Protein AF-A0A6J1SCV1-F1 (afdb_monomer_lite)

pLDDT: mean 75.64, std 22.12, range [28.12, 98.19]

Structure (mmCIF, N/CA/C/O backbone):
data_AF-A0A6J1SCV1-F1
#
_entry.id   AF-A0A6J1SCV1-F1
#
loop_
_atom_site.group_PDB
_atom_site.id
_atom_site.type_symbol
_atom_site.label_atom_id
_atom_site.label_alt_id
_atom_site.label_comp_id
_atom_site.label_asym_id
_atom_site.label_entity_id
_atom_site.label_seq_id
_atom_site.pdbx_PDB_ins_code
_atom_site.Cartn_x
_atom_site.Cartn_y
_atom_site.Cartn_z
_atom_site.occupancy
_atom_site.B_iso_or_equiv
_atom_site.auth_seq_id
_atom_site.auth_comp_id
_atom_site.auth_asym_id
_atom_site.auth_atom_id
_atom_site.pdbx_PDB_model_num
ATOM 1 N N . MET A 1 1 ? -28.448 6.332 -3.188 1.00 43.22 1 MET A N 1
ATOM 2 C CA . MET A 1 1 ? -28.100 5.416 -4.292 1.00 43.22 1 MET A CA 1
ATOM 3 C C . MET A 1 1 ? -27.567 6.208 -5.488 1.00 43.22 1 MET A C 1
ATOM 5 O O . MET A 1 1 ? -28.365 6.538 -6.351 1.00 43.22 1 MET A O 1
ATOM 9 N N . PRO A 1 2 ? -26.265 6.554 -5.531 1.00 47.28 2 PRO A N 1
ATOM 10 C CA . PRO A 1 2 ? -25.606 6.987 -6.767 1.00 47.28 2 PRO A CA 1
ATOM 11 C C . PRO A 1 2 ? -24.426 6.079 -7.182 1.00 47.28 2 PRO A C 1
ATOM 13 O O . PRO A 1 2 ? -23.704 6.406 -8.107 1.00 47.28 2 PRO A O 1
ATOM 16 N N . TYR A 1 3 ? -24.216 4.936 -6.516 1.00 42.84 3 TYR A N 1
ATOM 17 C CA . TYR A 1 3 ? -23.046 4.063 -6.726 1.00 42.84 3 TYR A CA 1
ATOM 18 C C . TYR A 1 3 ? -23.203 3.014 -7.840 1.00 42.84 3 TYR A C 1
ATOM 20 O O . TYR A 1 3 ? -22.315 2.192 -8.018 1.00 42.84 3 TYR A O 1
ATOM 28 N N . LEU A 1 4 ? -24.327 3.004 -8.562 1.00 46.72 4 LEU A N 1
ATOM 29 C CA . LEU A 1 4 ? -24.623 1.975 -9.570 1.00 46.72 4 LEU A CA 1
ATOM 30 C C . LEU A 1 4 ? -24.423 2.446 -11.019 1.00 46.72 4 LEU A C 1
ATOM 32 O O . LEU A 1 4 ? -24.472 1.620 -11.917 1.00 46.72 4 LEU A O 1
ATOM 36 N N . GLU A 1 5 ? -24.175 3.738 -11.256 1.00 45.72 5 GLU A N 1
ATOM 37 C CA . GLU A 1 5 ? -24.014 4.290 -12.615 1.00 45.72 5 GLU A CA 1
ATOM 38 C C . GLU A 1 5 ? -22.555 4.345 -13.101 1.00 45.72 5 GLU A C 1
ATOM 40 O O . GLU A 1 5 ? -22.317 4.557 -14.284 1.00 45.72 5 GLU A O 1
ATOM 45 N N . GLU A 1 6 ? -21.565 4.108 -12.233 1.00 48.28 6 GLU A N 1
ATOM 46 C CA . GLU A 1 6 ? -20.144 4.113 -12.631 1.00 48.28 6 GLU A CA 1
ATOM 47 C C . GLU A 1 6 ? -19.640 2.740 -13.116 1.00 48.28 6 GLU A C 1
ATOM 49 O O . GLU A 1 6 ? -18.523 2.643 -13.612 1.00 48.28 6 GLU A O 1
ATOM 54 N N . GLN A 1 7 ? -20.456 1.683 -13.025 1.00 43.88 7 GLN A N 1
ATOM 55 C CA . GLN A 1 7 ? -20.022 0.307 -13.305 1.00 43.88 7 GLN A CA 1
ATOM 56 C C . GLN A 1 7 ? -20.305 -0.174 -14.743 1.00 43.88 7 GLN A C 1
ATOM 58 O O . GLN A 1 7 ? -19.865 -1.257 -15.117 1.00 43.88 7 GLN A O 1
ATOM 63 N N . GLU A 1 8 ? -21.008 0.613 -15.568 1.00 45.19 8 GLU A N 1
ATOM 64 C CA . GLU A 1 8 ? -21.388 0.222 -16.942 1.00 45.19 8 GLU A CA 1
ATOM 65 C C . GLU A 1 8 ? -20.492 0.816 -18.049 1.00 45.19 8 GLU A C 1
ATOM 67 O O . GLU A 1 8 ? -20.719 0.559 -19.229 1.00 45.19 8 GLU A O 1
ATOM 72 N N . LEU A 1 9 ? -19.452 1.586 -17.706 1.00 46.75 9 LEU A N 1
ATOM 73 C CA . LEU A 1 9 ? -18.609 2.296 -18.685 1.00 46.75 9 LEU A CA 1
ATOM 74 C C . LEU A 1 9 ? -17.241 1.649 -18.957 1.00 46.75 9 LEU A C 1
ATOM 76 O O . LEU A 1 9 ? -16.434 2.222 -19.688 1.00 46.75 9 LEU A O 1
ATOM 80 N N . GLU A 1 10 ? -16.972 0.467 -18.401 1.00 47.97 10 GLU A N 1
ATOM 81 C CA . GLU A 1 10 ? -15.629 -0.134 -18.431 1.00 47.97 10 GLU A CA 1
ATOM 82 C C . GLU A 1 10 ? -15.412 -1.182 -19.542 1.00 47.97 10 GLU A C 1
ATOM 84 O O . GLU A 1 10 ? -14.281 -1.609 -19.754 1.00 47.97 10 GLU A O 1
ATOM 89 N N . ASP A 1 11 ? -16.445 -1.554 -20.310 1.00 45.19 11 ASP A N 1
ATOM 90 C CA . ASP A 1 11 ? -16.381 -2.722 -21.213 1.00 45.19 11 ASP A CA 1
ATOM 91 C C . ASP A 1 11 ? -16.384 -2.394 -22.720 1.00 45.19 11 ASP A C 1
ATOM 93 O O . ASP A 1 11 ? -16.750 -3.212 -23.562 1.00 45.19 11 ASP A O 1
ATOM 97 N N . THR A 1 12 ? -15.987 -1.179 -23.111 1.00 47.12 12 THR A N 1
ATOM 98 C CA . THR A 1 12 ? -15.951 -0.794 -24.533 1.00 47.12 12 THR A CA 1
ATOM 99 C C . THR A 1 12 ? -14.645 -0.132 -24.943 1.00 47.12 12 THR A C 1
ATOM 101 O O . THR A 1 12 ? -14.686 1.003 -25.395 1.00 47.12 12 THR A O 1
ATOM 104 N N . MET A 1 13 ? -13.498 -0.801 -24.806 1.00 48.25 13 MET A N 1
ATOM 105 C CA . MET A 1 13 ? -12.312 -0.587 -25.662 1.00 48.25 13 MET A CA 1
ATOM 106 C C . MET A 1 13 ? -11.312 -1.736 -25.469 1.00 48.25 13 MET A C 1
ATOM 108 O O . MET A 1 13 ? -10.254 -1.556 -24.875 1.00 48.25 13 MET A O 1
ATOM 112 N N . ASP A 1 14 ? -11.638 -2.914 -25.995 1.00 48.97 14 ASP A N 1
ATOM 113 C CA . ASP A 1 14 ? -10.627 -3.925 -26.323 1.00 48.97 14 ASP A CA 1
ATOM 114 C C . ASP A 1 14 ? -10.766 -4.324 -27.798 1.00 48.97 14 ASP A C 1
ATOM 116 O O . ASP A 1 14 ? -11.009 -5.471 -28.154 1.00 48.97 14 ASP A O 1
ATOM 120 N N . ASP A 1 15 ? -10.667 -3.325 -28.681 1.00 49.50 15 ASP A N 1
ATOM 121 C CA . ASP A 1 15 ? -10.328 -3.552 -30.093 1.00 49.50 15 ASP A CA 1
ATOM 122 C C . ASP A 1 15 ? -8.802 -3.450 -30.233 1.00 49.50 15 ASP A C 1
ATOM 124 O O . ASP A 1 15 ? -8.249 -2.588 -30.924 1.00 49.50 15 ASP A O 1
ATOM 128 N N . SER A 1 16 ? -8.098 -4.279 -29.460 1.00 54.91 16 SER A N 1
ATOM 129 C CA . SER A 1 16 ? -6.643 -4.348 -29.486 1.00 54.91 16 SER A CA 1
ATOM 130 C C . SER A 1 16 ? -6.228 -5.124 -30.729 1.00 54.91 16 SER A C 1
ATOM 132 O O . SER A 1 16 ? -6.222 -6.355 -30.767 1.00 54.91 16 SER A O 1
ATOM 134 N N . LYS A 1 17 ? -5.869 -4.383 -31.782 1.00 55.56 17 LYS A N 1
ATOM 135 C CA . LYS A 1 17 ? -5.030 -4.919 -32.860 1.00 55.56 17 LYS A CA 1
ATOM 136 C C . LYS A 1 17 ? -3.846 -5.659 -32.221 1.00 55.56 17 LYS A C 1
ATOM 138 O O . LYS A 1 17 ? -3.297 -5.133 -31.254 1.00 55.56 17 LYS A O 1
ATOM 143 N N . PRO A 1 18 ? -3.430 -6.825 -32.745 1.00 59.28 18 PRO A N 1
ATOM 144 C CA . PRO A 1 18 ? -2.265 -7.523 -32.218 1.00 59.28 18 PRO A CA 1
ATOM 145 C C . PRO A 1 18 ? -1.067 -6.574 -32.266 1.00 59.28 18 PRO A C 1
ATOM 147 O O . PRO A 1 18 ? -0.679 -6.099 -33.337 1.00 59.28 18 PRO A O 1
ATOM 150 N N . GLU A 1 19 ? -0.549 -6.227 -31.094 1.00 73.44 19 GLU A N 1
ATOM 151 C CA . GLU A 1 19 ? 0.595 -5.338 -30.983 1.00 73.44 19 GLU A CA 1
ATOM 152 C C . GLU A 1 19 ? 1.844 -6.087 -31.414 1.00 73.44 19 GLU A C 1
ATOM 154 O O . GLU A 1 19 ? 2.127 -7.178 -30.926 1.00 73.44 19 GLU A O 1
ATOM 159 N N . VAL A 1 20 ? 2.581 -5.495 -32.349 1.00 81.25 20 VAL A N 1
ATOM 160 C CA . VAL A 1 20 ? 3.856 -6.038 -32.813 1.00 81.25 20 VAL A CA 1
ATOM 161 C C . VAL A 1 20 ? 4.863 -5.899 -31.674 1.00 81.25 20 VAL A C 1
ATOM 163 O O . VAL A 1 20 ? 5.251 -4.781 -31.324 1.00 81.25 20 VAL A O 1
ATOM 166 N N . SER A 1 21 ? 5.262 -7.029 -31.096 1.00 88.12 21 SER A N 1
ATOM 167 C CA . SER A 1 21 ? 6.296 -7.101 -30.066 1.00 88.12 21 SER A CA 1
ATOM 168 C C . SER A 1 21 ? 7.687 -7.013 -30.682 1.00 88.12 21 SER A C 1
ATOM 170 O O . SER A 1 21 ? 7.877 -7.215 -31.885 1.00 88.12 21 SER A O 1
ATOM 172 N N . VAL A 1 22 ? 8.698 -6.760 -29.850 1.00 89.31 22 VAL A N 1
ATOM 173 C CA . VAL A 1 22 ? 10.093 -6.782 -30.314 1.00 89.31 22 VAL A CA 1
ATOM 174 C C . VAL A 1 22 ? 10.445 -8.148 -30.915 1.00 89.31 22 VAL A C 1
ATOM 176 O O . VAL A 1 22 ? 11.141 -8.208 -31.925 1.00 89.31 22 VAL A O 1
ATOM 179 N N . ILE A 1 23 ? 9.911 -9.238 -30.357 1.00 89.81 23 ILE A N 1
ATOM 180 C CA . ILE A 1 23 ? 10.124 -10.608 -30.849 1.00 89.81 23 ILE A CA 1
ATOM 181 C C . ILE A 1 23 ? 9.584 -10.761 -32.277 1.00 89.81 23 ILE A C 1
ATOM 183 O O . ILE A 1 23 ? 10.303 -11.255 -33.145 1.00 89.81 23 ILE A O 1
ATOM 187 N N . ASP A 1 24 ? 8.384 -10.243 -32.547 1.00 91.75 24 ASP A N 1
ATOM 188 C CA . ASP A 1 24 ? 7.778 -10.295 -33.883 1.00 91.75 24 ASP A CA 1
ATOM 189 C C . ASP A 1 24 ? 8.636 -9.550 -34.922 1.00 91.75 24 ASP A C 1
ATOM 191 O O . ASP A 1 24 ? 8.755 -9.983 -36.069 1.00 91.75 24 ASP A O 1
ATOM 195 N N . VAL A 1 25 ? 9.302 -8.456 -34.528 1.00 93.56 25 VAL A N 1
ATOM 196 C CA . VAL A 1 25 ? 10.236 -7.728 -35.407 1.00 93.56 25 VAL A CA 1
ATOM 197 C C . VAL A 1 25 ? 11.458 -8.581 -35.763 1.00 93.56 25 VAL A C 1
ATOM 199 O O . VAL A 1 25 ? 11.906 -8.544 -36.912 1.00 93.56 25 VAL A O 1
ATOM 202 N N . TYR A 1 26 ? 11.988 -9.370 -34.823 1.00 93.69 26 TYR A N 1
ATOM 203 C CA . TYR A 1 26 ? 13.102 -10.290 -35.086 1.00 93.69 26 TYR A CA 1
ATOM 204 C C . TYR A 1 26 ? 12.689 -11.477 -35.966 1.00 93.69 26 TYR A C 1
ATOM 206 O O . TYR A 1 26 ? 13.463 -11.879 -36.840 1.00 93.69 26 TYR A O 1
ATOM 214 N N . ASP A 1 27 ? 11.475 -12.000 -35.797 1.00 94.31 27 ASP A N 1
ATOM 215 C CA . ASP A 1 27 ? 10.947 -13.070 -36.647 1.00 94.31 27 ASP A CA 1
ATOM 216 C C . ASP A 1 27 ? 10.754 -12.581 -38.091 1.00 94.31 27 ASP A C 1
ATOM 218 O O . ASP A 1 27 ? 11.268 -13.197 -39.030 1.00 94.31 27 ASP A O 1
ATOM 222 N N . ILE A 1 28 ? 10.148 -11.400 -38.270 1.00 93.69 28 ILE A N 1
ATOM 223 C CA . ILE A 1 28 ? 10.018 -10.739 -39.579 1.00 93.69 28 ILE A CA 1
ATOM 224 C C . ILE A 1 28 ? 11.401 -10.463 -40.190 1.00 93.69 28 ILE A C 1
ATOM 226 O O . ILE A 1 28 ? 11.624 -10.713 -41.377 1.00 93.69 28 ILE A O 1
ATOM 230 N N . ALA A 1 29 ? 12.363 -9.980 -39.397 1.00 94.88 29 ALA A N 1
ATOM 231 C CA . ALA A 1 29 ? 13.735 -9.753 -39.852 1.00 94.88 29 ALA A CA 1
ATOM 232 C C . ALA A 1 29 ? 14.412 -11.046 -40.343 1.00 94.88 29 ALA A C 1
ATOM 234 O O . ALA A 1 29 ? 15.153 -11.012 -41.328 1.00 94.88 29 ALA A O 1
ATOM 235 N N . SER A 1 30 ? 14.145 -12.181 -39.692 1.00 93.25 30 SER A N 1
ATOM 236 C CA . SER A 1 30 ? 14.660 -13.499 -40.078 1.00 93.25 30 SER A CA 1
ATOM 237 C C . SER A 1 30 ? 14.069 -13.992 -41.396 1.00 93.25 30 SER A C 1
ATOM 239 O O . SER A 1 30 ? 14.803 -14.463 -42.268 1.00 93.25 30 SER A O 1
ATOM 241 N N . GLU A 1 31 ? 12.757 -13.844 -41.585 1.00 94.94 31 GLU A N 1
ATOM 242 C CA . GLU A 1 31 ? 12.089 -14.182 -42.846 1.00 94.94 31 GLU A CA 1
ATOM 243 C C . GLU A 1 31 ? 12.613 -13.333 -44.008 1.00 94.94 31 GLU A C 1
ATOM 245 O O . GLU A 1 31 ? 12.987 -13.868 -45.053 1.00 94.94 31 GLU A O 1
ATOM 250 N N . ILE A 1 32 ? 12.744 -12.022 -43.792 1.00 94.62 32 ILE A N 1
ATOM 251 C CA . ILE A 1 32 ? 13.327 -11.092 -44.764 1.00 94.62 32 ILE A CA 1
ATOM 252 C C . ILE A 1 32 ? 14.787 -11.457 -45.076 1.00 94.62 32 ILE A C 1
ATOM 254 O O . ILE A 1 32 ? 15.197 -11.421 -46.236 1.00 94.62 32 ILE A O 1
ATOM 258 N N . GLY A 1 33 ? 15.576 -11.828 -44.063 1.00 93.56 33 GLY A N 1
ATOM 259 C CA . GLY A 1 33 ? 16.962 -12.269 -44.228 1.00 93.56 33 GLY A CA 1
ATOM 260 C C . GLY A 1 33 ? 17.089 -13.486 -45.148 1.00 93.56 33 GLY A C 1
ATOM 261 O O . GLY A 1 33 ? 17.910 -13.470 -46.063 1.00 93.56 33 GLY A O 1
ATOM 262 N N . LYS A 1 34 ? 16.221 -14.492 -44.976 1.00 93.94 34 LYS A N 1
ATOM 263 C CA . LYS A 1 34 ? 16.177 -15.691 -45.837 1.00 93.94 34 LYS A CA 1
ATOM 264 C C . LYS A 1 34 ? 15.812 -15.364 -47.286 1.00 93.94 34 LYS A C 1
ATOM 266 O O . LYS A 1 34 ? 16.336 -15.982 -48.206 1.00 93.94 34 LYS A O 1
ATOM 271 N N . GLU A 1 35 ? 14.915 -14.406 -47.517 1.00 94.75 35 GLU A N 1
ATOM 272 C CA . GLU A 1 35 ? 14.584 -13.966 -48.880 1.00 94.75 35 GLU A CA 1
ATOM 273 C C . GLU A 1 35 ? 15.739 -13.190 -49.529 1.00 94.75 35 GLU A C 1
ATOM 275 O O . GLU A 1 35 ? 16.019 -13.367 -50.716 1.00 94.75 35 GLU A O 1
ATOM 280 N N . PHE A 1 36 ? 16.465 -12.378 -48.754 1.00 94.31 36 PHE A N 1
ATOM 281 C CA . PHE A 1 36 ? 17.684 -11.731 -49.236 1.00 94.31 36 PHE A CA 1
ATOM 282 C C . PHE A 1 36 ? 18.786 -12.737 -49.580 1.00 94.31 36 PHE A C 1
ATOM 284 O O . PHE A 1 36 ? 19.428 -12.564 -50.611 1.00 94.31 36 PHE A O 1
ATOM 291 N N . GLU A 1 37 ? 18.970 -13.794 -48.786 1.00 92.25 37 GLU A N 1
ATOM 292 C CA . GLU A 1 37 ? 19.902 -14.891 -49.085 1.00 92.25 37 GLU A CA 1
ATOM 293 C C . GLU A 1 37 ? 19.565 -15.556 -50.429 1.00 92.25 37 GLU A C 1
ATOM 295 O O . GLU A 1 37 ? 20.404 -15.581 -51.328 1.00 92.25 37 GLU A O 1
ATOM 300 N N . LYS A 1 38 ? 18.298 -15.944 -50.643 1.00 93.00 38 LYS A N 1
ATOM 301 C CA . LYS A 1 38 ? 17.838 -16.500 -51.930 1.00 93.00 38 LYS A CA 1
ATOM 302 C C . LYS A 1 38 ? 18.086 -15.557 -53.111 1.00 93.00 38 LYS A C 1
ATOM 304 O O . LYS A 1 38 ? 18.435 -16.007 -54.201 1.00 93.00 38 LYS A O 1
ATOM 309 N N . MET A 1 39 ? 17.870 -14.251 -52.934 1.00 90.44 39 MET A N 1
ATOM 310 C CA . MET A 1 39 ? 18.131 -13.274 -53.998 1.00 90.44 39 MET A CA 1
ATOM 311 C C . MET A 1 39 ? 19.624 -13.131 -54.297 1.00 90.44 39 MET A C 1
ATOM 313 O O . MET A 1 39 ? 19.987 -13.003 -55.466 1.00 90.44 39 MET A O 1
ATOM 317 N N . ILE A 1 40 ? 20.476 -13.177 -53.272 1.00 92.19 40 ILE A N 1
ATOM 318 C CA . ILE A 1 40 ? 21.933 -13.140 -53.427 1.00 92.19 40 ILE A CA 1
ATOM 319 C C . ILE A 1 40 ? 22.421 -14.395 -54.162 1.00 92.19 40 ILE A C 1
ATOM 321 O O . ILE A 1 40 ? 23.225 -14.268 -55.083 1.00 92.19 40 ILE A O 1
ATOM 325 N N . ASP A 1 41 ? 21.887 -15.573 -53.832 1.00 93.56 41 ASP A N 1
ATOM 326 C CA . ASP A 1 41 ? 22.253 -16.838 -54.480 1.00 93.56 41 ASP A CA 1
ATOM 327 C C . ASP A 1 41 ? 21.935 -16.852 -55.985 1.00 93.56 41 ASP A C 1
ATOM 329 O O . ASP A 1 41 ? 22.699 -17.395 -56.783 1.00 93.56 41 ASP A O 1
ATOM 333 N N . VAL A 1 42 ? 20.804 -16.259 -56.392 1.00 94.50 42 VAL A N 1
ATOM 334 C CA . VAL A 1 42 ? 20.335 -16.294 -57.791 1.00 94.50 42 VAL A CA 1
ATOM 335 C C . VAL A 1 42 ? 20.882 -15.135 -58.628 1.00 94.50 42 VAL A C 1
ATOM 337 O O . VAL A 1 42 ? 21.214 -15.329 -59.798 1.00 94.50 42 VAL A O 1
ATOM 340 N N . TYR A 1 43 ? 20.955 -13.929 -58.063 1.00 90.69 43 TYR A N 1
ATOM 341 C CA . TYR A 1 43 ? 21.244 -12.696 -58.810 1.00 90.69 43 TYR A CA 1
ATOM 342 C C . TYR A 1 43 ? 22.559 -12.021 -58.403 1.00 90.69 43 TYR A C 1
ATOM 344 O O . TYR A 1 43 ? 22.922 -10.994 -58.978 1.00 90.69 43 TYR A O 1
ATOM 352 N N . GLY A 1 44 ? 23.286 -12.595 -57.444 1.00 88.38 44 GLY A N 1
ATOM 353 C CA . GLY A 1 44 ? 24.489 -12.005 -56.874 1.00 88.38 44 GLY A CA 1
ATOM 354 C C . GLY A 1 44 ? 24.185 -10.896 -55.867 1.00 88.38 44 GLY A C 1
ATOM 355 O O . GLY A 1 44 ? 23.066 -10.390 -55.746 1.00 88.38 44 GLY A O 1
ATOM 356 N N . THR A 1 45 ? 25.214 -10.486 -55.127 1.00 88.25 45 THR A N 1
ATOM 357 C CA . THR A 1 45 ? 25.100 -9.488 -54.053 1.00 88.25 45 THR A CA 1
ATOM 358 C C . THR A 1 45 ? 24.608 -8.129 -54.552 1.00 88.25 45 THR A C 1
ATOM 360 O O . THR A 1 45 ? 23.840 -7.456 -53.862 1.00 88.25 45 THR A O 1
ATOM 363 N N . ASP A 1 46 ? 24.976 -7.744 -55.775 1.00 88.69 46 ASP A N 1
ATOM 364 C CA . ASP A 1 46 ? 24.672 -6.433 -56.364 1.00 88.69 46 ASP A CA 1
ATOM 365 C C . ASP A 1 46 ? 23.173 -6.132 -56.472 1.00 88.69 46 ASP A C 1
ATOM 367 O O . ASP A 1 46 ? 22.768 -4.971 -56.379 1.00 88.69 46 ASP A O 1
ATOM 371 N N . ALA A 1 47 ? 22.333 -7.167 -56.580 1.00 87.75 47 ALA A N 1
ATOM 372 C CA . ALA A 1 47 ? 20.880 -7.018 -56.621 1.00 87.75 47 ALA A CA 1
ATOM 373 C C . ALA A 1 47 ? 20.295 -6.449 -55.313 1.00 87.75 47 ALA A C 1
ATOM 375 O O . ALA A 1 47 ? 19.233 -5.824 -55.321 1.00 87.75 47 ALA A O 1
ATOM 376 N N . VAL A 1 48 ? 20.985 -6.645 -54.184 1.00 89.50 48 VAL A N 1
ATOM 377 C CA . VAL A 1 48 ? 20.453 -6.389 -52.838 1.00 89.50 48 VAL A CA 1
ATOM 378 C C . VAL A 1 48 ? 21.224 -5.298 -52.083 1.00 89.50 48 VAL A C 1
ATOM 380 O O . VAL A 1 48 ? 20.650 -4.655 -51.198 1.00 89.50 48 VAL A O 1
ATOM 383 N N . ILE A 1 49 ? 22.479 -5.017 -52.457 1.00 87.94 49 ILE A N 1
ATOM 384 C CA . ILE A 1 49 ? 23.396 -4.089 -51.758 1.00 87.94 49 ILE A CA 1
ATOM 385 C C . ILE A 1 49 ? 22.759 -2.733 -51.407 1.00 87.94 49 ILE A C 1
ATOM 387 O O . ILE A 1 49 ? 22.954 -2.230 -50.302 1.00 87.94 49 ILE A O 1
ATOM 391 N N . ASN A 1 50 ? 21.964 -2.144 -52.305 1.00 91.44 50 ASN A N 1
ATOM 392 C CA . ASN A 1 50 ? 21.346 -0.829 -52.073 1.00 91.44 50 ASN A CA 1
ATOM 393 C C . ASN A 1 50 ? 20.007 -0.891 -51.314 1.00 91.44 50 ASN A C 1
ATOM 395 O O . ASN A 1 50 ? 19.566 0.113 -50.746 1.00 91.44 50 ASN A O 1
ATOM 399 N N . LEU A 1 51 ? 19.343 -2.050 -51.313 1.00 92.00 51 LEU A N 1
ATOM 400 C CA . LEU A 1 51 ? 18.044 -2.255 -50.671 1.00 92.00 51 LEU A CA 1
ATOM 401 C C . LEU A 1 51 ? 18.201 -2.680 -49.206 1.00 92.00 51 LEU A C 1
ATOM 403 O O . LEU A 1 51 ? 17.489 -2.170 -48.341 1.00 92.00 51 LEU A O 1
ATOM 407 N N . MET A 1 52 ? 19.166 -3.553 -48.914 1.00 91.06 52 MET A N 1
ATOM 408 C CA . MET A 1 52 ? 19.391 -4.106 -47.576 1.00 91.06 52 MET A CA 1
ATOM 409 C C . MET A 1 52 ? 19.586 -3.027 -46.491 1.00 91.06 52 MET A C 1
ATOM 411 O O . MET A 1 52 ? 18.905 -3.107 -45.470 1.00 91.06 52 MET A O 1
ATOM 415 N N . PRO A 1 53 ? 20.380 -1.953 -46.688 1.00 91.31 53 PRO A N 1
ATOM 416 C CA . PRO A 1 53 ? 20.505 -0.889 -45.690 1.00 91.31 53 PRO A CA 1
ATOM 417 C C . PRO A 1 53 ? 19.191 -0.145 -45.410 1.00 91.31 53 PRO A C 1
ATOM 419 O O . PRO A 1 53 ? 18.968 0.297 -44.284 1.00 91.31 53 PRO A O 1
ATOM 422 N N . LYS A 1 54 ? 18.313 -0.009 -46.415 1.00 94.81 54 LYS A N 1
ATOM 423 C CA . LYS A 1 54 ? 17.001 0.645 -46.265 1.00 94.81 54 LYS A CA 1
ATOM 424 C C . LYS A 1 54 ? 16.037 -0.233 -45.472 1.00 94.81 54 LYS A C 1
ATOM 426 O O . LYS A 1 54 ? 15.324 0.284 -44.619 1.00 94.81 54 LYS A O 1
ATOM 431 N N . VAL A 1 55 ? 16.049 -1.542 -45.728 1.00 95.25 55 VAL A N 1
ATOM 432 C CA . VAL A 1 55 ? 15.224 -2.513 -44.997 1.00 95.25 55 VAL A CA 1
ATOM 433 C C . VAL A 1 55 ? 15.691 -2.655 -43.552 1.00 95.25 55 VAL A C 1
ATOM 435 O O . VAL A 1 55 ? 14.863 -2.598 -42.651 1.00 95.25 55 VAL A O 1
ATOM 438 N N . ILE A 1 56 ? 17.005 -2.709 -43.312 1.00 92.38 56 ILE A N 1
ATOM 439 C CA . ILE A 1 56 ? 17.575 -2.670 -41.957 1.00 92.38 56 ILE A CA 1
ATOM 440 C C . ILE A 1 56 ? 17.117 -1.407 -41.219 1.00 92.38 56 ILE A C 1
ATOM 442 O O . ILE A 1 56 ? 16.618 -1.508 -40.107 1.00 92.38 56 ILE A O 1
ATOM 446 N N . ASN A 1 57 ? 17.209 -0.229 -41.844 1.00 94.25 57 ASN A N 1
ATOM 447 C CA . ASN A 1 57 ? 16.779 1.024 -41.216 1.00 94.25 57 ASN A CA 1
ATOM 448 C C . ASN A 1 57 ? 15.269 1.056 -40.903 1.00 94.25 57 ASN A C 1
ATOM 450 O O . ASN A 1 57 ? 14.863 1.627 -39.896 1.00 94.25 57 ASN A O 1
ATOM 454 N N . ALA A 1 58 ? 14.429 0.449 -41.746 1.00 95.44 58 ALA A N 1
ATOM 455 C CA . ALA A 1 58 ? 12.995 0.334 -41.481 1.00 95.44 58 ALA A CA 1
ATOM 456 C C . ALA A 1 58 ? 12.701 -0.628 -40.317 1.00 95.44 58 ALA A C 1
ATOM 458 O O . ALA A 1 58 ? 11.886 -0.308 -39.454 1.00 95.44 58 ALA A O 1
ATOM 459 N N . LEU A 1 59 ? 13.398 -1.769 -40.258 1.00 94.69 59 LEU A N 1
ATOM 460 C CA . LEU A 1 59 ? 13.287 -2.723 -39.154 1.00 94.69 59 LEU A CA 1
ATOM 461 C C . LEU A 1 59 ? 13.794 -2.122 -37.834 1.00 94.69 59 LEU A C 1
ATOM 463 O O . LEU A 1 59 ? 13.173 -2.336 -36.804 1.00 94.69 59 LEU A O 1
ATOM 467 N N . GLU A 1 60 ? 14.861 -1.316 -37.853 1.00 92.62 60 GLU A N 1
ATOM 468 C CA . GLU A 1 60 ? 15.350 -0.583 -36.671 1.00 92.62 60 GLU A CA 1
ATOM 469 C C . GLU A 1 60 ? 14.318 0.409 -36.133 1.00 92.62 60 GLU A C 1
ATOM 471 O O . GLU A 1 60 ? 14.117 0.517 -34.924 1.00 92.62 60 GLU A O 1
ATOM 476 N N . GLN A 1 61 ? 13.638 1.133 -37.026 1.00 93.31 61 GLN A N 1
ATOM 477 C CA . GLN A 1 61 ? 12.547 2.019 -36.625 1.00 93.31 61 GLN A CA 1
ATOM 478 C C . GLN A 1 61 ? 11.377 1.224 -36.044 1.00 93.31 61 GLN A C 1
ATOM 480 O O . GLN A 1 61 ? 10.788 1.656 -35.055 1.00 93.31 61 GLN A O 1
ATOM 485 N N . LEU A 1 62 ? 11.070 0.057 -36.615 1.00 93.38 62 LEU A N 1
ATOM 486 C CA . LEU A 1 62 ? 10.016 -0.818 -36.115 1.00 93.38 62 LEU A CA 1
ATOM 487 C C . LEU A 1 62 ? 10.361 -1.413 -34.740 1.00 93.38 62 LEU A C 1
ATOM 489 O O . LEU A 1 62 ? 9.509 -1.394 -33.861 1.00 93.38 62 LEU A O 1
ATOM 493 N N . GLU A 1 63 ? 11.603 -1.851 -34.514 1.00 91.75 63 GLU A N 1
ATOM 494 C CA . GLU A 1 63 ? 12.098 -2.292 -33.199 1.00 91.75 63 GLU A CA 1
ATOM 495 C C . GLU A 1 63 ? 12.006 -1.160 -32.170 1.00 91.75 63 GLU A C 1
ATOM 497 O O . GLU A 1 63 ? 11.537 -1.370 -31.050 1.00 91.75 63 GLU A O 1
ATOM 502 N N . GLY A 1 64 ? 12.385 0.062 -32.557 1.00 90.50 64 GLY A N 1
ATOM 503 C CA . GLY A 1 64 ? 12.247 1.240 -31.704 1.00 90.50 64 GLY A CA 1
ATOM 504 C C . GLY A 1 64 ? 10.792 1.536 -31.327 1.00 90.50 64 GLY A C 1
ATOM 505 O O . GLY A 1 64 ? 10.508 1.843 -30.168 1.00 90.50 64 GLY A O 1
ATOM 506 N N . LEU A 1 65 ? 9.862 1.413 -32.280 1.00 91.56 65 LEU A N 1
ATOM 507 C CA . LEU A 1 65 ? 8.427 1.585 -32.037 1.00 91.56 65 LEU A CA 1
ATOM 508 C C . LEU A 1 65 ? 7.851 0.462 -31.164 1.00 91.56 65 LEU A C 1
ATOM 510 O O . LEU A 1 65 ? 7.119 0.767 -30.228 1.00 91.56 65 LEU A O 1
ATOM 514 N N . ALA A 1 66 ? 8.216 -0.797 -31.413 1.00 91.06 66 ALA A N 1
ATOM 515 C CA . ALA A 1 66 ? 7.780 -1.947 -30.618 1.00 91.06 66 ALA A CA 1
ATOM 516 C C . ALA A 1 66 ? 8.266 -1.839 -29.162 1.00 91.06 66 ALA A C 1
ATOM 518 O O . ALA A 1 66 ? 7.471 -1.934 -28.232 1.00 91.06 66 ALA A O 1
ATOM 519 N N . THR A 1 67 ? 9.546 -1.508 -28.958 1.00 89.50 67 THR A N 1
ATOM 520 C CA . THR A 1 67 ? 10.130 -1.305 -27.618 1.00 89.50 67 THR A CA 1
ATOM 521 C C . THR A 1 67 ? 9.451 -0.152 -26.879 1.00 89.50 67 THR A C 1
ATOM 523 O O . THR A 1 67 ? 9.196 -0.214 -25.674 1.00 89.50 67 THR A O 1
ATOM 526 N N . ARG A 1 68 ? 9.161 0.939 -27.598 1.00 91.81 68 ARG A N 1
ATOM 527 C CA . ARG A 1 68 ? 8.450 2.082 -27.029 1.00 91.81 68 ARG A CA 1
ATOM 528 C C . ARG A 1 68 ? 7.018 1.711 -26.649 1.00 91.81 68 ARG A C 1
ATOM 530 O O . ARG A 1 68 ? 6.594 2.101 -25.566 1.00 91.81 68 ARG A O 1
ATOM 537 N N . ASN A 1 69 ? 6.318 0.951 -27.488 1.00 88.31 69 ASN A N 1
ATOM 538 C CA . ASN A 1 69 ? 4.955 0.513 -27.210 1.00 88.31 69 ASN A CA 1
ATOM 539 C C . ASN A 1 69 ? 4.901 -0.426 -25.995 1.00 88.31 69 ASN A C 1
ATOM 541 O O . ASN A 1 69 ? 4.125 -0.190 -25.078 1.00 88.31 69 ASN A O 1
ATOM 545 N N . GLU A 1 70 ? 5.804 -1.412 -25.903 1.00 87.69 70 GLU A N 1
ATOM 546 C CA . GLU A 1 70 ? 5.919 -2.277 -24.717 1.00 87.69 70 GLU A CA 1
ATOM 547 C C . GLU A 1 70 ? 6.147 -1.455 -23.438 1.00 87.69 70 GLU A C 1
ATOM 549 O O . GLU A 1 70 ? 5.537 -1.709 -22.397 1.00 87.69 70 GLU A O 1
ATOM 554 N N . ARG A 1 71 ? 6.991 -0.418 -23.505 1.00 88.50 71 ARG A N 1
ATOM 555 C CA . ARG A 1 71 ? 7.222 0.487 -22.374 1.00 88.50 71 ARG A CA 1
ATOM 556 C C . ARG A 1 71 ? 5.977 1.295 -22.007 1.00 88.50 71 ARG A C 1
ATOM 558 O O . ARG A 1 71 ? 5.670 1.403 -20.821 1.00 88.50 71 ARG A O 1
ATOM 565 N N . GLU A 1 72 ? 5.300 1.884 -22.986 1.00 88.75 72 GLU A N 1
ATOM 566 C CA . GLU A 1 72 ? 4.078 2.667 -22.771 1.00 88.75 72 GLU A CA 1
ATOM 567 C C . GLU A 1 72 ? 2.954 1.779 -22.210 1.00 88.75 72 GLU A C 1
ATOM 569 O O . GLU A 1 72 ? 2.293 2.166 -21.248 1.00 88.75 72 GLU A O 1
ATOM 574 N N . ASN A 1 73 ? 2.816 0.541 -22.685 1.00 85.94 73 ASN A N 1
ATOM 575 C CA . ASN A 1 73 ? 1.848 -0.412 -22.149 1.00 85.94 73 ASN A CA 1
ATOM 576 C C . ASN A 1 73 ? 2.162 -0.872 -20.735 1.00 85.94 73 ASN A C 1
ATOM 578 O O . ASN A 1 73 ? 1.251 -0.937 -19.910 1.00 85.94 73 ASN A O 1
ATOM 582 N N . ASN A 1 74 ? 3.431 -1.116 -20.413 1.00 86.31 74 ASN A N 1
ATOM 583 C CA . ASN A 1 74 ? 3.830 -1.392 -19.034 1.00 86.31 74 ASN A CA 1
ATOM 584 C C . ASN A 1 74 ? 3.468 -0.218 -18.109 1.00 86.31 74 ASN A C 1
ATOM 586 O O . ASN A 1 74 ? 2.945 -0.434 -17.017 1.00 86.31 74 ASN A O 1
ATOM 590 N N . GLN A 1 75 ? 3.660 1.026 -18.563 1.00 90.06 75 GLN A N 1
ATOM 591 C CA . GLN A 1 75 ? 3.241 2.216 -17.813 1.00 90.06 75 GLN A CA 1
ATOM 592 C C . GLN A 1 75 ? 1.717 2.303 -17.669 1.00 90.06 75 GLN A C 1
ATOM 594 O O . GLN A 1 75 ? 1.222 2.614 -16.588 1.00 90.06 75 GLN A O 1
ATOM 599 N N . ILE A 1 76 ? 0.955 2.006 -18.724 1.00 86.12 76 ILE A N 1
ATOM 600 C CA . ILE A 1 76 ? -0.512 1.976 -18.666 1.00 86.12 76 ILE A CA 1
ATOM 601 C C . ILE A 1 76 ? -0.987 0.911 -17.672 1.00 86.12 76 ILE A C 1
ATOM 603 O O . ILE A 1 76 ? -1.866 1.192 -16.859 1.00 86.12 76 ILE A O 1
ATOM 607 N N . GLN A 1 77 ? -0.408 -0.290 -17.697 1.00 82.12 77 GLN A N 1
ATOM 608 C CA . GLN A 1 77 ? -0.742 -1.361 -16.757 1.00 82.12 77 GLN A CA 1
ATOM 609 C C . GLN A 1 77 ? -0.408 -0.974 -15.311 1.00 82.12 77 GLN A C 1
ATOM 611 O O . GLN A 1 77 ? -1.232 -1.183 -14.420 1.00 82.12 77 GLN A O 1
ATOM 616 N N . GLU A 1 78 ? 0.748 -0.352 -15.073 1.00 86.38 78 GLU A N 1
ATOM 617 C CA . GLU A 1 78 ? 1.137 0.155 -13.754 1.00 86.38 78 GLU A CA 1
ATOM 618 C C . GLU A 1 78 ? 0.159 1.227 -13.248 1.00 86.38 78 GLU A C 1
ATOM 620 O O . GLU A 1 78 ? -0.306 1.164 -12.107 1.00 86.38 78 GLU A O 1
ATOM 625 N N . LEU A 1 79 ? -0.216 2.180 -14.106 1.00 87.25 79 LEU A N 1
ATOM 626 C CA . LEU A 1 79 ? -1.188 3.220 -13.771 1.00 87.25 79 LEU A CA 1
ATOM 627 C C . LEU A 1 79 ? -2.573 2.632 -13.484 1.00 87.25 79 LEU A C 1
ATOM 629 O O . LEU A 1 79 ? -3.186 3.008 -12.485 1.00 87.25 79 LEU A O 1
ATOM 633 N N . LYS A 1 80 ? -3.048 1.678 -14.295 1.00 86.00 80 LYS A N 1
ATOM 634 C CA . LYS A 1 80 ? -4.313 0.963 -14.054 1.00 86.00 80 LYS A CA 1
ATOM 635 C C . LYS A 1 80 ? -4.289 0.227 -12.711 1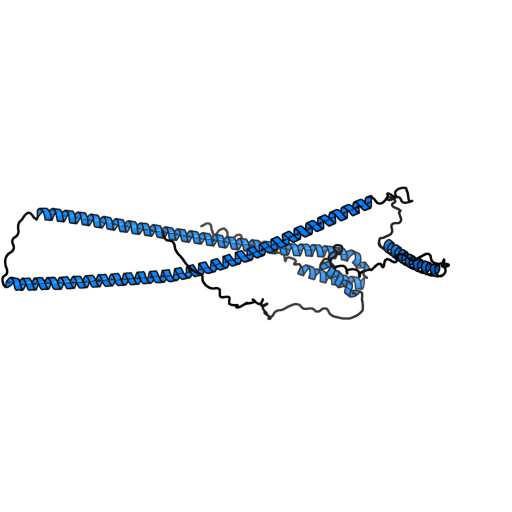.00 86.00 80 LYS A C 1
ATOM 637 O O . LYS A 1 80 ? -5.213 0.379 -11.915 1.00 86.00 80 LYS A O 1
ATOM 642 N N . ALA A 1 81 ? -3.209 -0.495 -12.408 1.00 83.19 81 ALA A N 1
ATOM 643 C CA . ALA A 1 81 ? -3.043 -1.165 -11.118 1.00 83.19 81 ALA A CA 1
ATOM 644 C C . ALA A 1 81 ? -3.022 -0.165 -9.950 1.00 83.19 81 ALA A C 1
ATOM 646 O O . ALA A 1 81 ? -3.609 -0.415 -8.893 1.00 83.19 81 ALA A O 1
ATOM 647 N N . ARG A 1 82 ? -2.389 1.000 -10.138 1.00 85.69 82 ARG A N 1
ATOM 648 C CA . ARG A 1 82 ? -2.358 2.061 -9.130 1.00 85.69 82 ARG A CA 1
ATOM 649 C C . ARG A 1 82 ? -3.736 2.672 -8.890 1.00 85.69 82 ARG A C 1
ATOM 651 O O . ARG A 1 82 ? -4.068 2.926 -7.733 1.00 85.69 82 ARG A O 1
ATOM 658 N N . ILE A 1 83 ? -4.522 2.891 -9.943 1.00 81.94 83 ILE A N 1
ATOM 659 C CA . ILE A 1 83 ? -5.906 3.374 -9.846 1.00 81.94 83 ILE A CA 1
ATOM 660 C C . ILE A 1 83 ? -6.751 2.370 -9.059 1.00 81.94 83 ILE A C 1
ATOM 662 O O . ILE A 1 83 ? -7.315 2.749 -8.034 1.00 81.94 83 ILE A O 1
ATOM 666 N N . ALA A 1 84 ? -6.728 1.088 -9.435 1.00 82.62 84 ALA A N 1
ATOM 667 C CA . ALA A 1 84 ? -7.478 0.040 -8.739 1.00 82.62 84 ALA A CA 1
ATOM 668 C C . ALA A 1 84 ? -7.109 -0.053 -7.243 1.00 82.62 84 ALA A C 1
ATOM 670 O O . ALA A 1 84 ? -7.971 -0.211 -6.376 1.00 82.62 84 ALA A O 1
ATOM 671 N N . GLN A 1 85 ? -5.822 0.104 -6.909 1.00 83.94 85 GLN A N 1
ATOM 672 C CA . GLN A 1 85 ? -5.376 0.152 -5.516 1.00 83.94 85 GLN A CA 1
ATOM 673 C C . GLN A 1 85 ? -5.922 1.382 -4.772 1.00 83.94 85 GLN A C 1
ATOM 675 O O . GLN A 1 85 ? -6.370 1.261 -3.632 1.00 83.94 85 GLN A O 1
ATOM 680 N N . LEU A 1 86 ? -5.900 2.564 -5.395 1.00 82.31 86 LEU A N 1
ATOM 681 C CA . LEU A 1 86 ? -6.420 3.794 -4.791 1.00 82.31 86 LEU A CA 1
ATOM 682 C C . LEU A 1 86 ? -7.940 3.750 -4.598 1.00 82.31 86 LEU A C 1
ATOM 684 O O . LEU A 1 86 ? -8.440 4.254 -3.593 1.00 82.31 86 LEU A O 1
ATOM 688 N N . GLU A 1 87 ? -8.672 3.137 -5.522 1.00 82.38 87 GLU A N 1
ATOM 689 C CA . GLU A 1 87 ? -10.115 2.921 -5.404 1.00 82.38 87 GLU A CA 1
ATOM 690 C C . GLU A 1 87 ? -10.443 1.983 -4.246 1.00 82.38 87 GLU A C 1
ATOM 692 O O . GLU A 1 87 ? -11.284 2.313 -3.407 1.00 82.38 87 GLU A O 1
ATOM 697 N N . LYS A 1 88 ? -9.708 0.873 -4.118 1.00 80.94 88 LYS A N 1
ATOM 698 C CA . LYS A 1 88 ? -9.832 -0.033 -2.972 1.00 80.94 88 LYS A CA 1
ATOM 699 C C . LYS A 1 88 ? -9.553 0.678 -1.646 1.00 80.94 88 LYS A C 1
ATOM 701 O O . LYS A 1 88 ? -10.320 0.523 -0.697 1.00 80.94 88 LYS A O 1
ATOM 706 N N . ASP A 1 89 ? -8.502 1.493 -1.580 1.00 78.88 89 ASP A N 1
ATOM 707 C CA . ASP A 1 89 ? -8.178 2.277 -0.383 1.00 78.88 89 ASP A CA 1
ATOM 708 C C . ASP A 1 89 ? -9.261 3.328 -0.077 1.00 78.88 89 ASP A C 1
ATOM 710 O O . ASP A 1 89 ? -9.571 3.589 1.089 1.00 78.88 89 ASP A O 1
ATOM 714 N N . LYS A 1 90 ? -9.854 3.948 -1.108 1.00 85.69 90 LYS A N 1
ATOM 715 C CA . LYS A 1 90 ? -10.956 4.913 -0.968 1.00 85.69 90 LYS A CA 1
ATOM 716 C C . LYS A 1 90 ? -12.204 4.242 -0.399 1.00 85.69 90 LYS A C 1
ATOM 718 O O . LYS A 1 90 ? -12.812 4.814 0.509 1.00 85.69 90 LYS A O 1
ATOM 723 N N . ILE A 1 91 ? -12.552 3.058 -0.904 1.00 80.94 91 ILE A N 1
ATOM 724 C CA . ILE A 1 91 ? -13.675 2.246 -0.418 1.00 80.94 91 ILE A CA 1
ATOM 725 C C . ILE A 1 91 ? -13.418 1.822 1.029 1.00 80.94 91 ILE A C 1
ATOM 727 O O . ILE A 1 91 ? -14.233 2.133 1.891 1.00 80.94 91 ILE A O 1
ATOM 731 N N . GLY A 1 92 ? -12.252 1.244 1.333 1.00 80.50 92 GLY A N 1
ATOM 732 C CA . GLY A 1 92 ? -11.911 0.824 2.698 1.00 80.50 92 GLY A CA 1
ATOM 733 C C . GLY A 1 92 ? -11.975 1.976 3.707 1.00 80.50 92 GLY A C 1
ATOM 734 O O . GLY A 1 92 ? -12.608 1.862 4.750 1.00 80.50 92 GLY A O 1
ATOM 735 N N . LYS A 1 93 ? -11.437 3.153 3.357 1.00 88.19 93 LYS A N 1
ATOM 736 C CA . LYS A 1 93 ? -11.554 4.352 4.208 1.00 88.19 93 LYS A CA 1
ATOM 737 C C . LYS A 1 93 ? -12.997 4.831 4.383 1.00 88.19 93 LYS A C 1
ATOM 739 O O . LYS A 1 93 ? -13.290 5.486 5.381 1.00 88.19 93 LYS A O 1
ATOM 744 N N . ALA A 1 94 ? -13.868 4.621 3.397 1.00 84.00 94 ALA A N 1
ATOM 745 C CA . ALA A 1 94 ? -15.282 4.967 3.512 1.00 84.00 94 ALA A CA 1
ATOM 746 C C . ALA A 1 94 ? -16.016 3.996 4.443 1.00 84.00 94 ALA A C 1
ATOM 748 O O . ALA A 1 94 ? -16.767 4.453 5.299 1.00 84.00 94 ALA A O 1
ATOM 749 N N . GLU A 1 95 ? -15.732 2.698 4.335 1.00 88.69 95 GLU A N 1
ATOM 750 C CA . GLU A 1 95 ? -16.261 1.673 5.239 1.00 88.69 95 GLU A CA 1
ATOM 751 C C . GLU A 1 95 ? -15.819 1.912 6.685 1.00 88.69 95 GLU A C 1
ATOM 753 O O . GLU A 1 95 ? -16.642 1.851 7.594 1.00 88.69 95 GLU A O 1
ATOM 758 N N . ASP A 1 96 ? -14.547 2.250 6.911 1.00 82.50 96 ASP A N 1
ATOM 759 C CA . ASP A 1 96 ? -14.044 2.571 8.249 1.00 82.50 96 ASP A CA 1
ATOM 760 C C . ASP A 1 96 ? -14.749 3.802 8.833 1.00 82.50 96 ASP A C 1
ATOM 762 O O . ASP A 1 96 ? -15.176 3.780 9.985 1.00 82.50 96 ASP A O 1
ATOM 766 N N . ARG A 1 97 ? -14.935 4.867 8.037 1.00 81.88 97 ARG A N 1
ATOM 767 C CA . ARG A 1 97 ? -15.704 6.048 8.470 1.00 81.88 97 ARG A CA 1
ATOM 768 C C . ARG A 1 97 ? -17.133 5.681 8.854 1.00 81.88 97 ARG A C 1
ATOM 770 O O . ARG A 1 97 ? -17.594 6.124 9.899 1.00 81.88 97 ARG A O 1
ATOM 777 N N . GLN A 1 98 ? -17.796 4.860 8.044 1.00 91.75 98 GLN A N 1
ATOM 778 C CA . GLN A 1 98 ? -19.152 4.402 8.328 1.00 91.75 98 GLN A CA 1
ATOM 779 C C . GLN A 1 98 ? -19.207 3.571 9.617 1.00 91.75 98 GLN A C 1
ATOM 781 O O . GLN A 1 98 ? -20.120 3.742 10.419 1.00 91.75 98 GLN A O 1
ATOM 786 N N . ARG A 1 99 ? -18.218 2.702 9.858 1.00 89.44 99 ARG A N 1
ATOM 787 C CA . ARG A 1 99 ? -18.116 1.936 11.110 1.00 89.44 99 ARG A CA 1
ATOM 788 C C . ARG A 1 99 ? -17.957 2.854 12.319 1.00 89.44 99 ARG A C 1
ATOM 790 O O . ARG A 1 99 ? -18.675 2.670 13.294 1.00 89.44 99 ARG A O 1
ATOM 797 N N . PHE A 1 100 ? -17.075 3.851 12.243 1.00 86.81 100 PHE A N 1
ATOM 798 C CA . PHE A 1 100 ? -16.894 4.814 13.333 1.00 86.81 100 PHE A CA 1
ATOM 799 C C . PHE A 1 100 ? -18.148 5.654 13.591 1.00 86.81 100 PHE A C 1
ATOM 801 O O . PHE A 1 100 ? -18.458 5.929 14.745 1.00 86.81 100 PHE A O 1
ATOM 808 N N . GLU A 1 101 ? -18.876 6.043 12.545 1.00 90.56 101 GLU A N 1
ATOM 809 C CA . GLU A 1 101 ? -20.151 6.756 12.677 1.00 90.56 101 GLU A CA 1
ATOM 810 C C . GLU A 1 101 ? -21.200 5.889 13.388 1.00 90.56 101 GLU A C 1
ATOM 812 O O . GLU A 1 101 ? -21.806 6.339 14.355 1.00 90.56 101 GLU A O 1
ATOM 817 N N . MET A 1 102 ? -21.325 4.611 13.013 1.00 93.00 102 MET A N 1
ATOM 818 C CA . MET A 1 102 ? -22.217 3.666 13.696 1.00 93.00 102 MET A CA 1
ATOM 819 C C . MET A 1 102 ? -21.826 3.420 15.160 1.00 93.00 102 MET A C 1
ATOM 821 O O . MET A 1 102 ? -22.697 3.325 16.022 1.00 93.00 102 MET A O 1
ATOM 825 N N . GLU A 1 103 ? -20.530 3.288 15.460 1.00 91.81 103 GLU A N 1
ATOM 826 C CA . GLU A 1 103 ? -20.042 3.146 16.839 1.00 91.81 103 GLU A CA 1
ATOM 827 C C . GLU A 1 103 ? -20.343 4.402 17.667 1.00 91.81 103 GLU A C 1
ATOM 829 O O . GLU A 1 103 ? -20.748 4.296 18.824 1.00 91.81 103 GLU A O 1
ATOM 834 N N . LEU A 1 104 ? -20.196 5.589 17.072 1.00 92.94 104 LEU A N 1
ATOM 835 C CA . LEU A 1 104 ? -20.517 6.853 17.727 1.00 92.94 104 LEU A CA 1
ATOM 836 C C . LEU A 1 104 ? -22.017 6.963 18.026 1.00 92.94 104 LEU A C 1
ATOM 838 O O . LEU A 1 104 ? -22.382 7.275 19.158 1.00 92.94 104 LEU A O 1
ATOM 842 N N . GLU A 1 105 ? -22.878 6.641 17.057 1.00 93.50 105 GLU A N 1
ATOM 843 C CA . GLU A 1 105 ? -24.334 6.614 17.246 1.00 93.50 105 GLU A CA 1
ATOM 844 C C . GLU A 1 105 ? -24.748 5.650 18.368 1.00 93.50 105 GLU A C 1
ATOM 846 O O . GLU A 1 105 ? -25.592 5.995 19.196 1.00 93.50 105 GLU A O 1
ATOM 851 N N . GLN A 1 106 ? -24.122 4.469 18.446 1.00 95.25 106 GLN A N 1
ATOM 852 C CA . GLN A 1 106 ? -24.370 3.503 19.522 1.00 95.25 106 GLN A CA 1
ATOM 853 C C . GLN A 1 106 ? -23.960 4.047 20.893 1.00 95.25 106 GLN A C 1
ATOM 855 O O . GLN A 1 106 ? -24.692 3.870 21.866 1.00 95.25 106 GLN A O 1
ATOM 860 N N . ILE A 1 107 ? -22.813 4.727 20.986 1.00 95.19 107 ILE A N 1
ATOM 861 C CA . ILE A 1 107 ? -22.367 5.362 22.235 1.00 95.19 107 ILE A CA 1
ATOM 862 C C . ILE A 1 107 ? -23.340 6.473 22.644 1.00 95.19 107 ILE A C 1
ATOM 864 O O . ILE A 1 107 ? -23.696 6.573 23.817 1.00 95.19 107 ILE A O 1
ATOM 868 N N . GLU A 1 108 ? -23.800 7.294 21.699 1.00 94.94 108 GLU A N 1
ATOM 869 C CA . GLU A 1 108 ? -24.781 8.348 21.968 1.00 94.94 108 GLU A CA 1
ATOM 870 C C . GLU A 1 108 ? -26.141 7.790 22.404 1.00 94.94 108 GLU A C 1
ATOM 872 O O . GLU A 1 108 ? -26.787 8.352 23.294 1.00 94.94 108 GLU A O 1
ATOM 877 N N . GLU A 1 109 ? -26.595 6.694 21.793 1.00 96.31 109 GLU A N 1
ATOM 878 C CA . GLU A 1 109 ? -27.823 6.006 22.188 1.00 96.31 109 GLU A CA 1
ATOM 879 C C . GLU A 1 109 ? -27.699 5.407 23.588 1.00 96.31 109 GLU A C 1
ATOM 881 O O . GLU A 1 109 ? -28.575 5.644 24.423 1.00 96.31 109 GLU A O 1
ATOM 886 N N . HIS A 1 110 ? -26.583 4.736 23.875 1.00 96.62 110 HIS A N 1
ATOM 887 C CA . HIS A 1 110 ? -26.297 4.195 25.197 1.00 96.62 110 HIS A CA 1
ATOM 888 C C . HIS A 1 110 ? -26.259 5.300 26.258 1.00 96.62 110 HIS A C 1
ATOM 890 O O . HIS A 1 110 ? -26.923 5.196 27.285 1.00 96.62 110 HIS A O 1
ATOM 896 N N . TRP A 1 111 ? -25.588 6.421 25.980 1.00 98.19 111 TRP A N 1
ATOM 897 C CA . TRP A 1 111 ? -25.553 7.564 26.893 1.00 98.19 111 TRP A CA 1
ATOM 898 C C . TRP A 1 111 ? -26.943 8.190 27.110 1.00 98.19 111 TRP A C 1
ATOM 900 O O . TRP A 1 111 ? -27.280 8.608 28.223 1.00 98.19 111 TRP A O 1
ATOM 910 N N . ARG A 1 112 ? -27.792 8.225 26.070 1.00 97.62 112 ARG A N 1
ATOM 911 C CA . ARG A 1 112 ? -29.204 8.638 26.182 1.00 97.62 112 ARG A CA 1
ATOM 912 C C . ARG A 1 112 ? -30.038 7.666 27.012 1.00 97.62 112 ARG A C 1
ATOM 914 O O . ARG A 1 112 ? -30.983 8.100 27.669 1.00 97.62 112 ARG A O 1
ATOM 921 N N . GLU A 1 113 ? -29.776 6.367 26.934 1.00 97.56 113 GLU A N 1
ATOM 922 C CA . GLU A 1 113 ? -30.424 5.360 27.780 1.00 97.56 113 GLU A CA 1
ATOM 923 C C . GLU A 1 113 ? -29.996 5.506 29.237 1.00 97.56 113 GLU A C 1
ATOM 925 O O . GLU A 1 113 ? -30.856 5.706 30.089 1.00 97.56 113 GLU A O 1
ATOM 930 N N . GLU A 1 114 ? -28.692 5.554 29.511 1.00 96.50 114 GLU A N 1
ATOM 931 C CA . GLU A 1 114 ? -28.169 5.754 30.866 1.00 96.50 114 GLU A CA 1
ATOM 932 C C . GLU A 1 114 ? -28.691 7.052 31.497 1.00 96.50 114 GLU A C 1
ATOM 934 O O . GLU A 1 114 ? -29.098 7.067 32.659 1.00 96.50 114 GLU A O 1
ATOM 939 N N . SER A 1 115 ? -28.743 8.145 30.728 1.00 96.62 115 SER A N 1
ATOM 940 C CA . SER A 1 115 ? -29.308 9.416 31.200 1.00 96.62 115 SER A CA 1
ATOM 941 C C . SER A 1 115 ? -30.789 9.280 31.568 1.00 96.62 115 SER A C 1
ATOM 943 O O . SER A 1 115 ? -31.200 9.762 32.623 1.00 96.62 115 SER A O 1
ATOM 945 N N . ARG A 1 116 ? -31.587 8.581 30.746 1.00 98.00 116 ARG A N 1
ATOM 946 C CA . ARG A 1 116 ? -33.008 8.313 31.033 1.00 98.00 116 ARG A CA 1
ATOM 947 C C . ARG A 1 116 ? -33.186 7.447 32.279 1.00 98.00 116 ARG A C 1
ATOM 949 O O . ARG A 1 116 ? -34.065 7.734 33.090 1.00 98.00 116 ARG A O 1
ATOM 956 N N . ASP A 1 117 ? -32.353 6.428 32.456 1.00 97.75 117 ASP A N 1
ATOM 957 C CA . ASP A 1 117 ? -32.410 5.538 33.617 1.00 97.75 117 ASP A CA 1
ATOM 958 C C . ASP A 1 117 ? -32.032 6.270 34.912 1.00 97.75 117 ASP A C 1
ATOM 960 O O . ASP A 1 117 ? -32.706 6.124 35.937 1.00 97.75 117 ASP A O 1
ATOM 964 N N . LEU A 1 118 ? -31.002 7.121 34.865 1.00 96.75 118 LEU A N 1
ATOM 965 C CA . LEU A 1 118 ? -30.620 7.981 35.985 1.00 96.75 118 LEU A CA 1
ATOM 966 C C . LEU A 1 118 ? -31.726 8.986 36.325 1.00 96.75 118 LEU A C 1
ATOM 968 O O . LEU A 1 118 ? -32.058 9.152 37.500 1.00 96.75 118 LEU A O 1
ATOM 972 N N . GLU A 1 119 ? -32.336 9.624 35.324 1.00 96.75 119 GLU A N 1
ATOM 973 C CA . GLU A 1 119 ? -33.485 10.516 35.521 1.00 96.75 119 GLU A CA 1
ATOM 974 C C . GLU A 1 119 ? -34.675 9.783 36.158 1.00 96.75 119 GLU A C 1
ATOM 976 O O . GLU A 1 119 ? -35.275 10.287 37.115 1.00 96.75 119 GLU A O 1
ATOM 981 N N . ALA A 1 120 ? -34.989 8.573 35.688 1.00 97.56 120 ALA A N 1
ATOM 982 C CA . ALA A 1 120 ? -36.044 7.737 36.252 1.00 97.56 120 ALA A CA 1
ATOM 983 C C . ALA A 1 120 ? -35.749 7.359 37.712 1.00 97.56 120 ALA A C 1
ATOM 985 O O . ALA A 1 120 ? -36.630 7.462 38.571 1.00 97.56 120 ALA A O 1
ATOM 986 N N . MET A 1 121 ? -34.503 6.992 38.025 1.00 97.12 121 MET A N 1
ATOM 987 C CA . MET A 1 121 ? -34.077 6.677 39.388 1.00 97.12 121 MET A CA 1
ATOM 988 C C . MET A 1 121 ? -34.157 7.896 40.314 1.00 97.12 121 MET A C 1
ATOM 990 O O . MET A 1 121 ? -34.656 7.785 41.437 1.00 97.12 121 MET A O 1
ATOM 994 N N . VAL A 1 122 ? -33.728 9.073 39.850 1.00 97.12 122 VAL A N 1
ATOM 995 C CA . VAL A 1 122 ? -33.861 10.328 40.604 1.00 97.12 122 VAL A CA 1
ATOM 996 C C . VAL A 1 122 ? -35.331 10.644 40.865 1.00 97.12 122 VAL A C 1
ATOM 998 O O . VAL A 1 122 ? -35.681 10.983 41.996 1.00 97.12 122 VAL A O 1
ATOM 1001 N N . SER A 1 123 ? -36.199 10.499 39.862 1.00 97.06 123 SER A N 1
ATOM 1002 C CA . SER A 1 123 ? -37.641 10.715 40.019 1.00 97.06 123 SER A CA 1
ATOM 1003 C C . SER A 1 123 ? -38.242 9.774 41.069 1.00 97.06 123 SER A C 1
ATOM 1005 O O . SER A 1 123 ? -38.927 10.222 41.991 1.00 97.06 123 SER A O 1
ATOM 1007 N N . HIS A 1 124 ? -37.885 8.486 41.019 1.00 97.38 124 HIS A N 1
ATOM 1008 C CA . HIS A 1 124 ? -38.332 7.495 41.995 1.00 97.38 124 HIS A CA 1
ATOM 1009 C C . HIS A 1 124 ? -37.885 7.832 43.427 1.00 97.38 124 HIS A C 1
ATOM 1011 O O . HIS A 1 124 ? -38.708 7.876 44.344 1.00 97.38 124 HIS A O 1
ATOM 1017 N N . LEU A 1 125 ? -36.604 8.164 43.624 1.00 96.19 125 LEU A N 1
ATOM 1018 C CA . LEU A 1 125 ? -36.072 8.568 44.930 1.00 96.19 125 LEU A CA 1
ATOM 1019 C C . LEU A 1 125 ? -36.703 9.871 45.444 1.00 96.19 125 LEU A C 1
ATOM 1021 O O . LEU A 1 125 ? -36.921 10.028 46.648 1.00 96.19 125 LEU A O 1
ATOM 1025 N N . GLN A 1 126 ? -37.015 10.820 44.556 1.00 95.25 126 GLN A N 1
ATOM 1026 C CA . GLN A 1 126 ? -37.735 12.043 44.919 1.00 95.25 126 GLN A CA 1
ATOM 1027 C C . GLN A 1 126 ? -39.163 11.740 45.390 1.00 95.25 126 GLN A C 1
ATOM 1029 O O . GLN A 1 126 ? -39.619 12.329 46.374 1.00 95.25 126 GLN A O 1
ATOM 1034 N N . GLU A 1 127 ? -39.869 10.818 44.733 1.00 96.25 127 GLU A N 1
ATOM 1035 C CA . GLU A 1 127 ? -41.191 10.364 45.169 1.00 96.25 127 GLU A CA 1
ATOM 1036 C C . GLU A 1 127 ? -41.146 9.647 46.522 1.00 96.25 127 GLU A C 1
ATOM 1038 O O . GLU A 1 127 ? -41.979 9.929 47.389 1.00 96.25 127 GLU A O 1
ATOM 1043 N N . GLU A 1 128 ? -40.178 8.755 46.742 1.00 95.50 128 GLU A N 1
ATOM 1044 C CA . GLU A 1 128 ? -40.001 8.071 48.027 1.00 95.50 128 GLU A CA 1
ATOM 1045 C C . GLU A 1 128 ? -39.672 9.048 49.158 1.00 95.50 128 GLU A C 1
ATOM 1047 O O . GLU A 1 128 ? -40.303 8.995 50.214 1.00 95.50 128 GLU A O 1
ATOM 1052 N N . ASN A 1 129 ? -38.767 10.006 48.935 1.00 92.50 129 ASN A N 1
ATOM 1053 C CA . ASN A 1 129 ? -38.466 11.045 49.922 1.00 92.50 129 ASN A CA 1
ATOM 1054 C C . ASN A 1 129 ? -39.691 11.900 50.259 1.00 92.50 129 ASN A C 1
ATOM 1056 O O . ASN A 1 129 ? -39.905 12.234 51.428 1.00 92.50 129 ASN A O 1
ATOM 1060 N N . ARG A 1 130 ? -40.529 12.235 49.267 1.00 95.06 130 ARG A N 1
ATOM 1061 C CA . ARG A 1 130 ? -41.806 12.928 49.511 1.00 95.06 130 ARG A CA 1
ATOM 1062 C C . ARG A 1 130 ? -42.746 12.076 50.365 1.00 95.06 130 ARG A C 1
ATOM 1064 O O . ARG A 1 130 ? -43.297 12.588 51.340 1.00 95.06 130 ARG A O 1
ATOM 1071 N N . LYS A 1 131 ? -42.892 10.783 50.052 1.00 94.94 131 LYS A N 1
ATOM 1072 C CA . LYS A 1 131 ? -43.723 9.839 50.824 1.00 94.94 131 LYS A CA 1
ATOM 1073 C C . LYS A 1 131 ? -43.231 9.702 52.266 1.00 94.94 131 LYS A C 1
ATOM 1075 O O . LYS A 1 131 ? -44.016 9.876 53.193 1.00 94.94 131 LYS A O 1
ATOM 1080 N N . LEU A 1 132 ? -41.935 9.463 52.474 1.00 91.62 132 LEU A N 1
ATOM 1081 C CA . LEU A 1 132 ? -41.332 9.358 53.807 1.00 91.62 132 LEU A CA 1
ATOM 1082 C C . LEU A 1 132 ? -41.471 10.658 54.604 1.00 91.62 132 LEU A C 1
ATOM 1084 O O . LEU A 1 132 ? -41.780 10.615 55.793 1.00 91.62 132 LEU A O 1
ATOM 1088 N N . SER A 1 133 ? -41.309 11.812 53.955 1.00 88.19 133 SER A N 1
ATOM 1089 C CA . SER A 1 133 ? -41.526 13.117 54.590 1.00 88.19 133 SER A CA 1
ATOM 1090 C C . SER A 1 133 ? -42.977 13.295 55.054 1.00 88.19 133 SER A C 1
ATOM 1092 O O . SER A 1 133 ? -43.200 13.791 56.158 1.00 88.19 133 SER A O 1
ATOM 1094 N N . SER A 1 134 ? -43.956 12.838 54.261 1.00 87.38 134 SER A N 1
ATOM 1095 C CA . SER A 1 134 ? -45.377 12.818 54.644 1.00 87.38 134 SER A CA 1
ATOM 1096 C C . SER A 1 134 ? -45.626 11.916 55.856 1.00 87.38 134 SER A C 1
ATOM 1098 O O . SER A 1 134 ? -46.220 12.350 56.840 1.00 87.38 134 SER A O 1
ATOM 1100 N N . VAL A 1 135 ? -45.103 10.685 55.834 1.00 89.69 135 VAL A N 1
ATOM 1101 C CA . VAL A 1 135 ? -45.258 9.716 56.934 1.00 89.69 135 VAL A CA 1
ATOM 1102 C C . VAL A 1 135 ? -44.589 10.208 58.221 1.00 89.69 135 VAL A C 1
ATOM 1104 O O . VAL A 1 135 ? -45.131 10.043 59.310 1.00 89.69 135 VAL A O 1
ATOM 1107 N N . LEU A 1 136 ? -43.419 10.845 58.132 1.00 83.06 136 LEU A N 1
ATOM 1108 C CA . LEU A 1 136 ? -42.758 11.445 59.293 1.00 83.06 136 LEU A CA 1
ATOM 1109 C C . LEU A 1 136 ? -43.549 12.630 59.863 1.00 83.06 136 LEU A C 1
ATOM 1111 O O . LEU A 1 136 ? -43.556 12.816 61.081 1.00 83.06 136 LEU A O 1
ATOM 1115 N N . ALA A 1 137 ? -44.223 13.417 59.021 1.00 79.44 137 ALA A N 1
ATOM 1116 C CA . ALA A 1 137 ? -45.111 14.487 59.473 1.00 79.44 137 ALA A CA 1
ATOM 1117 C C . ALA A 1 137 ? -46.352 13.929 60.198 1.00 79.44 137 ALA A C 1
ATOM 1119 O O . ALA A 1 137 ? -46.695 14.419 61.275 1.00 79.44 137 ALA A O 1
ATOM 1120 N N . GLU A 1 138 ? -46.960 12.863 59.669 1.00 78.75 138 GLU A N 1
ATOM 1121 C CA . GLU A 1 138 ? -48.060 12.131 60.317 1.00 78.75 138 GLU A CA 1
ATOM 1122 C C . GLU A 1 138 ? -47.617 11.491 61.643 1.00 78.75 138 GLU A C 1
ATOM 1124 O O . GLU A 1 138 ? -48.300 11.606 62.661 1.00 78.75 138 GLU A O 1
ATOM 1129 N N . LYS A 1 139 ? -46.425 10.886 61.686 1.00 76.38 139 LYS A N 1
ATOM 1130 C CA . LYS A 1 139 ? -45.872 10.283 62.906 1.00 76.38 139 LYS A CA 1
ATOM 1131 C C . LYS A 1 139 ? -45.549 11.325 63.982 1.00 76.38 139 LYS A C 1
ATOM 1133 O O . LYS A 1 139 ? -45.838 11.091 65.152 1.00 76.38 13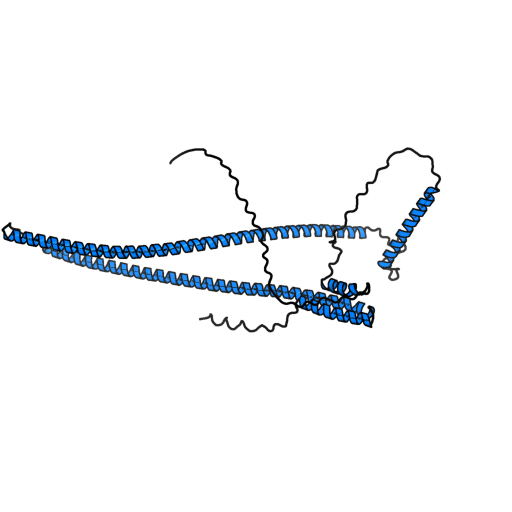9 LYS A O 1
ATOM 1138 N N . LYS A 1 140 ? -45.034 12.502 63.604 1.00 69.44 140 LYS A N 1
ATOM 1139 C CA . LYS A 1 140 ? -44.858 13.640 64.528 1.00 69.44 140 LYS A CA 1
ATOM 1140 C C . LYS A 1 140 ? -46.186 14.162 65.086 1.00 69.44 140 LYS A C 1
ATOM 1142 O O . LYS A 1 140 ? -46.204 14.688 66.196 1.00 69.44 140 LYS A O 1
ATOM 1147 N N . GLN A 1 141 ? -47.293 14.024 64.351 1.00 60.19 141 GLN A N 1
ATOM 1148 C CA . GLN A 1 141 ? -48.633 14.298 64.884 1.00 60.19 141 GLN A CA 1
ATOM 1149 C C . GLN A 1 141 ? -49.120 13.188 65.830 1.00 60.19 141 GLN A C 1
ATOM 1151 O O . GLN A 1 141 ? -49.803 13.492 66.808 1.00 60.19 141 GLN A O 1
ATOM 1156 N N . ALA A 1 142 ? -48.737 11.932 65.585 1.00 58.47 142 ALA A N 1
ATOM 1157 C CA . ALA A 1 142 ? -49.114 10.775 66.400 1.00 58.47 142 ALA A CA 1
ATOM 1158 C C . ALA A 1 142 ? -48.317 10.622 67.718 1.00 58.47 142 ALA A C 1
ATOM 1160 O O . ALA A 1 142 ? -48.833 10.044 68.670 1.00 58.47 142 ALA A O 1
ATOM 1161 N N . GLU A 1 143 ? -47.105 11.180 67.835 1.00 47.75 143 GLU A N 1
ATOM 1162 C CA . GLU A 1 143 ? -46.255 11.139 69.051 1.00 47.75 143 GLU A CA 1
ATOM 1163 C C . GLU A 1 143 ? -46.767 11.989 70.243 1.00 47.75 143 GLU A C 1
ATOM 1165 O O . GLU A 1 143 ? -46.085 12.129 71.257 1.00 47.75 143 GLU A O 1
ATOM 1170 N N . LYS A 1 144 ? -47.988 12.541 70.177 1.00 45.88 144 LYS A N 1
ATOM 1171 C CA . LYS A 1 144 ? -48.607 13.341 71.253 1.00 45.88 144 LYS A CA 1
ATOM 1172 C C . LYS A 1 144 ? -49.408 12.542 72.299 1.00 45.88 144 LYS A C 1
ATOM 1174 O O . LYS A 1 144 ? -50.093 13.158 73.113 1.00 45.88 144 LYS A O 1
ATOM 1179 N N . ALA A 1 145 ? -49.331 11.211 72.319 1.00 43.62 145 ALA A N 1
ATOM 1180 C CA . ALA A 1 145 ? -50.004 10.367 73.316 1.00 43.62 145 ALA A CA 1
ATOM 1181 C C . ALA A 1 145 ? -48.995 9.456 74.049 1.00 43.62 145 ALA A C 1
ATOM 1183 O O . ALA A 1 145 ? -48.182 8.821 73.375 1.00 43.62 145 ALA A O 1
ATOM 1184 N N . PRO A 1 146 ? -49.008 9.393 75.399 1.00 43.28 146 PRO A N 1
ATOM 1185 C CA . PRO A 1 146 ? -47.990 8.676 76.156 1.00 43.28 146 PRO A CA 1
ATOM 1186 C C . PRO A 1 146 ? -48.330 7.195 76.393 1.00 43.28 146 PRO A C 1
ATOM 1188 O O . PRO A 1 146 ? -49.484 6.812 76.585 1.00 43.28 146 PRO A O 1
ATOM 1191 N N . ASP A 1 147 ? -47.247 6.418 76.401 1.00 48.38 147 ASP A N 1
ATOM 1192 C CA . ASP A 1 147 ? -47.057 5.008 76.769 1.00 48.38 147 ASP A CA 1
ATOM 1193 C C . ASP A 1 147 ? -47.610 4.662 78.173 1.00 48.38 147 ASP A C 1
ATOM 1195 O O . ASP A 1 147 ? -47.758 5.562 79.008 1.00 48.38 147 ASP A O 1
ATOM 1199 N N . PRO A 1 148 ? -47.882 3.379 78.492 1.00 51.91 148 PRO A N 1
ATOM 1200 C CA . PRO A 1 148 ? -46.918 2.707 79.374 1.00 51.91 148 PRO A CA 1
ATOM 1201 C C . PRO A 1 148 ? -46.794 1.176 79.222 1.00 51.91 148 PRO A C 1
ATOM 1203 O O . PRO A 1 148 ? -47.763 0.441 79.020 1.00 51.91 148 PRO A O 1
ATOM 1206 N N . GLY A 1 149 ? -45.577 0.687 79.474 1.00 53.72 149 GLY A N 1
ATOM 1207 C CA . GLY A 1 149 ? -45.270 -0.725 79.710 1.00 53.72 149 GLY A CA 1
ATOM 1208 C C . GLY A 1 149 ? -45.734 -1.294 81.064 1.00 53.72 149 GLY A C 1
ATOM 1209 O O . GLY A 1 149 ? -45.996 -0.564 82.017 1.00 53.72 149 GLY A O 1
ATOM 1210 N N . ALA A 1 150 ? -45.772 -2.631 81.159 1.00 36.62 150 ALA A N 1
ATOM 1211 C CA . ALA A 1 150 ? -45.876 -3.400 82.408 1.00 36.62 150 ALA A CA 1
ATOM 1212 C C . ALA A 1 150 ? -45.365 -4.845 82.186 1.00 36.62 150 ALA A C 1
ATOM 1214 O O . ALA A 1 150 ? -45.754 -5.499 81.225 1.00 36.62 150 ALA A O 1
ATOM 1215 N N . LEU A 1 151 ? -44.308 -5.244 82.906 1.00 45.34 151 LEU A N 1
ATOM 1216 C CA . LEU A 1 151 ? -44.271 -6.206 84.029 1.00 45.34 151 LEU A CA 1
ATOM 1217 C C . LEU A 1 151 ? -44.408 -7.702 83.663 1.00 45.34 151 LEU A C 1
ATOM 1219 O O . LEU A 1 151 ? -45.360 -8.141 83.028 1.00 45.34 151 LEU A O 1
ATOM 1223 N N . LEU A 1 152 ? -43.404 -8.474 84.100 1.00 44.16 152 LEU A N 1
ATOM 1224 C CA . LEU A 1 152 ? -43.143 -9.870 83.740 1.00 44.16 152 LEU A CA 1
ATOM 1225 C C . LEU A 1 152 ? -43.967 -10.857 84.605 1.00 44.16 152 LEU A C 1
ATOM 1227 O O . LEU A 1 152 ? -43.933 -10.790 85.830 1.00 44.16 152 LEU A O 1
ATOM 1231 N N . SER A 1 153 ? -44.684 -11.767 83.935 1.00 48.88 153 SER A N 1
ATOM 1232 C CA . SER A 1 153 ? -45.579 -12.857 84.397 1.00 48.88 153 SER A CA 1
ATOM 1233 C C . SER A 1 153 ? -45.221 -14.131 83.590 1.00 48.88 153 SER A C 1
ATOM 1235 O O . SER A 1 153 ? -44.572 -13.976 82.572 1.00 48.88 153 SER A O 1
ATOM 1237 N N . PRO A 1 154 ? -45.589 -15.382 83.914 1.00 53.31 154 PRO A N 1
ATOM 1238 C CA . PRO A 1 154 ? -45.332 -16.564 83.053 1.00 53.31 154 PRO A CA 1
ATOM 1239 C C . PRO A 1 154 ? -45.857 -16.463 81.596 1.00 53.31 154 PRO A C 1
ATOM 1241 O O . PRO A 1 154 ? -45.354 -17.141 80.701 1.00 53.31 154 PRO A O 1
ATOM 1244 N N . GLU A 1 155 ? -46.793 -15.548 81.324 1.00 59.16 155 GLU A N 1
ATOM 1245 C CA . GLU A 1 155 ? -47.17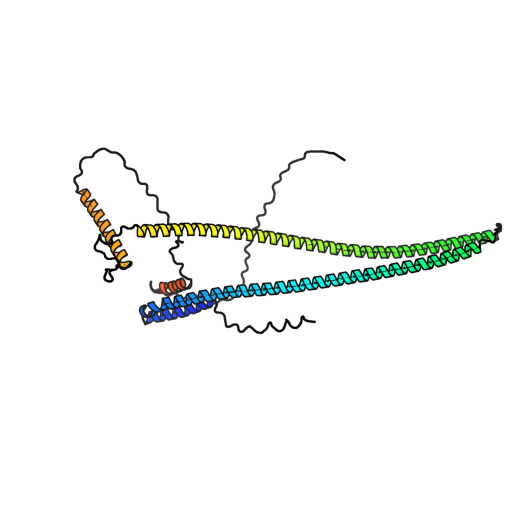1 -15.078 79.976 1.00 59.16 155 GLU A CA 1
ATOM 1246 C C . GLU A 1 155 ? -45.982 -14.459 79.211 1.00 59.16 155 GLU A C 1
ATOM 1248 O O . GLU A 1 155 ? -45.875 -14.536 77.992 1.00 59.16 155 GLU A O 1
ATOM 1253 N N . VAL A 1 156 ? -45.059 -13.845 79.947 1.00 64.12 156 VAL A N 1
ATOM 1254 C CA . VAL A 1 156 ? -43.841 -13.208 79.458 1.00 64.12 156 VAL A CA 1
ATOM 1255 C C . VAL A 1 156 ? -42.773 -14.219 79.095 1.00 64.12 156 VAL A C 1
ATOM 1257 O O . VAL A 1 156 ? -42.050 -13.948 78.150 1.00 64.12 156 VAL A O 1
ATOM 1260 N N . ASP A 1 157 ? -42.699 -15.390 79.726 1.00 65.19 157 ASP A N 1
ATOM 1261 C CA . ASP A 1 157 ? -41.820 -16.459 79.234 1.00 65.19 157 ASP A CA 1
ATOM 1262 C C . ASP A 1 157 ? -42.334 -17.005 77.894 1.00 65.19 157 ASP A C 1
ATOM 1264 O O . ASP A 1 157 ? -41.554 -17.194 76.960 1.00 65.19 157 ASP A O 1
ATOM 1268 N N . MET A 1 158 ? -43.656 -17.149 77.732 1.00 76.88 158 MET A N 1
ATOM 1269 C CA . MET A 1 158 ? -44.264 -17.447 76.428 1.00 76.88 158 MET A CA 1
ATOM 1270 C C . MET A 1 158 ? -44.025 -16.309 75.422 1.00 76.88 158 MET A C 1
ATOM 1272 O O . MET A 1 158 ? -43.647 -16.564 74.278 1.00 76.88 158 MET A O 1
ATOM 1276 N N . ALA A 1 159 ? -44.164 -15.049 75.839 1.00 82.19 159 ALA A N 1
ATOM 1277 C CA . ALA A 1 159 ? -43.888 -13.889 74.995 1.00 82.19 159 ALA A CA 1
ATOM 1278 C C . ALA A 1 159 ? -42.398 -13.779 74.633 1.00 82.19 159 ALA A C 1
ATOM 1280 O O . ALA A 1 159 ? -42.065 -13.407 73.511 1.00 82.19 159 ALA A O 1
ATOM 1281 N N . LEU A 1 160 ? -41.489 -14.138 75.540 1.00 84.31 160 LEU A N 1
ATOM 1282 C CA . LEU A 1 160 ? -40.046 -14.187 75.328 1.00 84.31 160 LEU A CA 1
ATOM 1283 C C . LEU A 1 160 ? -39.713 -15.281 74.319 1.00 84.31 160 LEU A C 1
ATOM 1285 O O . LEU A 1 160 ? -38.975 -15.020 73.375 1.00 84.31 160 LEU A O 1
ATOM 1289 N N . VAL A 1 161 ? -40.297 -16.473 74.459 1.00 84.44 161 VAL A N 1
ATOM 1290 C CA . VAL A 1 161 ? -40.140 -17.572 73.497 1.00 84.44 161 VAL A CA 1
ATOM 1291 C C . VAL A 1 161 ? -40.695 -17.182 72.127 1.00 84.44 161 VAL A C 1
ATOM 1293 O O . VAL A 1 161 ? -40.029 -17.412 71.120 1.00 84.44 161 VAL A O 1
ATOM 1296 N N . GLN A 1 162 ? -41.853 -16.523 72.054 1.00 86.50 162 GLN A N 1
ATOM 1297 C CA . GLN A 1 162 ? -42.388 -15.986 70.797 1.00 86.50 162 GLN A CA 1
ATOM 1298 C C . GLN A 1 162 ? -41.481 -14.896 70.205 1.00 86.50 162 GLN A C 1
ATOM 1300 O O . GLN A 1 162 ? -41.259 -14.867 68.995 1.00 86.50 162 GLN A O 1
ATOM 1305 N N . ARG A 1 163 ? -40.886 -14.040 71.043 1.00 90.56 163 ARG A N 1
ATOM 1306 C CA . ARG A 1 163 ? -39.947 -12.989 70.624 1.00 90.56 163 ARG A CA 1
ATOM 1307 C C . ARG A 1 163 ? -38.627 -13.570 70.125 1.00 90.56 163 ARG A C 1
ATOM 1309 O O . ARG A 1 163 ? -38.110 -13.096 69.116 1.00 90.56 163 ARG A O 1
ATOM 1316 N N . LEU A 1 164 ? -38.116 -14.612 70.782 1.00 90.81 164 LEU A N 1
ATOM 1317 C CA . LEU A 1 164 ? -36.950 -15.385 70.356 1.00 90.81 164 LEU A CA 1
ATOM 1318 C C . LEU A 1 164 ? -37.239 -16.128 69.053 1.00 90.81 164 LEU A C 1
ATOM 1320 O O . LEU A 1 164 ? -36.426 -16.065 68.140 1.00 90.81 164 LEU A O 1
ATOM 1324 N N . ARG A 1 165 ? -38.414 -16.749 68.910 1.00 91.94 165 ARG A N 1
ATOM 1325 C CA . ARG A 1 165 ? -38.839 -17.390 67.658 1.00 91.94 165 ARG A CA 1
ATOM 1326 C C . ARG A 1 165 ? -38.922 -16.377 66.518 1.00 91.94 165 ARG A C 1
ATOM 1328 O O . ARG A 1 165 ? -38.337 -16.604 65.470 1.00 91.94 165 ARG A O 1
ATOM 1335 N N . GLY A 1 166 ? -39.513 -15.208 66.767 1.00 94.50 166 GLY A N 1
ATOM 1336 C CA . GLY A 1 166 ? -39.538 -14.106 65.806 1.00 94.50 166 GLY A CA 1
ATOM 1337 C C . GLY A 1 166 ? -38.156 -13.508 65.508 1.00 94.50 166 GLY A C 1
ATOM 1338 O O . GLY A 1 166 ? -37.940 -12.985 64.420 1.00 94.50 166 GLY A O 1
ATOM 1339 N N . LEU A 1 167 ? -37.195 -13.553 66.437 1.00 96.38 167 LEU A N 1
ATOM 1340 C CA . LEU A 1 167 ? -35.795 -13.206 66.150 1.00 96.38 167 LEU A CA 1
ATOM 1341 C C . LEU A 1 167 ? -35.121 -14.280 65.292 1.00 96.38 167 LEU A C 1
ATOM 1343 O O . LEU A 1 167 ? -34.447 -13.932 64.332 1.00 96.38 167 LEU A O 1
ATOM 1347 N N . VAL A 1 168 ? -35.338 -15.561 65.589 1.00 95.56 168 VAL A N 1
ATOM 1348 C CA . VAL A 1 168 ? -34.809 -16.682 64.801 1.00 95.56 168 VAL A CA 1
ATOM 1349 C C . VAL A 1 168 ? -35.358 -16.661 63.377 1.00 95.56 168 VAL A C 1
ATOM 1351 O O . VAL A 1 168 ? -34.589 -16.831 62.436 1.00 95.56 168 VAL A O 1
ATOM 1354 N N . ASP A 1 169 ? -36.655 -16.419 63.197 1.00 95.31 169 ASP A N 1
ATOM 1355 C CA . ASP A 1 169 ? -37.267 -16.333 61.869 1.00 95.31 169 ASP A CA 1
ATOM 1356 C C . ASP A 1 169 ? -36.727 -15.120 61.093 1.00 95.31 169 ASP A C 1
ATOM 1358 O O . ASP A 1 169 ? -36.314 -15.266 59.945 1.00 95.31 169 ASP A O 1
ATOM 1362 N N . ARG A 1 170 ? -36.561 -13.963 61.754 1.00 96.19 170 ARG A N 1
ATOM 1363 C CA . ARG A 1 170 ? -35.884 -12.795 61.159 1.00 96.19 170 ARG A CA 1
ATOM 1364 C C . ARG A 1 170 ? -34.436 -13.080 60.768 1.00 96.19 170 ARG A C 1
ATOM 1366 O O . ARG A 1 170 ? -34.020 -12.680 59.687 1.00 96.19 170 ARG A O 1
ATOM 1373 N N . LEU A 1 171 ? -33.673 -13.775 61.610 1.00 95.69 171 LEU A N 1
ATOM 1374 C CA . LEU A 1 171 ? -32.292 -14.159 61.308 1.00 95.69 171 LEU A CA 1
ATOM 1375 C C . LEU A 1 171 ? -32.224 -15.143 60.132 1.00 95.69 171 LEU A C 1
ATOM 1377 O O . LEU A 1 171 ? -31.329 -15.030 59.301 1.00 95.69 171 LEU A O 1
ATOM 1381 N N . LYS A 1 172 ? -33.181 -16.072 60.011 1.00 97.31 172 LYS A N 1
ATOM 1382 C CA . LYS A 1 172 ? -33.287 -16.973 58.851 1.00 97.31 172 LYS A CA 1
ATOM 1383 C C . LYS A 1 172 ? -33.615 -16.219 57.568 1.00 97.31 172 LYS A C 1
ATOM 1385 O O . LYS A 1 172 ? -33.038 -16.524 56.528 1.00 97.31 172 LYS A O 1
ATOM 1390 N N . ASP A 1 173 ? -34.525 -15.254 57.626 1.00 96.94 173 ASP A N 1
ATOM 1391 C CA . ASP A 1 173 ? -34.877 -14.449 56.457 1.00 96.94 173 ASP A CA 1
ATOM 1392 C C . ASP A 1 173 ? -33.727 -13.530 56.043 1.00 96.94 173 ASP A C 1
ATOM 1394 O O . ASP A 1 173 ? -33.431 -13.425 54.853 1.00 96.94 173 ASP A O 1
ATOM 1398 N N . GLN A 1 174 ? -33.002 -12.964 57.012 1.00 97.50 174 GLN A N 1
ATOM 1399 C CA . GLN A 1 174 ? -31.752 -12.250 56.758 1.00 97.50 174 GLN A CA 1
ATOM 1400 C C . GLN A 1 174 ? -30.695 -13.159 56.129 1.00 97.50 174 GLN A C 1
ATOM 1402 O O . GLN A 1 174 ? -30.061 -12.745 55.165 1.00 97.50 174 GLN A O 1
ATOM 1407 N N . LEU A 1 175 ? -30.527 -14.392 56.617 1.00 96.62 175 LEU A N 1
ATOM 1408 C CA . LEU A 1 175 ? -29.584 -15.352 56.039 1.00 96.62 175 LEU A CA 1
ATOM 1409 C C . LEU A 1 175 ? -29.941 -15.653 54.578 1.00 96.62 175 LEU A C 1
ATOM 1411 O O . LEU A 1 175 ? -29.110 -15.480 53.698 1.00 96.62 175 LEU A O 1
ATOM 1415 N N . ARG A 1 176 ? -31.214 -15.961 54.296 1.00 97.94 176 ARG A N 1
ATOM 1416 C CA . ARG A 1 176 ? -31.702 -16.190 52.925 1.00 97.94 176 ARG A CA 1
ATOM 1417 C C . ARG A 1 176 ? -31.540 -14.969 52.025 1.00 97.94 176 ARG A C 1
ATOM 1419 O O . ARG A 1 176 ? -31.333 -15.123 50.825 1.00 97.94 176 ARG A O 1
ATOM 1426 N N . GLN A 1 177 ? -31.701 -13.764 52.570 1.00 97.94 177 GLN A N 1
ATOM 1427 C CA . GLN A 1 177 ? -31.466 -12.533 51.825 1.00 97.94 177 GLN A CA 1
ATOM 1428 C C . GLN A 1 177 ? -29.978 -12.376 51.492 1.00 97.94 177 GLN A C 1
ATOM 1430 O O . GLN A 1 177 ? -29.653 -12.117 50.336 1.00 97.94 177 GLN A O 1
ATOM 1435 N N . ARG A 1 178 ? -29.084 -12.593 52.466 1.00 97.69 178 ARG A N 1
ATOM 1436 C CA . ARG A 1 178 ? -27.631 -12.582 52.244 1.00 97.69 178 ARG A CA 1
ATOM 1437 C C . ARG A 1 178 ? -27.207 -13.645 51.227 1.00 97.69 178 ARG A C 1
ATOM 1439 O O . ARG A 1 178 ? -26.408 -13.333 50.356 1.00 97.69 178 ARG A O 1
ATOM 1446 N N . ASP A 1 179 ? -27.784 -14.845 51.269 1.00 98.00 179 ASP A N 1
ATOM 1447 C CA . ASP A 1 179 ? -27.499 -15.911 50.298 1.00 98.00 179 ASP A CA 1
ATOM 1448 C C . ASP A 1 179 ? -27.896 -15.507 48.868 1.00 98.00 179 ASP A C 1
ATOM 1450 O O . ASP A 1 179 ? -27.144 -15.735 47.922 1.00 98.00 179 ASP A O 1
ATOM 1454 N N . ARG A 1 180 ? -29.055 -14.853 48.694 1.00 97.94 180 ARG A N 1
ATOM 1455 C CA . ARG A 1 180 ? -29.475 -14.314 47.386 1.00 97.94 180 ARG A CA 1
ATOM 1456 C C . ARG A 1 180 ? -28.554 -13.200 46.900 1.00 97.94 180 ARG A C 1
ATOM 1458 O O . ARG A 1 180 ? -28.220 -13.164 45.720 1.00 97.94 180 ARG A O 1
ATOM 1465 N N . GLU A 1 181 ? -28.143 -12.305 47.794 1.00 97.81 181 GLU A N 1
ATOM 1466 C CA . GLU A 1 181 ? -27.191 -11.238 47.472 1.00 97.81 181 GLU A CA 1
ATOM 1467 C C . GLU A 1 181 ? -25.823 -11.814 47.075 1.00 97.81 181 GLU A C 1
ATOM 1469 O O . GLU A 1 181 ? -25.249 -11.373 46.082 1.00 97.81 181 GLU A O 1
ATOM 1474 N N . LEU A 1 182 ? -25.335 -12.842 47.778 1.00 97.50 182 LEU A N 1
ATOM 1475 C CA . LEU A 1 182 ? -24.099 -13.548 47.433 1.00 97.50 182 LEU A CA 1
ATOM 1476 C C . LEU A 1 182 ? -24.191 -14.218 46.061 1.00 97.50 182 LEU A C 1
ATOM 1478 O O . LEU A 1 182 ? -23.270 -14.072 45.265 1.00 97.50 182 LEU A O 1
ATOM 1482 N N . LEU A 1 183 ? -25.300 -14.895 45.755 1.00 98.06 183 LEU A N 1
ATOM 1483 C CA . LEU A 1 183 ? -25.531 -15.488 44.433 1.00 98.06 183 LEU A CA 1
ATOM 1484 C C . LEU A 1 183 ? -25.557 -14.424 43.328 1.00 98.06 183 LEU A C 1
ATOM 1486 O O . LEU A 1 183 ? -24.917 -14.599 42.296 1.00 98.06 183 LEU A O 1
ATOM 1490 N N . SER A 1 184 ? -26.236 -13.296 43.554 1.00 97.75 184 SER A N 1
ATOM 1491 C CA . SER A 1 184 ? -26.241 -12.180 42.601 1.00 97.75 184 SER A CA 1
ATOM 1492 C C . SER A 1 184 ? -24.828 -11.639 42.369 1.00 97.75 184 SER A C 1
ATOM 1494 O O . SER A 1 184 ? -24.423 -11.456 41.221 1.00 97.75 184 SER A O 1
ATOM 1496 N N . LYS A 1 185 ? -24.051 -11.436 43.439 1.00 97.25 185 LYS A N 1
ATOM 1497 C CA . LYS A 1 185 ? -22.662 -10.971 43.340 1.00 97.25 185 LYS A CA 1
ATOM 1498 C C . LYS A 1 185 ? -21.757 -11.993 42.660 1.00 97.25 185 LYS A C 1
ATOM 1500 O O . LYS A 1 185 ? -20.910 -11.601 41.867 1.00 97.25 185 LYS A O 1
ATOM 1505 N N . GLN A 1 186 ? -21.970 -13.285 42.895 1.00 98.12 186 GLN A N 1
ATOM 1506 C CA . GLN A 1 186 ? -21.257 -14.363 42.213 1.00 98.12 186 GLN A CA 1
ATOM 1507 C C . GLN A 1 186 ? -21.472 -14.296 40.693 1.00 98.12 186 GLN A C 1
ATOM 1509 O O . GLN A 1 186 ? -20.498 -14.302 39.944 1.00 98.12 186 GLN A O 1
ATOM 1514 N N . THR A 1 187 ? -22.718 -14.136 40.233 1.00 97.69 187 THR A N 1
ATOM 1515 C CA . THR A 1 187 ? -23.010 -14.009 38.791 1.00 97.69 187 THR A CA 1
ATOM 1516 C C . THR A 1 187 ? -22.421 -12.738 38.170 1.00 97.69 187 THR A C 1
ATOM 1518 O O . THR A 1 187 ? -21.953 -12.759 37.033 1.00 97.69 187 THR A O 1
ATOM 1521 N N . GLU A 1 188 ? -22.385 -11.634 38.923 1.00 97.69 188 GLU A N 1
ATOM 1522 C CA . GLU A 1 188 ? -21.752 -10.383 38.493 1.00 97.69 188 GLU A CA 1
ATOM 1523 C C . GLU A 1 188 ? -20.231 -10.556 38.351 1.00 97.69 188 GLU A C 1
ATOM 1525 O O . GLU A 1 188 ? -19.660 -10.158 37.336 1.00 97.69 188 GLU A O 1
ATOM 1530 N N . MET A 1 189 ? -19.577 -11.222 39.312 1.00 96.88 189 MET A N 1
ATOM 1531 C CA . MET A 1 189 ? -18.149 -11.546 39.220 1.00 96.88 189 MET A CA 1
ATOM 1532 C C . MET A 1 189 ? -17.834 -12.447 38.024 1.00 96.88 189 MET A C 1
ATOM 1534 O O . MET A 1 189 ? -16.831 -12.226 37.353 1.00 96.88 189 MET A O 1
ATOM 1538 N N . GLU A 1 190 ? -18.668 -13.449 37.742 1.00 97.81 190 GLU A N 1
ATOM 1539 C CA . GLU A 1 190 ? -18.488 -14.343 36.591 1.00 97.81 190 GLU A CA 1
ATOM 1540 C C . GLU A 1 190 ? -18.622 -13.586 35.260 1.00 97.81 190 GLU A C 1
ATOM 1542 O O . GLU A 1 190 ? -17.783 -13.748 34.371 1.00 97.81 190 GLU A O 1
ATOM 1547 N N . SER A 1 191 ? -19.610 -12.692 35.148 1.00 97.50 191 SER A N 1
ATOM 1548 C CA . SER A 1 191 ? -19.777 -11.811 33.983 1.00 97.50 191 SER A CA 1
ATOM 1549 C C . SER A 1 191 ? -18.563 -10.896 33.781 1.00 97.50 191 SER A C 1
ATOM 1551 O O . SER A 1 191 ? -17.982 -10.860 32.693 1.00 97.50 191 SER A O 1
ATOM 1553 N N . LEU A 1 192 ? -18.111 -10.218 34.842 1.00 96.75 192 LEU A N 1
ATOM 1554 C CA . LEU A 1 192 ? -16.921 -9.363 34.796 1.00 96.75 192 LEU A CA 1
ATOM 1555 C C . LEU A 1 192 ? -15.658 -10.165 34.458 1.00 96.75 192 LEU A C 1
ATOM 1557 O O . LEU A 1 192 ? -14.834 -9.708 33.668 1.00 96.75 192 LEU A O 1
ATOM 1561 N N . SER A 1 193 ? -15.519 -11.380 34.992 1.00 96.19 193 SER A N 1
ATOM 1562 C CA . SER A 1 193 ? -14.409 -12.279 34.662 1.00 96.19 193 SER A CA 1
ATOM 1563 C C . SER A 1 193 ? -14.388 -12.620 33.168 1.00 96.19 193 SER A C 1
ATOM 1565 O O . SER A 1 193 ? -13.327 -12.560 32.545 1.00 96.19 193 SER A O 1
ATOM 1567 N N . SER A 1 194 ? -15.548 -12.911 32.570 1.00 96.62 194 SER A N 1
ATOM 1568 C CA . SER A 1 194 ? -15.665 -13.152 31.125 1.00 96.62 194 SER A CA 1
ATOM 1569 C C . SER A 1 194 ? -15.284 -11.914 30.304 1.00 96.62 194 SER A C 1
ATOM 1571 O O . SER A 1 194 ? -14.587 -12.033 29.296 1.00 96.62 194 SER A O 1
ATOM 1573 N N . GLN A 1 195 ? -15.699 -10.716 30.726 1.00 97.31 195 GLN A N 1
ATOM 1574 C CA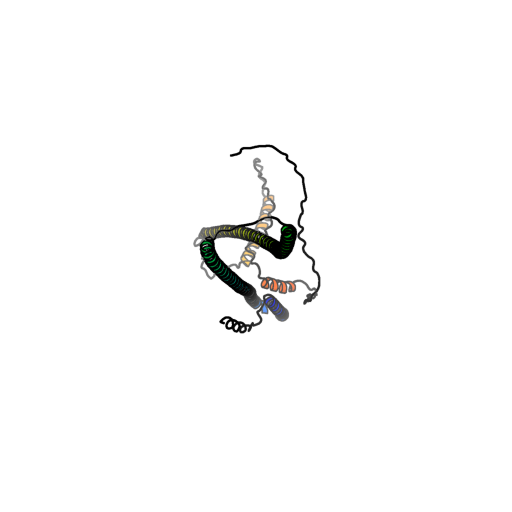 . GLN A 1 195 ? -15.329 -9.469 30.044 1.00 97.31 195 GLN A CA 1
ATOM 1575 C C . GLN A 1 195 ? -13.816 -9.215 30.104 1.00 97.31 195 GLN A C 1
ATOM 1577 O O . GLN A 1 195 ? -13.201 -8.867 29.094 1.00 97.31 195 GLN A O 1
ATOM 1582 N N . VAL A 1 196 ? -13.187 -9.447 31.261 1.00 96.19 196 VAL A N 1
ATOM 1583 C CA . VAL A 1 196 ? -11.729 -9.326 31.423 1.00 96.19 196 VAL A CA 1
ATOM 1584 C C . VAL A 1 196 ? -10.989 -10.309 30.515 1.00 96.19 196 VAL A C 1
ATOM 1586 O O . VAL A 1 196 ? -9.986 -9.940 29.897 1.00 96.19 196 VAL A O 1
ATOM 1589 N N . GLU A 1 197 ? -11.475 -11.543 30.379 1.00 96.31 197 GLU A N 1
ATOM 1590 C CA . GLU A 1 197 ? -10.875 -12.534 29.484 1.00 96.31 197 GLU A CA 1
ATOM 1591 C C . GLU A 1 197 ? -10.979 -12.113 28.009 1.00 96.31 197 GLU A C 1
ATOM 1593 O O . GLU A 1 197 ? -9.975 -12.138 27.287 1.00 96.31 197 GLU A O 1
ATOM 1598 N N . GLN A 1 198 ? -12.148 -11.630 27.577 1.00 97.50 198 GLN A N 1
ATOM 1599 C CA . GLN A 1 198 ? -12.354 -11.100 26.225 1.00 97.50 198 GLN A CA 1
ATOM 1600 C C . GLN A 1 198 ? -11.432 -9.908 25.930 1.00 97.50 198 GLN A C 1
ATOM 1602 O O . GLN A 1 198 ? -10.710 -9.914 24.929 1.00 97.50 198 GLN A O 1
ATOM 1607 N N . LEU A 1 199 ? -11.365 -8.926 26.834 1.00 94.50 199 LEU A N 1
ATOM 1608 C CA . LEU A 1 199 ? -10.451 -7.785 26.711 1.00 94.50 199 LEU A CA 1
ATOM 1609 C C . LEU A 1 199 ? -8.982 -8.228 26.681 1.00 94.50 199 LEU A C 1
ATOM 1611 O O . LEU A 1 199 ? -8.170 -7.661 25.949 1.00 94.50 199 LEU A O 1
ATOM 1615 N N . THR A 1 200 ? -8.627 -9.281 27.418 1.00 94.62 200 THR A N 1
ATOM 1616 C CA . THR A 1 200 ? -7.275 -9.854 27.405 1.00 94.62 200 THR A CA 1
ATOM 1617 C C . THR A 1 200 ? -6.933 -10.490 26.055 1.00 94.62 200 THR A C 1
ATOM 1619 O O . THR A 1 200 ? -5.778 -10.427 25.617 1.00 94.62 200 THR A O 1
ATOM 1622 N N . ILE A 1 201 ? -7.901 -11.109 25.373 1.00 96.50 201 ILE A N 1
ATOM 1623 C CA . ILE A 1 201 ? -7.728 -11.636 24.010 1.00 96.50 201 ILE A CA 1
ATOM 1624 C C . ILE A 1 201 ? -7.540 -10.479 23.023 1.00 96.50 201 ILE A C 1
ATOM 1626 O O . ILE A 1 201 ? -6.537 -10.457 22.305 1.00 96.50 201 ILE A O 1
ATOM 1630 N N . ILE A 1 202 ? -8.428 -9.481 23.052 1.00 94.50 202 ILE A N 1
ATOM 1631 C CA . ILE A 1 202 ? -8.371 -8.316 22.155 1.00 94.50 202 ILE A CA 1
ATOM 1632 C C . ILE A 1 202 ? -7.062 -7.539 22.354 1.00 94.50 202 ILE A C 1
ATOM 1634 O O . ILE A 1 202 ? -6.381 -7.208 21.386 1.00 94.50 202 ILE A O 1
ATOM 1638 N N . SER A 1 203 ? -6.629 -7.316 23.601 1.00 91.31 203 SER A N 1
ATOM 1639 C CA . SER A 1 203 ? -5.354 -6.648 23.898 1.00 91.31 203 SER A CA 1
ATOM 1640 C C . SER A 1 203 ? -4.156 -7.400 23.307 1.00 91.31 203 SER A C 1
ATOM 1642 O O . SER A 1 203 ? -3.239 -6.783 22.760 1.00 91.31 203 SER A O 1
ATOM 1644 N N . ARG A 1 204 ? -4.151 -8.740 23.372 1.00 92.94 204 ARG A N 1
ATOM 1645 C CA . ARG A 1 204 ? -3.100 -9.562 22.749 1.00 92.94 204 ARG A CA 1
ATOM 1646 C C . ARG A 1 204 ? -3.122 -9.451 21.227 1.00 92.94 204 ARG A C 1
ATOM 1648 O O . ARG A 1 204 ? -2.056 -9.329 20.620 1.00 92.94 20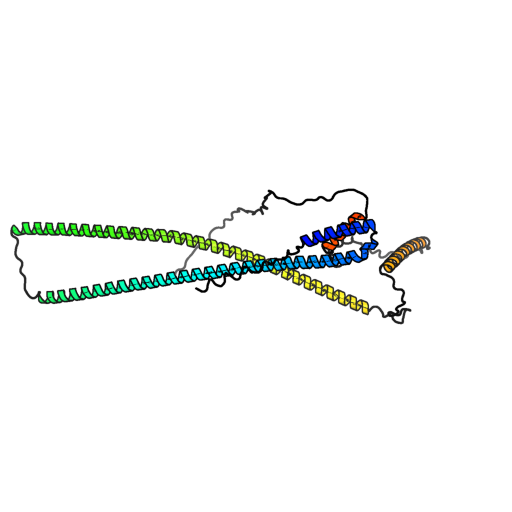4 ARG A O 1
ATOM 1655 N N . GLU A 1 205 ? -4.303 -9.462 20.617 1.00 93.31 205 GLU A N 1
ATOM 1656 C CA . GLU A 1 205 ? -4.456 -9.304 19.171 1.00 93.31 205 GLU A CA 1
ATOM 1657 C C . GLU A 1 205 ? -3.981 -7.925 18.695 1.00 93.31 205 GLU A C 1
ATOM 1659 O O . GLU A 1 205 ? -3.189 -7.843 17.755 1.00 93.31 205 GLU A O 1
ATOM 1664 N N . LEU A 1 206 ? -4.375 -6.850 19.384 1.00 90.75 206 LEU A N 1
ATOM 1665 C CA . LEU A 1 206 ? -3.936 -5.487 19.078 1.00 90.75 206 LEU A CA 1
ATOM 1666 C C . LEU A 1 206 ? -2.416 -5.343 19.193 1.00 90.75 206 LEU A C 1
ATOM 1668 O O . LEU A 1 206 ? -1.787 -4.798 18.289 1.00 90.75 206 LEU A O 1
ATOM 1672 N N . ARG A 1 207 ? -1.788 -5.914 20.231 1.00 91.25 207 ARG A N 1
ATOM 1673 C CA . ARG A 1 207 ? -0.316 -5.941 20.343 1.00 91.25 207 ARG A CA 1
ATOM 1674 C C . ARG A 1 207 ? 0.337 -6.700 19.188 1.00 91.25 207 ARG A C 1
ATOM 1676 O O . ARG A 1 207 ? 1.398 -6.296 18.715 1.00 91.25 207 ARG A O 1
ATOM 1683 N N . ARG A 1 208 ? -0.265 -7.798 18.717 1.00 93.19 208 ARG A N 1
ATOM 1684 C CA . ARG A 1 208 ? 0.230 -8.539 17.546 1.00 93.19 208 ARG A CA 1
ATOM 1685 C C . ARG A 1 208 ? 0.104 -7.701 16.270 1.00 93.19 208 ARG A C 1
ATOM 1687 O O . ARG A 1 208 ? 1.080 -7.622 15.529 1.00 93.19 208 ARG A O 1
ATOM 1694 N N . LYS A 1 209 ? -1.041 -7.048 16.039 1.00 90.81 209 LYS A N 1
ATOM 1695 C CA . LYS A 1 209 ? -1.253 -6.131 14.902 1.00 90.81 209 LYS A CA 1
ATOM 1696 C C . LYS A 1 209 ? -0.259 -4.969 14.929 1.00 90.81 209 LYS A C 1
ATOM 1698 O O . LYS A 1 209 ? 0.373 -4.695 13.916 1.00 90.81 209 LYS A O 1
ATOM 1703 N N . GLN A 1 210 ? -0.035 -4.369 16.099 1.00 86.94 210 GLN A N 1
ATOM 1704 C CA . GLN A 1 210 ? 0.962 -3.314 16.287 1.00 86.94 210 GLN A CA 1
ATOM 1705 C C . GLN A 1 210 ? 2.372 -3.792 15.920 1.00 86.94 210 GLN A C 1
ATOM 1707 O O . GLN A 1 210 ? 3.081 -3.087 15.210 1.00 86.94 210 GLN A O 1
ATOM 1712 N N . ARG A 1 211 ? 2.787 -4.987 16.365 1.00 91.50 211 ARG A N 1
ATOM 1713 C CA . ARG A 1 211 ? 4.102 -5.550 16.011 1.00 91.50 211 ARG A CA 1
ATOM 1714 C C . ARG A 1 211 ? 4.248 -5.769 14.507 1.00 91.50 211 ARG A C 1
ATOM 1716 O O . ARG A 1 211 ? 5.281 -5.412 13.960 1.00 91.50 211 ARG A O 1
ATOM 1723 N N . LEU A 1 212 ? 3.221 -6.306 13.848 1.00 90.56 212 LEU A N 1
ATOM 1724 C CA . LEU A 1 212 ? 3.227 -6.509 12.396 1.00 90.56 212 LEU A CA 1
ATOM 1725 C C . LEU A 1 212 ? 3.344 -5.178 11.642 1.00 90.56 212 LEU A C 1
ATOM 1727 O O . LEU A 1 212 ? 4.195 -5.055 10.766 1.00 90.56 212 LEU A O 1
ATOM 1731 N N . GLY A 1 213 ? 2.553 -4.173 12.030 1.00 87.19 213 GLY A N 1
ATOM 1732 C CA . GLY A 1 213 ? 2.639 -2.831 11.449 1.00 87.19 213 GLY A CA 1
ATOM 1733 C C . GLY A 1 213 ? 4.003 -2.178 11.684 1.00 87.19 213 GLY A C 1
ATOM 1734 O O . GLY A 1 213 ? 4.569 -1.589 10.771 1.00 87.19 213 GLY A O 1
ATOM 1735 N N . GLN A 1 214 ? 4.589 -2.347 12.874 1.00 88.12 214 GLN A N 1
ATOM 1736 C CA . GLN A 1 214 ? 5.949 -1.883 13.157 1.00 88.12 214 GLN A CA 1
ATOM 1737 C C . GLN A 1 214 ? 6.975 -2.552 12.238 1.00 88.12 214 GLN A C 1
ATOM 1739 O O . GLN A 1 214 ? 7.789 -1.852 11.647 1.00 88.12 214 GLN A O 1
ATOM 1744 N N . THR A 1 215 ? 6.926 -3.873 12.053 1.00 86.44 215 THR A N 1
ATOM 1745 C CA . THR A 1 215 ? 7.834 -4.570 11.126 1.00 86.44 215 THR A CA 1
ATOM 1746 C C . THR A 1 215 ? 7.679 -4.074 9.686 1.00 86.44 215 THR A C 1
ATOM 1748 O O . THR A 1 215 ? 8.684 -3.862 9.015 1.00 86.44 215 THR A O 1
ATOM 1751 N N . GLN A 1 216 ? 6.449 -3.825 9.226 1.00 93.25 216 GLN A N 1
ATOM 1752 C CA . GLN A 1 216 ? 6.201 -3.251 7.898 1.00 93.25 216 GLN A CA 1
ATOM 1753 C C . GLN A 1 216 ? 6.806 -1.850 7.755 1.00 93.25 216 GLN A C 1
ATOM 1755 O O . GLN A 1 216 ? 7.458 -1.572 6.755 1.00 93.25 216 GLN A O 1
ATOM 1760 N N . ILE A 1 217 ? 6.647 -0.986 8.763 1.00 88.56 217 ILE A N 1
ATOM 1761 C CA . ILE A 1 217 ? 7.248 0.356 8.762 1.00 88.56 217 ILE A CA 1
ATOM 1762 C C . ILE A 1 217 ? 8.775 0.269 8.673 1.00 88.56 217 ILE A C 1
ATOM 1764 O O . ILE A 1 217 ? 9.367 1.011 7.898 1.00 88.56 217 ILE A O 1
ATOM 1768 N N . HIS A 1 218 ? 9.412 -0.638 9.421 1.00 87.00 218 HIS A N 1
ATOM 1769 C CA . HIS A 1 218 ? 10.866 -0.813 9.350 1.00 87.00 218 HIS A CA 1
ATOM 1770 C C . HIS A 1 218 ? 11.309 -1.295 7.958 1.00 87.00 218 HIS A C 1
ATOM 1772 O O . HIS A 1 218 ? 12.212 -0.692 7.393 1.00 87.00 218 HIS A O 1
ATOM 1778 N N . SER A 1 219 ? 10.611 -2.270 7.357 1.00 87.31 219 SER A N 1
ATOM 1779 C CA . SER A 1 219 ? 10.885 -2.719 5.976 1.00 87.31 219 SER A CA 1
ATOM 1780 C C . SER A 1 219 ? 10.804 -1.570 4.970 1.00 87.31 219 SER A C 1
ATOM 1782 O O . SER A 1 219 ? 11.702 -1.390 4.158 1.00 87.31 219 SER A O 1
ATOM 1784 N N . LEU A 1 220 ? 9.761 -0.737 5.060 1.00 89.44 220 LEU A N 1
ATOM 1785 C CA . LEU A 1 220 ? 9.594 0.418 4.173 1.00 89.44 220 LEU A CA 1
ATOM 1786 C C . LEU A 1 220 ? 10.676 1.488 4.384 1.00 89.44 220 LEU A C 1
ATOM 1788 O O . LEU A 1 220 ? 11.048 2.185 3.441 1.00 89.44 220 LEU A O 1
ATOM 1792 N N . ILE A 1 221 ? 11.171 1.653 5.615 1.00 91.81 221 ILE A N 1
ATOM 1793 C CA . ILE A 1 221 ? 12.291 2.556 5.910 1.00 91.81 221 ILE A CA 1
ATOM 1794 C C . ILE A 1 221 ? 13.578 2.033 5.267 1.00 91.81 221 ILE A C 1
ATOM 1796 O O . ILE A 1 221 ? 14.299 2.835 4.669 1.00 91.81 221 ILE A O 1
ATOM 1800 N N . ASP A 1 222 ? 13.835 0.728 5.356 1.00 89.19 222 ASP A N 1
ATOM 1801 C CA . ASP A 1 222 ? 15.005 0.083 4.754 1.00 89.19 222 ASP A CA 1
ATOM 1802 C C . ASP A 1 222 ? 14.954 0.184 3.219 1.00 89.19 222 ASP A C 1
ATOM 1804 O O . ASP A 1 222 ? 15.885 0.700 2.604 1.00 89.19 222 ASP A O 1
ATOM 1808 N N . GLU A 1 223 ? 13.816 -0.149 2.600 1.00 92.19 223 GLU A N 1
ATOM 1809 C CA . GLU A 1 223 ? 13.597 0.010 1.152 1.00 92.19 223 GLU A CA 1
ATOM 1810 C C . GLU A 1 223 ? 13.794 1.465 0.701 1.00 92.19 223 GLU A C 1
ATOM 1812 O O . GLU A 1 223 ? 14.449 1.750 -0.305 1.00 92.19 223 GLU A O 1
ATOM 1817 N N . ARG A 1 224 ? 13.273 2.429 1.471 1.00 91.62 224 ARG A N 1
ATOM 1818 C CA . ARG A 1 224 ? 13.487 3.855 1.199 1.00 91.62 224 ARG A CA 1
ATOM 1819 C C . ARG A 1 224 ? 14.967 4.236 1.293 1.00 91.62 224 ARG A C 1
ATOM 1821 O O . ARG A 1 224 ? 15.410 5.082 0.515 1.00 91.62 224 ARG A O 1
ATOM 1828 N N . ALA A 1 225 ? 15.714 3.685 2.247 1.00 86.19 225 ALA A N 1
ATOM 1829 C CA . ALA A 1 225 ? 17.145 3.944 2.377 1.00 86.19 225 ALA A CA 1
ATOM 1830 C C . ALA A 1 225 ? 17.920 3.400 1.166 1.00 86.19 225 ALA A C 1
ATOM 1832 O O . ALA A 1 225 ? 18.765 4.117 0.625 1.00 86.19 225 ALA A O 1
ATOM 1833 N N . ASP A 1 226 ? 17.564 2.209 0.684 1.00 92.81 226 ASP A N 1
ATOM 1834 C CA . ASP A 1 226 ? 18.158 1.602 -0.510 1.00 92.81 226 ASP A CA 1
ATOM 1835 C C . ASP A 1 226 ? 17.894 2.438 -1.768 1.00 92.81 226 ASP A C 1
ATOM 1837 O O . ASP A 1 226 ? 18.819 2.724 -2.533 1.00 92.81 226 ASP A O 1
ATOM 1841 N N . PHE A 1 227 ? 16.659 2.912 -1.965 1.00 93.62 227 PHE A N 1
ATOM 1842 C CA . PHE A 1 227 ? 16.340 3.792 -3.093 1.00 93.62 227 PHE A CA 1
ATOM 1843 C C . PHE A 1 227 ? 17.085 5.127 -3.028 1.00 93.62 227 PHE A C 1
ATOM 1845 O O . PHE A 1 227 ? 17.548 5.626 -4.054 1.00 93.62 227 PHE A O 1
ATOM 1852 N N . LEU A 1 228 ? 17.236 5.710 -1.836 1.00 94.50 228 LEU A N 1
ATOM 1853 C CA . LEU A 1 228 ? 18.016 6.937 -1.670 1.00 94.50 228 LEU A CA 1
ATOM 1854 C C . LEU A 1 228 ? 19.497 6.715 -1.991 1.00 94.50 228 LEU A C 1
ATOM 1856 O O . LEU A 1 228 ? 20.102 7.575 -2.632 1.00 94.50 228 LEU A O 1
ATOM 1860 N N . ALA A 1 229 ? 20.073 5.580 -1.589 1.00 93.50 229 ALA A N 1
ATOM 1861 C CA . ALA A 1 229 ? 21.448 5.227 -1.931 1.00 93.50 229 ALA A CA 1
ATOM 1862 C C . ALA A 1 229 ? 21.627 5.099 -3.454 1.00 93.50 229 ALA A C 1
ATOM 1864 O O . ALA A 1 229 ? 22.498 5.759 -4.022 1.00 93.50 229 ALA A O 1
ATOM 1865 N N . GLN A 1 230 ? 20.737 4.358 -4.124 1.00 95.06 230 GLN A N 1
ATOM 1866 C CA . GLN A 1 230 ? 20.751 4.208 -5.584 1.00 95.06 230 GLN A CA 1
ATOM 1867 C C . GLN A 1 230 ? 20.617 5.554 -6.307 1.00 95.06 230 GLN A C 1
ATOM 1869 O O . GLN A 1 230 ? 21.359 5.834 -7.248 1.00 95.06 230 GLN A O 1
ATOM 1874 N N . LEU A 1 231 ? 19.712 6.422 -5.847 1.00 95.38 231 LEU A N 1
ATOM 1875 C CA . LEU A 1 231 ? 19.518 7.751 -6.427 1.00 95.38 231 LEU A CA 1
ATOM 1876 C C . LEU A 1 231 ? 20.763 8.630 -6.254 1.00 95.38 231 LEU A C 1
ATOM 1878 O O . LEU A 1 231 ? 21.147 9.351 -7.175 1.00 95.38 231 LEU A O 1
ATOM 1882 N N . HIS A 1 232 ? 21.422 8.567 -5.095 1.00 96.06 232 HIS A N 1
ATOM 1883 C CA . HIS A 1 232 ? 22.679 9.279 -4.869 1.00 96.06 232 HIS A CA 1
ATOM 1884 C C . HIS A 1 232 ? 23.807 8.782 -5.776 1.00 96.06 232 HIS A C 1
ATOM 1886 O O . HIS A 1 232 ? 24.573 9.606 -6.285 1.00 96.06 232 HIS A O 1
ATOM 1892 N N . ASP A 1 233 ? 23.904 7.475 -6.003 1.00 95.25 233 ASP A N 1
ATOM 1893 C CA . ASP A 1 233 ? 24.909 6.902 -6.896 1.00 95.25 233 ASP A CA 1
ATOM 1894 C C . ASP A 1 233 ? 24.652 7.290 -8.357 1.00 95.25 233 ASP A C 1
ATOM 1896 O O . ASP A 1 233 ? 25.568 7.778 -9.024 1.00 95.25 233 ASP A O 1
ATOM 1900 N N . GLN A 1 234 ? 23.399 7.238 -8.820 1.00 95.44 234 GLN A N 1
ATOM 1901 C CA . GLN A 1 234 ? 23.021 7.752 -10.142 1.00 95.44 234 GLN A CA 1
ATOM 1902 C C . GLN A 1 234 ? 23.320 9.248 -10.286 1.00 95.44 234 GLN A C 1
ATOM 1904 O O . GLN A 1 234 ? 23.827 9.694 -11.314 1.00 95.44 234 GLN A O 1
ATOM 1909 N N . GLN A 1 235 ? 23.066 10.049 -9.249 1.00 95.31 235 GLN A N 1
ATOM 1910 C CA . GLN A 1 235 ? 23.372 11.478 -9.283 1.00 95.31 235 GLN A CA 1
ATOM 1911 C C . GLN A 1 235 ? 24.881 11.738 -9.408 1.00 95.31 235 GLN A C 1
ATOM 1913 O O . GLN A 1 235 ? 25.289 12.659 -10.122 1.00 95.31 235 GLN A O 1
ATOM 1918 N N . ARG A 1 236 ? 25.722 10.934 -8.745 1.00 97.56 236 ARG A N 1
ATOM 1919 C CA . ARG A 1 236 ? 27.187 11.001 -8.887 1.00 97.56 236 ARG A CA 1
ATOM 1920 C C . ARG A 1 236 ? 27.633 10.599 -10.288 1.00 97.56 236 ARG A C 1
ATOM 1922 O O . ARG A 1 236 ? 28.501 11.259 -10.857 1.00 97.56 236 ARG A O 1
ATOM 1929 N N . GLU A 1 237 ? 27.024 9.568 -10.861 1.00 97.44 237 GLU A N 1
ATOM 1930 C CA . GLU A 1 237 ? 27.297 9.141 -12.232 1.00 97.44 237 GLU A CA 1
ATOM 1931 C C . GLU A 1 237 ? 26.931 10.235 -13.241 1.00 97.44 237 GLU A C 1
ATOM 1933 O O . GLU A 1 237 ? 27.762 10.619 -14.062 1.00 97.44 237 GLU A O 1
ATOM 1938 N N . VAL A 1 238 ? 25.747 10.842 -13.114 1.00 97.00 238 VAL A N 1
ATOM 1939 C CA . VA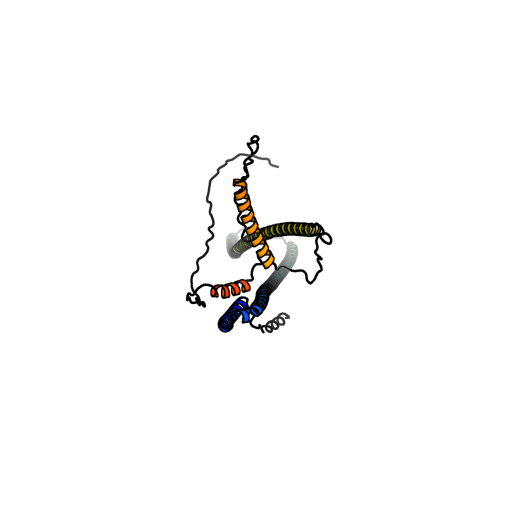L A 1 238 ? 25.326 11.982 -13.945 1.00 97.00 238 VAL A CA 1
ATOM 1940 C C . VAL A 1 238 ? 26.300 13.153 -13.814 1.00 97.00 238 VAL A C 1
ATOM 1942 O O . VAL A 1 238 ? 26.646 13.782 -14.815 1.00 97.00 238 VAL A O 1
ATOM 1945 N N . GLN A 1 239 ? 26.774 13.457 -12.603 1.00 97.50 239 GLN A N 1
ATOM 1946 C CA . GLN A 1 239 ? 27.796 14.488 -12.404 1.00 97.50 239 GLN A CA 1
ATOM 1947 C C . GLN A 1 239 ? 29.112 14.130 -13.103 1.00 97.50 239 GLN A C 1
ATOM 1949 O O . GLN A 1 239 ? 29.696 14.993 -13.758 1.00 97.50 239 GLN A O 1
ATOM 1954 N N . SER A 1 240 ? 29.554 12.873 -13.019 1.00 97.62 240 SER A N 1
ATOM 1955 C CA . SER A 1 240 ? 30.758 12.397 -13.708 1.00 97.62 240 SER A CA 1
ATOM 1956 C C . SER A 1 240 ? 30.620 12.502 -15.228 1.00 97.62 240 SER A C 1
ATOM 1958 O O . SER A 1 240 ? 31.507 13.035 -15.893 1.00 97.62 240 SER A O 1
ATOM 1960 N N . LEU A 1 241 ? 29.481 12.079 -15.783 1.00 97.25 241 LEU A N 1
ATOM 1961 C CA . LEU A 1 241 ? 29.195 12.175 -17.214 1.00 97.25 241 LEU A CA 1
ATOM 1962 C C . LEU A 1 241 ? 29.158 13.629 -17.689 1.00 97.25 241 LEU A C 1
ATOM 1964 O O . LEU A 1 241 ? 29.740 13.943 -18.722 1.00 97.25 241 LEU A O 1
ATOM 1968 N N . ARG A 1 242 ? 28.553 14.538 -16.914 1.00 97.00 242 ARG A N 1
ATOM 1969 C CA . ARG A 1 242 ? 28.561 15.979 -17.221 1.00 97.00 242 ARG A CA 1
ATOM 1970 C C . ARG A 1 242 ? 29.970 16.568 -17.217 1.00 97.00 242 ARG A C 1
ATOM 1972 O O . ARG A 1 242 ? 30.280 17.381 -18.080 1.00 97.00 242 ARG A O 1
ATOM 1979 N N . GLN A 1 243 ? 30.828 16.159 -16.280 1.00 96.75 243 GLN A N 1
ATOM 1980 C CA . GLN A 1 243 ? 32.230 16.590 -16.264 1.00 96.75 243 GLN A CA 1
ATOM 1981 C C . GLN A 1 243 ? 32.986 16.080 -17.494 1.00 96.75 243 GLN A C 1
ATOM 1983 O O . GLN A 1 243 ? 33.683 16.859 -18.138 1.00 96.75 243 GLN A O 1
ATOM 1988 N N . ARG A 1 244 ? 32.818 14.799 -17.854 1.00 96.19 244 ARG A N 1
ATOM 1989 C CA . ARG A 1 244 ? 33.434 14.215 -19.057 1.00 96.19 244 ARG A CA 1
ATOM 1990 C C . ARG A 1 244 ? 32.953 14.897 -20.334 1.00 96.19 244 ARG A C 1
ATOM 1992 O O . ARG A 1 244 ? 33.776 15.198 -21.190 1.00 96.19 244 ARG A O 1
ATOM 1999 N N . LEU A 1 245 ? 31.655 15.185 -20.433 1.00 95.06 245 LEU A N 1
ATOM 2000 C CA . LEU A 1 245 ? 31.087 15.924 -21.558 1.00 95.06 245 LEU A CA 1
ATOM 2001 C C . LEU A 1 245 ? 31.715 17.317 -21.673 1.00 95.06 245 LEU A C 1
ATOM 2003 O O . LEU A 1 245 ? 32.179 17.673 -22.746 1.00 95.06 245 LEU A O 1
ATOM 2007 N N . GLY A 1 246 ? 31.821 18.058 -20.566 1.00 95.19 246 GLY A N 1
ATOM 2008 C CA . GLY A 1 246 ? 32.445 19.383 -20.577 1.00 95.19 246 GLY A CA 1
ATOM 2009 C C . GLY A 1 246 ? 33.937 19.369 -20.938 1.00 95.19 246 GLY A C 1
ATOM 2010 O O . GLY A 1 246 ? 34.431 20.332 -21.517 1.00 95.19 246 GLY A O 1
ATOM 2011 N N . LEU A 1 247 ? 34.671 18.295 -20.620 1.00 94.12 247 LEU A N 1
ATOM 2012 C CA . LEU A 1 247 ? 36.053 18.120 -21.088 1.00 94.12 247 LEU A CA 1
ATOM 2013 C C . LEU A 1 247 ? 36.104 17.849 -22.595 1.00 94.12 247 LEU A C 1
ATOM 2015 O O . LEU A 1 247 ? 36.894 18.479 -23.289 1.00 94.12 247 LEU A O 1
ATOM 2019 N N . ALA A 1 248 ? 35.236 16.967 -23.095 1.00 92.25 248 ALA A N 1
ATOM 2020 C CA . ALA A 1 248 ? 35.153 16.654 -24.519 1.00 92.25 248 ALA A CA 1
ATOM 2021 C C . ALA A 1 248 ? 34.724 17.871 -25.360 1.00 92.25 248 ALA A C 1
ATOM 2023 O O . ALA A 1 248 ? 35.241 18.075 -26.453 1.00 92.25 248 ALA A O 1
ATOM 2024 N N . GLU A 1 249 ? 33.811 18.704 -24.852 1.00 93.38 249 GLU A N 1
ATOM 2025 C CA . GLU A 1 249 ? 33.411 19.960 -25.498 1.00 93.38 249 GLU A CA 1
ATOM 2026 C C . GLU A 1 249 ? 34.594 20.926 -25.635 1.00 93.38 249 GLU A C 1
ATOM 2028 O O . GLU A 1 249 ? 34.803 21.467 -26.719 1.00 93.38 249 GLU A O 1
ATOM 2033 N N . LYS A 1 250 ? 35.403 21.085 -24.578 1.00 92.44 250 LYS A N 1
ATOM 2034 C CA . LYS A 1 250 ? 36.613 21.922 -24.613 1.00 92.44 250 LYS A CA 1
ATOM 2035 C C . LYS A 1 250 ? 37.662 21.395 -25.582 1.00 92.44 250 LYS A C 1
ATOM 2037 O O . LYS A 1 250 ? 38.182 22.164 -26.374 1.00 92.44 250 LYS A O 1
ATOM 2042 N N . GLU A 1 251 ? 37.943 20.093 -25.553 1.00 90.19 251 GLU A N 1
ATOM 2043 C CA . GLU A 1 251 ? 38.893 19.475 -26.485 1.00 90.19 251 GLU A CA 1
ATOM 2044 C C . GLU A 1 251 ? 38.453 19.675 -27.943 1.00 90.19 251 GLU A C 1
ATOM 2046 O O . GLU A 1 251 ? 39.264 19.976 -28.815 1.00 90.19 251 GLU A O 1
ATOM 2051 N N . ASN A 1 252 ? 37.152 19.561 -28.212 1.00 86.50 252 ASN A N 1
ATOM 2052 C CA . ASN A 1 252 ? 36.601 19.778 -29.545 1.00 86.50 252 ASN A CA 1
ATOM 2053 C C . ASN A 1 252 ? 36.693 21.255 -29.979 1.00 86.50 252 ASN A C 1
ATOM 2055 O O . ASN A 1 252 ? 36.992 21.544 -31.138 1.00 86.50 252 ASN A O 1
ATOM 2059 N N . GLU A 1 253 ? 36.481 22.194 -29.053 1.00 88.94 253 GLU A N 1
ATOM 2060 C CA . GLU A 1 253 ? 36.698 23.625 -29.290 1.00 88.94 253 GLU A CA 1
ATOM 2061 C C . GLU A 1 253 ? 38.179 23.924 -29.583 1.00 88.94 253 GLU A C 1
ATOM 2063 O O . GLU A 1 253 ? 38.480 24.566 -30.590 1.00 88.94 253 GLU A O 1
ATOM 2068 N N . ASP A 1 254 ? 39.103 23.366 -28.796 1.00 86.31 254 ASP A N 1
ATOM 2069 C CA . ASP A 1 254 ? 40.552 23.498 -28.992 1.00 86.31 254 ASP A CA 1
ATOM 2070 C C . ASP A 1 254 ? 41.001 22.934 -30.355 1.00 86.31 254 ASP A C 1
ATOM 2072 O O . ASP A 1 254 ? 41.779 23.568 -31.074 1.00 86.31 254 ASP A O 1
ATOM 2076 N N . LEU A 1 255 ? 40.474 21.773 -30.766 1.00 82.81 255 LEU A N 1
ATOM 2077 C CA . LEU A 1 255 ? 40.729 21.187 -32.089 1.00 82.81 255 LEU A CA 1
ATOM 2078 C C . LEU A 1 255 ? 40.174 22.058 -33.224 1.00 82.81 255 LEU A C 1
ATOM 2080 O O . LEU A 1 255 ? 40.831 22.220 -34.255 1.00 82.81 255 LEU A O 1
ATOM 2084 N N . SER A 1 256 ? 38.987 22.643 -33.045 1.00 83.62 256 SER A N 1
ATOM 2085 C CA . SER A 1 256 ? 38.400 23.573 -34.015 1.00 83.62 256 SER A CA 1
ATOM 2086 C C . SER A 1 256 ? 39.234 24.849 -34.155 1.00 83.62 256 SER A C 1
ATOM 2088 O O . SER A 1 256 ? 39.424 25.334 -35.272 1.00 83.62 256 SER A O 1
ATOM 2090 N N . ILE A 1 257 ? 39.752 25.389 -33.049 1.00 81.31 257 ILE A N 1
ATOM 2091 C CA . ILE A 1 257 ? 40.644 26.557 -33.054 1.00 81.31 257 ILE A CA 1
ATOM 2092 C C . ILE A 1 257 ? 41.972 26.199 -33.730 1.00 81.31 257 ILE A C 1
ATOM 2094 O O . ILE A 1 257 ? 42.416 26.913 -34.625 1.00 81.31 257 ILE A O 1
ATOM 2098 N N . SER A 1 258 ? 42.567 25.049 -33.402 1.00 75.81 258 SER A N 1
ATOM 2099 C CA . SER A 1 258 ? 43.798 24.574 -34.048 1.00 75.81 258 SER A CA 1
ATOM 2100 C C . SER A 1 258 ? 43.628 24.351 -35.558 1.00 75.81 258 SER A C 1
ATOM 2102 O O . SER A 1 258 ? 44.546 24.626 -36.333 1.00 75.81 258 SER A O 1
ATOM 2104 N N . ALA A 1 259 ? 42.445 23.917 -36.006 1.00 70.19 259 ALA A N 1
ATOM 2105 C CA . ALA A 1 259 ? 42.123 23.826 -37.428 1.00 70.19 259 ALA A CA 1
ATOM 2106 C C . ALA A 1 259 ? 42.065 25.210 -38.108 1.00 70.19 259 ALA A C 1
ATOM 2108 O O . ALA A 1 259 ? 42.442 25.327 -39.278 1.00 70.19 259 ALA A O 1
ATOM 2109 N N . GLN A 1 260 ? 41.644 26.258 -37.391 1.00 62.38 260 GLN A N 1
ATOM 2110 C CA . GLN A 1 260 ? 41.662 27.646 -37.874 1.00 62.38 260 GLN A CA 1
ATOM 2111 C C . GLN A 1 260 ? 43.064 28.278 -37.848 1.00 62.38 260 GLN A C 1
ATOM 2113 O O . GLN A 1 260 ? 43.375 29.060 -38.742 1.00 62.38 260 GLN A O 1
ATOM 2118 N N . ASP A 1 261 ? 43.918 27.893 -36.895 1.00 57.94 261 ASP A N 1
ATOM 2119 C CA . ASP A 1 261 ? 45.321 28.332 -36.785 1.00 57.94 261 ASP A CA 1
ATOM 2120 C C . ASP A 1 261 ? 46.282 27.576 -37.721 1.00 57.94 261 ASP A C 1
ATOM 2122 O O . ASP A 1 261 ? 47.488 27.850 -37.758 1.00 57.94 261 ASP A O 1
ATOM 2126 N N . SER A 1 262 ? 45.769 26.642 -38.531 1.00 52.81 262 SER A N 1
ATOM 2127 C CA . SER A 1 262 ? 46.530 26.126 -39.666 1.00 52.81 262 SER A CA 1
ATOM 2128 C C . SER A 1 262 ? 46.867 27.300 -40.599 1.00 52.81 262 SER A C 1
ATOM 2130 O O . SER A 1 262 ? 45.966 28.053 -40.978 1.00 52.81 262 SER A O 1
ATOM 2132 N N . PRO A 1 263 ? 48.153 27.524 -40.949 1.00 51.44 263 PRO A N 1
ATOM 2133 C CA . PRO A 1 263 ? 48.539 28.698 -41.716 1.00 51.44 263 PRO A CA 1
ATOM 2134 C C . PRO A 1 263 ? 47.724 28.721 -42.999 1.00 51.44 263 PRO A C 1
ATOM 2136 O O . PRO A 1 263 ? 47.679 27.727 -43.727 1.00 51.44 263 PRO A O 1
ATOM 2139 N N . ASP A 1 264 ? 47.059 29.844 -43.256 1.00 54.62 264 ASP A N 1
ATOM 2140 C CA . ASP A 1 264 ? 46.246 30.006 -44.445 1.00 54.62 264 ASP A CA 1
ATOM 2141 C C . ASP A 1 264 ? 47.151 29.909 -45.682 1.00 54.62 264 ASP A C 1
ATOM 2143 O O . ASP A 1 264 ? 47.831 30.855 -46.079 1.00 54.62 264 ASP A O 1
ATOM 2147 N N . LEU A 1 265 ? 47.226 28.707 -46.257 1.00 54.53 265 LEU A N 1
ATOM 2148 C CA . LEU A 1 265 ? 47.988 28.420 -47.475 1.00 54.53 265 LEU A CA 1
ATOM 2149 C C . LEU A 1 265 ? 47.308 29.005 -48.717 1.00 54.53 265 LEU A C 1
ATOM 2151 O O . LEU A 1 265 ? 47.870 28.928 -49.813 1.00 54.53 265 LEU A O 1
ATOM 2155 N N . THR A 1 266 ? 46.128 29.603 -48.543 1.00 50.97 266 THR A N 1
ATOM 2156 C CA . THR A 1 266 ? 45.423 30.364 -49.566 1.00 50.97 266 THR A CA 1
ATOM 2157 C C . THR A 1 266 ? 46.351 31.499 -50.009 1.00 50.97 266 THR A C 1
ATOM 2159 O O . THR A 1 266 ? 46.636 32.429 -49.262 1.00 50.97 266 THR A O 1
ATOM 2162 N N . ASN A 1 267 ? 46.891 31.370 -51.224 1.00 47.50 267 ASN A N 1
ATOM 2163 C CA . ASN A 1 267 ? 47.877 32.248 -51.878 1.00 47.50 267 ASN A CA 1
ATOM 2164 C C . ASN A 1 267 ? 49.375 32.023 -51.601 1.00 47.50 267 ASN A C 1
ATOM 2166 O O . ASN A 1 267 ? 50.181 32.850 -52.036 1.00 47.50 267 ASN A O 1
ATOM 2170 N N . LYS A 1 268 ? 49.803 30.921 -50.968 1.00 54.66 268 LYS A N 1
ATOM 2171 C CA . LYS A 1 268 ? 51.248 30.584 -50.903 1.00 54.66 268 LYS A CA 1
ATOM 2172 C C . LYS A 1 268 ? 51.641 29.197 -51.392 1.00 54.66 268 LYS A C 1
ATOM 2174 O O . LYS A 1 268 ? 52.824 28.969 -51.628 1.00 54.66 268 LYS A O 1
ATOM 2179 N N . VAL A 1 269 ? 50.686 28.316 -51.665 1.00 57.62 269 VAL A N 1
ATOM 2180 C CA . VAL A 1 269 ? 50.919 27.148 -52.522 1.00 57.62 269 VAL A CA 1
ATOM 2181 C C . VAL A 1 269 ? 49.727 27.032 -53.468 1.00 57.62 269 VAL A C 1
ATOM 2183 O O . VAL A 1 269 ? 48.639 27.475 -53.126 1.00 57.62 269 VAL A O 1
ATOM 2186 N N . ILE A 1 270 ? 49.970 26.539 -54.677 1.00 52.00 270 ILE A N 1
ATOM 2187 C CA . ILE A 1 270 ? 49.126 26.545 -55.885 1.00 52.00 270 ILE A CA 1
ATOM 2188 C C . ILE A 1 270 ? 47.798 25.771 -55.683 1.00 52.00 270 ILE A C 1
ATOM 2190 O O . ILE A 1 270 ? 47.553 24.771 -56.347 1.00 52.00 270 ILE A O 1
ATOM 2194 N N . TYR A 1 271 ? 46.953 26.167 -54.732 1.00 56.75 271 TYR A N 1
ATOM 2195 C CA . TYR A 1 271 ? 45.753 25.430 -54.345 1.00 56.75 271 TYR A CA 1
ATOM 2196 C C . TYR A 1 271 ? 44.633 26.401 -53.978 1.00 56.75 271 TYR A C 1
ATOM 2198 O O . TYR A 1 271 ? 44.689 27.072 -52.948 1.00 56.75 271 TYR A O 1
ATOM 2206 N N . ASP A 1 272 ? 43.607 26.446 -54.819 1.00 57.53 272 ASP A N 1
ATOM 2207 C CA . ASP A 1 272 ? 42.354 27.125 -54.520 1.00 57.53 272 ASP A CA 1
ATOM 2208 C C . ASP A 1 272 ? 41.431 26.145 -53.774 1.00 57.53 272 ASP A C 1
ATOM 2210 O O . ASP A 1 272 ? 41.210 25.014 -54.226 1.00 57.53 272 ASP A O 1
ATOM 2214 N N . LYS A 1 273 ? 40.954 26.530 -52.584 1.00 56.75 273 LYS A N 1
ATOM 2215 C CA . LYS A 1 273 ? 40.115 25.667 -51.728 1.00 56.75 273 LYS A CA 1
ATOM 2216 C C . LYS A 1 273 ? 38.731 25.432 -52.351 1.00 56.75 273 LYS A C 1
ATOM 2218 O O . LYS A 1 273 ? 38.123 24.393 -52.081 1.00 56.75 273 LYS A O 1
ATOM 2223 N N . ASP A 1 274 ? 38.301 26.337 -53.230 1.00 59.66 274 ASP A N 1
ATOM 2224 C CA . ASP A 1 274 ? 36.978 26.340 -53.853 1.00 59.66 274 ASP A CA 1
ATOM 2225 C C . ASP A 1 274 ? 36.961 25.764 -55.284 1.00 59.66 274 ASP A C 1
ATOM 2227 O O . ASP A 1 274 ? 35.915 25.783 -55.931 1.00 59.66 274 ASP A O 1
ATOM 2231 N N . ASP A 1 275 ? 38.073 25.201 -55.787 1.00 68.94 275 ASP A N 1
ATOM 2232 C CA . ASP A 1 275 ? 38.131 24.617 -57.138 1.00 68.94 275 ASP A CA 1
ATOM 2233 C C . ASP A 1 275 ? 37.298 23.312 -57.239 1.00 68.94 275 ASP A C 1
ATOM 2235 O O . ASP A 1 275 ? 37.627 22.297 -56.600 1.00 68.94 275 ASP A O 1
ATOM 2239 N N . PRO A 1 276 ? 36.219 23.289 -58.050 1.00 63.28 276 PRO A N 1
ATOM 2240 C CA . PRO A 1 276 ? 35.389 22.103 -58.249 1.00 63.28 276 PRO A CA 1
ATOM 2241 C C . PRO A 1 276 ? 36.082 20.990 -59.053 1.00 63.28 276 PRO A C 1
ATOM 2243 O O . PRO A 1 276 ? 35.664 19.839 -58.944 1.00 63.28 276 PRO A O 1
ATOM 2246 N N . ASN A 1 277 ? 37.145 21.293 -59.807 1.00 59.19 277 ASN A N 1
ATOM 2247 C CA . ASN A 1 277 ? 37.935 20.317 -60.569 1.00 59.19 277 ASN A CA 1
ATOM 2248 C C . ASN A 1 277 ? 39.193 19.849 -59.822 1.00 59.19 277 ASN A C 1
ATOM 2250 O O . ASN A 1 277 ? 40.023 19.128 -60.383 1.00 59.19 277 ASN A O 1
ATOM 2254 N N . ARG A 1 278 ? 39.340 20.232 -58.548 1.00 66.62 278 ARG A N 1
ATOM 2255 C CA . ARG A 1 278 ? 40.441 19.783 -57.697 1.00 66.62 278 ARG A CA 1
ATOM 2256 C C . ARG A 1 278 ? 40.460 18.249 -57.624 1.00 66.62 278 ARG A C 1
ATOM 2258 O O . ARG A 1 278 ? 39.432 17.664 -57.274 1.00 66.62 278 ARG A O 1
ATOM 2265 N N . PRO A 1 279 ? 41.612 17.588 -57.847 1.00 64.62 279 PRO A N 1
ATOM 2266 C CA . PRO A 1 279 ? 41.757 16.163 -57.579 1.00 64.62 279 PRO A CA 1
ATOM 2267 C C . PRO A 1 279 ? 41.454 15.904 -56.099 1.00 64.62 279 PRO A C 1
ATOM 2269 O O . PRO A 1 279 ? 42.196 16.327 -55.209 1.00 64.62 279 PRO A O 1
ATOM 2272 N N . ARG A 1 280 ? 40.308 15.285 -55.819 1.00 67.44 280 ARG A N 1
ATOM 2273 C CA . ARG A 1 280 ? 39.896 14.912 -54.465 1.00 67.44 280 ARG A CA 1
ATOM 2274 C C . ARG A 1 280 ? 40.222 13.445 -54.290 1.00 67.44 280 ARG A C 1
ATOM 2276 O O . ARG A 1 280 ? 39.518 12.602 -54.830 1.00 67.44 280 ARG A O 1
ATOM 2283 N N . PHE A 1 281 ? 41.278 13.169 -53.535 1.00 70.81 281 PHE A N 1
ATOM 2284 C CA . PHE A 1 281 ? 41.546 11.810 -53.096 1.00 70.81 281 PHE A CA 1
ATOM 2285 C C . PHE A 1 281 ? 40.410 11.351 -52.187 1.00 70.81 281 PHE A C 1
ATOM 2287 O O . PHE A 1 281 ? 40.003 12.060 -51.260 1.00 70.81 281 PHE A O 1
ATOM 2294 N N . THR A 1 282 ? 39.891 10.164 -52.456 1.00 77.56 282 THR A N 1
ATOM 2295 C CA . THR A 1 282 ? 39.016 9.460 -51.529 1.00 77.56 282 THR A CA 1
ATOM 2296 C C . THR A 1 282 ? 39.784 9.147 -50.245 1.00 77.56 282 THR A C 1
ATOM 2298 O O . THR A 1 282 ? 41.015 9.079 -50.216 1.00 77.56 282 THR A O 1
ATOM 2301 N N . THR A 1 283 ? 39.064 8.927 -49.146 1.00 75.81 283 THR A N 1
ATOM 2302 C CA . THR A 1 283 ? 39.687 8.495 -47.884 1.00 75.81 283 THR A CA 1
ATOM 2303 C C . THR A 1 283 ? 40.456 7.182 -48.036 1.00 75.81 283 THR A C 1
ATOM 2305 O O . THR A 1 283 ? 41.378 6.937 -47.263 1.00 75.81 283 THR A O 1
ATOM 2308 N N . GLN A 1 284 ? 40.103 6.364 -49.029 1.00 76.12 284 GLN A N 1
ATOM 2309 C CA . GLN A 1 284 ? 40.818 5.146 -49.381 1.00 76.12 284 GLN A CA 1
ATOM 2310 C C . GLN A 1 284 ? 42.137 5.452 -50.098 1.00 76.12 284 GLN A C 1
ATOM 2312 O O . GLN A 1 284 ? 43.182 5.030 -49.623 1.00 76.12 284 GLN A O 1
ATOM 2317 N N . GLU A 1 285 ? 42.116 6.279 -51.146 1.00 81.44 285 GLU A N 1
ATOM 2318 C CA . GLU A 1 285 ? 43.338 6.685 -51.858 1.00 81.44 285 GLU A CA 1
ATOM 2319 C C . GLU A 1 285 ? 44.331 7.391 -50.929 1.00 81.44 285 GLU A C 1
ATOM 2321 O O . GLU A 1 285 ? 45.535 7.187 -51.033 1.00 81.44 285 GLU A O 1
ATOM 2326 N N . LEU A 1 286 ? 43.844 8.183 -49.967 1.00 85.25 286 LEU A N 1
ATOM 2327 C CA . LEU A 1 286 ? 44.715 8.813 -48.976 1.00 85.25 286 LEU A CA 1
ATOM 2328 C C . LEU A 1 286 ? 45.390 7.785 -48.057 1.00 85.25 286 LEU A C 1
ATOM 2330 O O . LEU A 1 286 ? 46.560 7.953 -47.717 1.00 85.25 286 LEU A O 1
ATOM 2334 N N . LYS A 1 287 ? 44.673 6.730 -47.651 1.00 85.56 287 LYS A N 1
ATOM 2335 C CA . LYS A 1 287 ? 45.257 5.627 -46.874 1.00 85.56 287 LYS A CA 1
ATOM 2336 C C . LYS A 1 287 ? 46.289 4.871 -47.698 1.00 85.56 287 LYS A C 1
ATOM 2338 O O . LYS A 1 287 ? 47.368 4.607 -47.180 1.00 85.56 287 LYS A O 1
ATOM 2343 N N . ASP A 1 288 ? 45.987 4.590 -48.960 1.00 87.12 288 ASP A N 1
ATOM 2344 C CA . ASP A 1 288 ? 46.886 3.868 -49.861 1.00 87.12 288 ASP A CA 1
ATOM 2345 C C . ASP A 1 288 ? 48.175 4.675 -50.102 1.00 87.12 288 ASP A C 1
ATOM 2347 O O . ASP A 1 288 ? 49.271 4.156 -49.910 1.00 87.12 288 ASP A O 1
ATOM 2351 N N . ILE A 1 289 ? 48.062 5.984 -50.366 1.00 89.56 289 ILE A N 1
ATOM 2352 C CA . ILE A 1 289 ? 49.210 6.899 -50.495 1.00 89.56 289 ILE A CA 1
ATOM 2353 C C . ILE A 1 289 ? 50.010 6.981 -49.187 1.00 89.56 289 ILE A C 1
ATOM 2355 O O . ILE A 1 289 ? 51.238 7.056 -49.206 1.00 89.56 289 ILE A O 1
ATOM 2359 N N . LEU A 1 290 ? 49.345 6.992 -48.027 1.00 90.94 290 LEU A N 1
ATOM 2360 C CA . LEU A 1 290 ? 50.028 7.004 -46.731 1.00 90.94 290 LEU A CA 1
ATOM 2361 C C . LEU A 1 290 ? 50.774 5.695 -46.463 1.00 90.94 290 LEU A C 1
ATOM 2363 O O . LEU A 1 290 ? 51.881 5.747 -45.923 1.00 90.94 290 LEU A O 1
ATOM 2367 N N . HIS A 1 291 ? 50.192 4.557 -46.839 1.00 90.31 291 HIS A N 1
ATOM 2368 C CA . HIS A 1 291 ? 50.842 3.255 -46.757 1.00 90.31 291 HIS A CA 1
ATOM 2369 C C . HIS A 1 291 ? 52.059 3.193 -47.678 1.00 90.31 291 HIS A C 1
ATOM 2371 O O . HIS A 1 291 ? 53.155 2.941 -47.185 1.00 90.31 291 HIS A O 1
ATOM 2377 N N . GLU A 1 292 ? 51.911 3.550 -48.954 1.00 93.88 292 GLU A N 1
ATOM 2378 C CA . GLU A 1 292 ? 53.018 3.585 -49.915 1.00 93.88 292 GLU A CA 1
ATOM 2379 C C . GLU A 1 292 ? 54.123 4.553 -49.463 1.00 93.88 292 GLU A C 1
ATOM 2381 O O . GLU A 1 292 ? 55.307 4.220 -49.475 1.00 93.88 292 GLU A O 1
ATOM 2386 N N . ARG A 1 293 ? 53.759 5.736 -48.949 1.00 94.81 293 ARG A N 1
ATOM 2387 C CA . ARG A 1 293 ? 54.722 6.682 -48.368 1.00 94.81 293 ARG A CA 1
ATOM 2388 C C . ARG A 1 293 ? 55.475 6.076 -47.188 1.00 94.81 293 ARG A C 1
ATOM 2390 O O . ARG A 1 293 ? 56.662 6.354 -47.030 1.00 94.81 293 ARG A O 1
ATOM 2397 N N . ASN A 1 294 ? 54.799 5.331 -46.316 1.00 93.06 294 ASN A N 1
ATOM 2398 C CA . ASN A 1 294 ? 55.432 4.693 -45.163 1.00 93.06 294 ASN A CA 1
ATOM 2399 C C . ASN A 1 294 ? 56.369 3.563 -45.590 1.00 93.06 294 ASN A C 1
ATOM 2401 O O . ASN A 1 294 ? 57.476 3.483 -45.066 1.00 93.06 294 ASN A O 1
ATOM 2405 N N . GLU A 1 295 ? 55.971 2.755 -46.570 1.00 94.38 295 GLU A N 1
ATOM 2406 C CA . GLU A 1 295 ? 56.821 1.716 -47.156 1.00 94.38 295 GLU A CA 1
ATOM 2407 C C . GLU A 1 295 ? 58.066 2.316 -47.816 1.00 94.38 295 GLU A C 1
ATOM 2409 O O . GLU A 1 295 ? 59.183 1.860 -47.577 1.00 94.38 295 GLU A O 1
ATOM 2414 N N . LEU A 1 296 ? 57.901 3.393 -48.590 1.00 95.06 296 LEU A N 1
ATOM 2415 C CA . LEU A 1 296 ? 59.019 4.111 -49.195 1.00 95.06 296 LEU A CA 1
ATOM 2416 C C . LEU A 1 296 ? 59.919 4.753 -48.141 1.00 95.06 296 LEU A C 1
ATOM 2418 O O . LEU A 1 296 ? 61.132 4.715 -48.295 1.00 95.06 296 LEU A O 1
ATOM 2422 N N . LYS A 1 297 ? 59.359 5.306 -47.059 1.00 94.69 297 LYS A N 1
ATOM 2423 C CA . LYS A 1 297 ? 60.156 5.828 -45.939 1.00 94.69 297 LYS A CA 1
ATOM 2424 C C . LYS A 1 297 ? 60.969 4.740 -45.250 1.00 94.69 297 LYS A C 1
ATOM 2426 O O . LYS A 1 297 ? 62.135 4.983 -44.976 1.00 94.69 297 LYS A O 1
ATOM 2431 N N . ALA A 1 298 ? 60.379 3.573 -44.991 1.00 91.62 298 ALA A N 1
ATOM 2432 C CA . ALA A 1 298 ? 61.108 2.441 -44.424 1.00 91.62 298 ALA A CA 1
ATOM 2433 C C . ALA A 1 298 ? 62.258 2.034 -45.354 1.00 91.62 298 ALA A C 1
ATOM 2435 O O . ALA A 1 298 ? 63.403 1.966 -44.932 1.00 91.62 298 ALA A O 1
ATOM 2436 N N . ARG A 1 299 ? 61.978 1.920 -46.655 1.00 92.44 299 ARG A N 1
ATOM 2437 C CA . ARG A 1 299 ? 62.990 1.578 -47.655 1.00 92.44 299 ARG A CA 1
ATOM 2438 C C . ARG A 1 299 ? 64.087 2.633 -47.803 1.00 92.44 299 ARG A C 1
ATOM 2440 O O . ARG A 1 299 ? 65.230 2.286 -48.067 1.00 92.44 299 ARG A O 1
ATOM 2447 N N . VAL A 1 300 ? 63.747 3.914 -47.674 1.00 93.88 300 VAL A N 1
ATOM 2448 C CA . VAL A 1 300 ? 64.732 5.003 -47.648 1.00 93.88 300 VAL A CA 1
ATOM 2449 C C . VAL A 1 300 ? 65.579 4.915 -46.384 1.00 93.88 300 VAL A C 1
ATOM 2451 O O . VAL A 1 300 ? 66.786 5.033 -46.510 1.00 93.88 300 VAL A O 1
ATOM 2454 N N . SER A 1 301 ? 64.987 4.633 -45.219 1.00 92.00 301 SER A N 1
ATOM 2455 C CA . SER A 1 301 ? 65.732 4.401 -43.974 1.00 92.00 301 SER A CA 1
ATOM 2456 C C . SER A 1 301 ? 66.720 3.245 -44.125 1.00 92.00 301 SER A C 1
ATOM 2458 O O . SER A 1 301 ? 67.892 3.411 -43.815 1.00 92.00 301 SER A O 1
ATOM 2460 N N . ASP A 1 302 ? 66.281 2.113 -44.681 1.00 90.62 302 ASP A N 1
ATOM 2461 C CA . ASP A 1 302 ? 67.149 0.953 -44.914 1.00 90.62 302 ASP A CA 1
ATOM 2462 C C . ASP A 1 302 ? 68.320 1.307 -45.852 1.00 90.62 302 ASP A C 1
ATOM 2464 O O . ASP A 1 302 ? 69.465 0.929 -45.616 1.00 90.62 302 ASP A O 1
ATOM 2468 N N . LEU A 1 303 ? 68.050 2.069 -46.920 1.00 90.94 303 LEU A N 1
ATOM 2469 C CA . LEU A 1 303 ? 69.078 2.521 -47.863 1.00 90.94 303 LEU A CA 1
ATOM 2470 C C . LEU A 1 303 ? 70.016 3.574 -47.257 1.00 90.94 303 LEU A C 1
ATOM 2472 O O . LEU A 1 303 ? 71.199 3.599 -47.594 1.00 90.94 303 LEU A O 1
ATOM 2476 N N . GLU A 1 304 ? 69.505 4.453 -46.396 1.00 89.50 304 GLU A N 1
ATOM 2477 C CA . GLU A 1 304 ? 70.305 5.411 -45.633 1.00 89.50 304 GLU A CA 1
ATOM 2478 C C . GLU A 1 304 ? 71.236 4.672 -44.663 1.00 89.50 304 GLU A C 1
ATOM 2480 O O . GLU A 1 304 ? 72.426 4.978 -44.651 1.00 89.50 304 GLU A O 1
ATOM 2485 N N . ASP A 1 305 ? 70.752 3.642 -43.962 1.00 86.44 305 ASP A N 1
ATOM 2486 C CA . ASP A 1 305 ? 71.559 2.784 -43.084 1.00 86.44 305 ASP A CA 1
ATOM 2487 C C . ASP A 1 305 ? 72.645 2.022 -43.864 1.00 86.44 305 ASP A C 1
ATOM 2489 O O . ASP A 1 305 ? 73.811 1.984 -43.453 1.00 86.44 305 ASP A O 1
ATOM 2493 N N . GLU A 1 306 ? 72.304 1.458 -45.029 1.00 90.69 306 GLU A N 1
ATOM 2494 C CA . GLU A 1 306 ? 73.280 0.830 -45.925 1.00 90.69 306 GLU A CA 1
ATOM 2495 C C . GLU A 1 306 ? 74.352 1.832 -46.376 1.00 90.69 306 GLU A C 1
ATOM 2497 O O . GLU A 1 306 ? 75.544 1.520 -46.348 1.00 90.69 306 GLU A O 1
ATOM 2502 N N . LEU A 1 307 ? 73.962 3.052 -46.760 1.00 85.44 307 LEU A N 1
ATOM 2503 C CA . LEU A 1 307 ? 74.892 4.111 -47.162 1.00 85.44 307 LEU A CA 1
ATOM 2504 C C . LEU A 1 307 ? 75.758 4.607 -45.995 1.00 85.44 307 LEU A C 1
ATOM 2506 O O . LEU A 1 307 ? 76.945 4.883 -46.197 1.00 85.44 307 LEU A O 1
ATOM 2510 N N . GLU A 1 308 ? 75.208 4.680 -44.784 1.00 82.25 308 GLU A N 1
ATOM 2511 C CA . GLU A 1 308 ? 75.918 5.053 -43.557 1.00 82.25 308 GLU A CA 1
ATOM 2512 C C . GLU A 1 308 ? 77.060 4.062 -43.267 1.00 82.25 308 GLU A C 1
ATOM 2514 O O . GLU A 1 308 ? 78.151 4.475 -42.867 1.00 82.25 308 GLU A O 1
ATOM 2519 N N . MET A 1 309 ? 76.886 2.768 -43.573 1.00 77.19 309 MET A N 1
ATOM 2520 C CA . MET A 1 309 ? 77.965 1.774 -43.453 1.00 77.19 309 MET A CA 1
ATOM 2521 C C . MET A 1 309 ? 79.157 2.041 -44.383 1.00 77.19 309 MET A C 1
ATOM 2523 O O . MET A 1 309 ? 80.288 1.665 -44.059 1.00 77.19 309 MET A O 1
ATOM 2527 N N . TYR A 1 310 ? 78.923 2.671 -45.537 1.00 79.44 310 TYR A N 1
ATOM 2528 C CA . TYR A 1 310 ? 79.965 3.019 -46.508 1.00 79.44 310 TYR A CA 1
ATOM 2529 C C . TYR A 1 310 ? 80.495 4.445 -46.332 1.00 79.44 310 TYR A C 1
ATOM 2531 O O . TYR A 1 310 ? 81.451 4.840 -47.010 1.00 79.44 310 TYR A O 1
ATOM 2539 N N . ARG A 1 311 ? 79.918 5.219 -45.406 1.00 77.38 311 ARG A N 1
ATOM 2540 C CA . ARG A 1 311 ? 80.398 6.551 -45.057 1.00 77.38 311 ARG A CA 1
ATOM 2541 C C . ARG A 1 311 ? 81.721 6.432 -44.285 1.00 77.38 311 ARG A C 1
ATOM 2543 O O . ARG A 1 311 ? 81.800 5.695 -43.302 1.00 77.38 311 ARG A O 1
ATOM 2550 N N . PRO A 1 312 ? 82.789 7.143 -44.687 1.00 71.44 312 PRO A N 1
ATOM 2551 C CA . PRO A 1 312 ? 84.048 7.117 -43.951 1.00 71.44 312 PRO A CA 1
ATOM 2552 C C . PRO A 1 312 ? 83.842 7.588 -42.502 1.00 71.44 312 PRO A C 1
ATOM 2554 O O . PRO A 1 312 ? 83.481 8.741 -42.276 1.00 71.44 312 PRO A O 1
ATOM 2557 N N . LYS A 1 313 ? 84.076 6.709 -41.516 1.00 63.06 313 LYS A N 1
ATOM 2558 C CA . LYS A 1 313 ? 84.076 7.077 -40.091 1.00 63.06 313 LYS A CA 1
ATOM 2559 C C . LYS A 1 313 ? 85.208 8.072 -39.820 1.00 63.06 313 LYS A C 1
ATOM 2561 O O . LYS A 1 313 ? 86.382 7.699 -39.858 1.00 63.06 313 LYS A O 1
ATOM 2566 N N . GLU A 1 314 ? 84.865 9.324 -39.527 1.00 55.34 314 GLU A N 1
ATOM 2567 C CA . GLU A 1 314 ? 85.806 10.269 -38.920 1.00 55.34 314 GLU A CA 1
ATOM 2568 C C . GLU A 1 314 ? 86.215 9.774 -37.515 1.00 55.34 314 GLU A C 1
ATOM 2570 O O . GLU A 1 314 ? 85.404 9.158 -36.814 1.00 55.34 314 GLU A O 1
ATOM 2575 N N . PRO A 1 315 ? 87.472 9.990 -37.082 1.00 49.09 315 PRO A N 1
ATOM 2576 C CA . PRO A 1 315 ? 87.940 9.538 -35.775 1.00 49.09 315 PRO A CA 1
ATOM 2577 C C . PRO A 1 315 ? 87.210 10.257 -34.622 1.00 49.09 315 PRO A C 1
ATOM 2579 O O . PRO A 1 315 ? 86.806 11.414 -34.760 1.00 49.09 315 PRO A O 1
ATOM 2582 N N . PRO A 1 316 ? 87.054 9.588 -33.465 1.00 46.09 316 PRO A N 1
ATOM 2583 C CA . PRO A 1 316 ? 86.068 9.950 -32.455 1.00 46.09 316 PRO A CA 1
ATOM 2584 C C . PRO A 1 316 ? 86.443 11.233 -31.707 1.00 46.09 316 PRO A C 1
ATOM 2586 O O . PRO A 1 316 ? 87.565 11.381 -31.218 1.00 46.09 316 PRO A O 1
ATOM 2589 N N . LYS A 1 317 ? 85.464 12.127 -31.534 1.00 41.72 317 LYS A N 1
ATOM 2590 C CA . LYS A 1 317 ? 85.484 13.158 -30.490 1.00 41.72 317 LYS A CA 1
ATOM 2591 C C . LYS A 1 317 ? 84.662 12.662 -29.297 1.00 41.72 317 LYS A C 1
ATOM 2593 O O . LYS A 1 317 ? 83.482 12.397 -29.450 1.00 41.72 317 LYS A O 1
ATOM 2598 N N . SER A 1 318 ? 85.366 12.511 -28.171 1.00 34.66 318 SER A N 1
ATOM 2599 C CA . SER A 1 318 ? 84.965 12.508 -26.746 1.00 34.66 318 SER A CA 1
ATOM 2600 C C . SER A 1 318 ? 83.550 12.036 -26.321 1.00 34.66 318 SER A C 1
ATOM 2602 O O . SER A 1 318 ? 82.561 12.575 -26.806 1.00 34.66 318 SER A O 1
ATOM 2604 N N . PRO A 1 319 ? 83.445 11.146 -25.309 1.00 45.28 319 PRO A N 1
ATOM 2605 C CA . PRO A 1 319 ? 82.193 10.510 -24.891 1.00 45.28 319 PRO A CA 1
ATOM 2606 C C . PRO A 1 319 ? 81.444 11.317 -23.826 1.00 45.28 319 PRO A C 1
ATOM 2608 O O . PRO A 1 319 ? 81.915 11.358 -22.692 1.00 45.28 319 PRO A O 1
ATOM 2611 N N . GLN A 1 320 ? 80.275 11.885 -24.137 1.00 37.22 320 GLN A N 1
ATOM 2612 C CA . GLN A 1 320 ? 79.272 12.251 -23.126 1.00 37.22 320 GLN A CA 1
ATOM 2613 C C . GLN A 1 320 ? 77.849 12.093 -23.691 1.00 37.22 320 GLN A C 1
ATOM 2615 O O . GLN A 1 320 ? 77.560 12.602 -24.768 1.00 37.22 320 GLN A O 1
ATOM 2620 N N . GLU A 1 321 ? 77.015 11.405 -22.900 1.00 38.44 321 GLU A N 1
ATOM 2621 C CA . GLU A 1 321 ? 75.540 11.363 -22.923 1.00 38.44 321 GLU A CA 1
ATOM 2622 C C . GLU A 1 321 ? 74.857 10.419 -23.934 1.00 38.44 321 GLU A C 1
ATOM 2624 O O . GLU A 1 321 ? 74.209 10.835 -24.887 1.00 38.44 321 GLU A O 1
ATOM 2629 N N . GLU A 1 322 ? 74.914 9.113 -23.644 1.00 40.12 322 GLU A N 1
ATOM 2630 C CA . GLU A 1 322 ? 73.830 8.183 -23.994 1.00 40.12 322 GLU A CA 1
ATOM 2631 C C . GLU A 1 322 ? 72.778 8.218 -22.870 1.00 40.12 322 GLU A C 1
ATOM 2633 O O . GLU A 1 322 ? 72.921 7.554 -21.840 1.00 40.12 322 GLU A O 1
ATOM 2638 N N . GLU A 1 323 ? 71.722 9.018 -23.039 1.00 41.62 323 GLU A N 1
ATOM 2639 C CA . GLU A 1 323 ? 70.483 8.837 -22.278 1.00 41.62 323 GLU A CA 1
ATOM 2640 C C . GLU A 1 323 ? 69.739 7.619 -22.841 1.00 41.62 323 GLU A C 1
ATOM 2642 O O . GLU A 1 323 ? 69.233 7.623 -23.963 1.00 41.62 323 GLU A O 1
ATOM 2647 N N . LEU A 1 324 ? 69.691 6.547 -22.049 1.00 47.06 324 LEU A N 1
ATOM 2648 C CA . LEU A 1 324 ? 68.886 5.361 -22.323 1.00 47.06 324 LEU A CA 1
ATOM 2649 C C . LEU A 1 324 ? 67.394 5.732 -22.278 1.00 47.06 324 LEU A C 1
ATOM 2651 O O . LEU A 1 324 ? 66.819 5.896 -21.201 1.00 47.06 324 LEU A O 1
ATOM 2655 N N . ILE A 1 325 ? 66.761 5.827 -23.447 1.00 40.66 325 ILE A N 1
ATOM 2656 C CA . ILE A 1 325 ? 65.303 5.898 -23.587 1.00 40.66 325 ILE A CA 1
ATOM 2657 C C . ILE A 1 325 ? 64.734 4.523 -23.215 1.00 40.66 325 ILE A C 1
ATOM 2659 O O . ILE A 1 325 ? 64.959 3.531 -23.906 1.00 40.66 325 ILE A O 1
ATOM 2663 N N . VAL A 1 326 ? 64.014 4.452 -22.096 1.00 48.03 326 VAL A N 1
ATOM 2664 C CA . VAL A 1 326 ? 63.285 3.253 -21.665 1.00 48.03 326 VAL A CA 1
ATOM 2665 C C . VAL A 1 326 ? 61.858 3.343 -22.207 1.00 48.03 326 VAL A C 1
ATOM 2667 O O . VAL A 1 326 ? 61.022 4.045 -21.641 1.00 48.03 326 VAL A O 1
ATOM 2670 N N . GLU A 1 327 ? 61.568 2.641 -23.303 1.00 44.88 327 GLU A N 1
ATOM 2671 C CA . GLU A 1 327 ? 60.193 2.433 -23.774 1.00 44.88 327 GLU A CA 1
ATOM 2672 C C . GLU A 1 327 ? 59.487 1.395 -22.884 1.00 44.88 327 GLU A C 1
ATOM 2674 O O . GLU A 1 327 ? 59.886 0.232 -22.805 1.00 44.88 327 GLU A O 1
ATOM 2679 N N . GLY A 1 328 ? 58.435 1.817 -22.179 1.00 57.12 328 GLY A N 1
ATOM 2680 C CA . GLY A 1 328 ? 57.511 0.907 -21.498 1.00 57.12 328 GLY A CA 1
ATOM 2681 C C . GLY A 1 328 ? 56.490 0.302 -22.478 1.00 57.12 328 GLY A C 1
ATOM 2682 O O . GLY A 1 328 ? 56.189 0.922 -23.497 1.00 57.12 328 GLY A O 1
ATOM 2683 N N . PRO A 1 329 ? 55.921 -0.887 -22.194 1.00 53.84 329 PRO A N 1
ATOM 2684 C CA . PRO A 1 329 ? 54.942 -1.514 -23.078 1.00 53.84 329 PRO A CA 1
ATOM 2685 C C . PRO A 1 329 ? 53.622 -0.724 -23.107 1.00 53.84 329 PRO A C 1
ATOM 2687 O O . PRO A 1 329 ? 53.080 -0.355 -22.064 1.00 53.84 329 PRO A O 1
ATOM 2690 N N . LEU A 1 330 ? 53.114 -0.490 -24.321 1.00 51.31 330 LEU A N 1
ATOM 2691 C CA . LEU A 1 330 ? 51.861 0.209 -24.622 1.00 51.31 330 LEU A CA 1
ATOM 2692 C C . LEU A 1 330 ? 50.668 -0.396 -23.841 1.00 51.31 330 LEU A C 1
ATOM 2694 O O . LEU A 1 330 ? 50.455 -1.610 -23.922 1.00 51.31 330 LEU A O 1
ATOM 2698 N N . PRO A 1 331 ? 49.852 0.402 -23.126 1.00 56.56 331 PRO A N 1
ATOM 2699 C CA . PRO A 1 331 ? 48.590 -0.069 -22.562 1.00 56.56 331 PRO A CA 1
ATOM 2700 C C . PRO A 1 331 ? 47.609 -0.475 -23.668 1.00 56.56 331 PRO A C 1
ATOM 2702 O O . PRO A 1 331 ? 47.387 0.271 -24.619 1.00 56.56 331 PRO A O 1
ATOM 2705 N N . GLN A 1 332 ? 47.018 -1.660 -23.536 1.00 60.19 332 GLN A N 1
ATOM 2706 C CA . GLN A 1 332 ? 46.025 -2.185 -24.470 1.00 60.19 332 GLN A CA 1
ATOM 2707 C C . GLN A 1 332 ? 44.725 -1.369 -24.368 1.00 60.19 332 GLN A C 1
ATOM 2709 O O . GLN A 1 332 ? 44.215 -1.152 -23.266 1.00 60.19 332 GLN A O 1
ATOM 2714 N N . GLU A 1 333 ? 44.211 -0.892 -25.505 1.00 55.69 333 GLU A N 1
ATOM 2715 C CA . GLU A 1 333 ? 43.006 -0.058 -25.556 1.00 55.69 333 GLU A CA 1
ATOM 2716 C C . GLU A 1 333 ? 41.773 -0.817 -25.022 1.00 55.69 333 GLU A C 1
ATOM 2718 O O . GLU A 1 333 ? 41.570 -1.983 -25.374 1.00 55.69 333 GLU A O 1
ATOM 2723 N N . PRO A 1 334 ? 40.933 -0.185 -24.181 1.00 59.78 334 PRO A N 1
ATOM 2724 C CA . PRO A 1 334 ? 39.699 -0.791 -23.699 1.00 59.78 334 PRO A CA 1
ATOM 2725 C C . PRO A 1 334 ? 38.662 -0.879 -24.828 1.00 59.78 334 PRO A C 1
ATOM 2727 O O . PRO A 1 334 ? 38.504 0.048 -25.620 1.00 59.78 334 PRO A O 1
ATOM 2730 N N . ASP A 1 335 ? 37.902 -1.977 -24.857 1.00 55.06 335 ASP A N 1
ATOM 2731 C CA . ASP A 1 335 ? 36.936 -2.325 -25.914 1.00 55.06 335 ASP A CA 1
ATOM 2732 C C . ASP A 1 335 ? 35.807 -1.302 -26.167 1.00 55.06 335 ASP A C 1
ATOM 2734 O O . ASP A 1 335 ? 35.093 -1.417 -27.174 1.00 55.06 335 ASP A O 1
ATOM 2738 N N . ASP A 1 336 ? 35.674 -0.303 -25.291 1.00 59.44 336 ASP A N 1
ATOM 2739 C CA . ASP A 1 336 ? 34.512 0.576 -25.118 1.00 59.44 336 ASP A CA 1
ATOM 2740 C C . ASP A 1 336 ? 34.749 2.017 -25.606 1.00 59.44 336 ASP A C 1
ATOM 2742 O O . ASP A 1 336 ? 34.260 3.007 -25.057 1.00 59.44 336 ASP A O 1
ATOM 2746 N N . ALA A 1 337 ? 35.552 2.148 -26.657 1.00 58.47 337 ALA A N 1
ATOM 2747 C CA . ALA A 1 337 ? 35.876 3.434 -27.240 1.00 58.47 337 ALA A CA 1
ATOM 2748 C C . ALA A 1 337 ? 34.655 4.120 -27.906 1.00 58.47 337 ALA A C 1
ATOM 2750 O O . ALA A 1 337 ? 33.994 3.513 -28.756 1.00 58.47 337 ALA A O 1
ATOM 2751 N N . PRO A 1 338 ? 34.384 5.410 -27.618 1.00 53.47 338 PRO A N 1
ATOM 2752 C CA . PRO A 1 338 ? 33.158 6.115 -28.023 1.00 53.47 338 PRO A CA 1
ATOM 2753 C C . PRO A 1 338 ? 32.988 6.329 -29.540 1.00 53.47 338 PRO A C 1
ATOM 2755 O O . PRO A 1 338 ? 31.913 6.724 -29.989 1.00 53.47 338 PRO A O 1
ATOM 2758 N N . TRP A 1 339 ? 34.011 6.052 -30.356 1.00 52.19 339 TRP A N 1
ATOM 2759 C CA . TRP A 1 339 ? 33.909 6.064 -31.822 1.00 52.19 339 TRP A CA 1
ATOM 2760 C C . TRP A 1 339 ? 33.357 4.758 -32.415 1.00 52.19 339 TRP A C 1
ATOM 2762 O O . TRP A 1 339 ? 33.012 4.723 -33.602 1.00 52.19 339 TRP A O 1
ATOM 2772 N N . LYS A 1 340 ? 33.220 3.683 -31.624 1.00 45.97 340 LYS A N 1
ATOM 2773 C CA . LYS A 1 340 ? 32.440 2.508 -32.031 1.00 45.97 340 LYS A CA 1
ATOM 2774 C C . LYS A 1 340 ? 30.956 2.858 -31.939 1.00 45.97 340 LYS A C 1
ATOM 2776 O O . LYS A 1 340 ? 30.362 2.832 -30.867 1.00 45.97 340 LYS A O 1
ATOM 2781 N N . LYS A 1 341 ? 30.327 3.145 -33.081 1.00 51.81 341 LYS A N 1
ATOM 2782 C CA . LYS A 1 341 ? 28.860 3.147 -33.184 1.00 51.81 341 LYS A CA 1
ATOM 2783 C C . LYS A 1 341 ? 28.375 1.764 -32.748 1.00 51.81 341 LYS A C 1
ATOM 2785 O O . LYS A 1 341 ? 28.709 0.771 -33.393 1.00 51.81 341 LYS A O 1
ATOM 2790 N N . SER A 1 342 ? 27.645 1.688 -31.640 1.00 55.03 342 SER A N 1
ATOM 2791 C CA . SER A 1 342 ? 27.018 0.451 -31.195 1.00 55.03 342 SER A CA 1
ATOM 2792 C C . SER A 1 342 ? 26.047 -0.001 -32.286 1.00 55.03 342 SER A C 1
ATOM 2794 O O . SER A 1 342 ? 25.018 0.623 -32.522 1.00 55.03 342 SER A O 1
ATOM 2796 N N . ASP A 1 343 ? 26.408 -1.060 -33.015 1.00 60.09 343 ASP A N 1
ATOM 2797 C CA . ASP A 1 343 ? 25.502 -1.645 -34.000 1.00 60.09 343 ASP A CA 1
ATOM 2798 C C . ASP A 1 343 ? 24.200 -2.042 -33.283 1.00 60.09 343 ASP A C 1
ATOM 2800 O O . ASP A 1 343 ? 24.237 -2.690 -32.224 1.00 60.09 343 ASP A O 1
ATOM 2804 N N . SER A 1 344 ? 23.060 -1.647 -33.854 1.00 74.62 344 SER A N 1
ATOM 2805 C CA . SER A 1 344 ? 21.739 -2.078 -33.390 1.00 74.62 344 SER A CA 1
ATOM 2806 C C . SER A 1 344 ? 21.639 -3.606 -33.390 1.00 74.62 344 SER A C 1
ATOM 2808 O O . SER A 1 344 ? 22.384 -4.291 -34.104 1.00 74.62 344 SER A O 1
ATOM 2810 N N . GLY A 1 345 ? 20.714 -4.155 -32.598 1.00 81.00 345 GLY A N 1
ATOM 2811 C CA . GLY A 1 345 ? 20.456 -5.597 -32.574 1.00 81.00 345 GLY A CA 1
ATOM 2812 C C . GLY A 1 345 ? 20.168 -6.147 -33.973 1.00 81.00 345 GLY A C 1
ATOM 2813 O O . GLY A 1 345 ? 20.723 -7.174 -34.359 1.00 81.00 345 GLY A O 1
ATOM 2814 N N . ILE A 1 346 ? 19.444 -5.379 -34.791 1.00 82.38 346 ILE A N 1
ATOM 2815 C CA . ILE A 1 346 ? 19.127 -5.718 -36.183 1.00 82.38 346 ILE A CA 1
ATOM 2816 C C . ILE A 1 346 ? 20.354 -5.632 -37.100 1.00 82.38 346 ILE A C 1
ATOM 2818 O O . ILE A 1 346 ? 20.577 -6.535 -37.904 1.00 82.38 346 ILE A O 1
ATOM 2822 N N . ARG A 1 347 ? 21.219 -4.616 -36.972 1.00 83.62 347 ARG A N 1
ATOM 2823 C CA . ARG A 1 347 ? 22.481 -4.562 -37.742 1.00 83.62 347 ARG A CA 1
ATOM 2824 C C . ARG A 1 347 ? 23.408 -5.715 -37.386 1.00 83.62 347 ARG A C 1
ATOM 2826 O O . ARG A 1 347 ? 24.029 -6.287 -38.280 1.00 83.62 347 ARG A O 1
ATOM 2833 N N . LYS A 1 348 ? 23.482 -6.081 -36.104 1.00 85.50 348 LYS A N 1
ATOM 2834 C CA . LYS A 1 348 ? 24.228 -7.256 -35.630 1.00 85.50 348 LYS A CA 1
ATOM 2835 C C . LYS A 1 348 ? 23.628 -8.551 -36.175 1.00 85.50 348 LYS A C 1
ATOM 2837 O O . LYS A 1 348 ? 24.383 -9.414 -36.617 1.00 85.50 348 LYS A O 1
ATOM 2842 N N . PHE A 1 349 ? 22.301 -8.661 -36.193 1.00 84.31 349 PHE A N 1
ATOM 2843 C CA . PHE A 1 349 ? 21.570 -9.805 -36.732 1.00 84.31 349 PHE A CA 1
ATOM 2844 C C . PHE A 1 349 ? 21.855 -10.008 -38.225 1.00 84.31 349 PHE A C 1
ATOM 2846 O O . PHE A 1 349 ? 22.366 -11.058 -38.605 1.00 84.31 349 PHE A O 1
ATOM 2853 N N . PHE A 1 350 ? 21.638 -8.983 -39.057 1.00 84.12 350 PHE A N 1
ATOM 2854 C CA . PHE A 1 350 ? 21.913 -9.050 -40.497 1.00 84.12 350 PHE A CA 1
ATOM 2855 C C . PHE A 1 350 ? 23.404 -9.263 -40.785 1.00 84.12 350 PHE A C 1
ATOM 2857 O O . PHE A 1 350 ? 23.756 -10.060 -41.651 1.00 84.12 350 PHE A O 1
ATOM 2864 N N . ARG A 1 351 ? 24.308 -8.620 -40.031 1.00 83.81 351 ARG A N 1
ATOM 2865 C CA . ARG A 1 351 ? 25.749 -8.860 -40.191 1.00 83.81 351 ARG A CA 1
ATOM 2866 C C . ARG A 1 351 ? 26.095 -10.317 -39.907 1.00 83.81 351 ARG A C 1
ATOM 2868 O O . ARG A 1 351 ? 26.842 -10.894 -40.681 1.00 83.81 351 ARG A O 1
ATOM 2875 N N . ARG A 1 352 ? 25.560 -10.920 -38.845 1.00 83.31 352 ARG A N 1
ATOM 2876 C CA . ARG A 1 352 ? 25.792 -12.335 -38.526 1.00 83.31 352 ARG A CA 1
ATOM 2877 C C . ARG A 1 352 ? 25.227 -13.258 -39.608 1.00 83.31 352 ARG A C 1
ATOM 2879 O O . ARG A 1 352 ? 25.947 -14.134 -40.064 1.00 83.31 352 ARG A O 1
ATOM 2886 N N . LEU A 1 353 ? 24.003 -12.991 -40.060 1.00 79.94 353 LEU A N 1
ATOM 2887 C CA . LEU A 1 353 ? 23.299 -13.785 -41.069 1.00 79.94 353 LEU A CA 1
ATOM 2888 C C . LEU A 1 353 ? 24.035 -13.820 -42.422 1.00 79.94 353 LEU A C 1
ATOM 2890 O O . LEU A 1 353 ? 24.087 -14.864 -43.054 1.00 79.94 353 LEU A O 1
ATOM 2894 N N . PHE A 1 354 ? 24.672 -12.715 -42.831 1.00 76.56 354 PHE A N 1
ATOM 2895 C CA . PHE A 1 354 ? 25.409 -12.640 -44.104 1.00 76.56 354 PHE A CA 1
ATOM 2896 C C . PHE A 1 354 ? 26.932 -12.822 -43.983 1.00 76.56 354 PHE A C 1
ATOM 2898 O O . PHE A 1 354 ? 27.592 -13.079 -44.987 1.00 76.56 354 PHE A O 1
ATOM 2905 N N . SER A 1 355 ? 27.513 -12.720 -42.781 1.00 65.19 355 SER A N 1
ATOM 2906 C CA . SER A 1 355 ? 28.951 -12.984 -42.567 1.00 65.19 355 SER A CA 1
ATOM 2907 C C . SER A 1 355 ? 29.264 -14.482 -42.516 1.00 65.19 355 SER A C 1
ATOM 2909 O O . SER A 1 355 ? 30.388 -14.877 -42.809 1.00 65.19 355 SER A O 1
ATOM 2911 N N . GLU A 1 356 ? 28.279 -15.320 -42.188 1.00 51.03 356 GLU A N 1
ATOM 2912 C CA . GLU A 1 356 ? 28.420 -16.782 -42.154 1.00 51.03 356 GLU A CA 1
ATOM 2913 C C . GLU A 1 356 ? 28.425 -17.416 -43.567 1.00 51.03 356 GLU A C 1
ATOM 2915 O O . GLU A 1 356 ? 28.827 -18.563 -43.725 1.00 51.03 356 GLU A O 1
ATOM 2920 N N . GLY A 1 357 ? 28.073 -16.658 -44.619 1.00 47.44 357 GLY A N 1
ATOM 2921 C CA . GLY A 1 357 ? 28.005 -17.147 -46.006 1.00 47.44 357 GLY A CA 1
ATOM 2922 C C . GLY A 1 357 ? 29.272 -16.986 -46.863 1.00 47.44 357 GLY A C 1
ATOM 2923 O O . GLY A 1 357 ? 29.323 -17.526 -47.965 1.00 47.44 357 GLY A O 1
ATOM 2924 N N . VAL A 1 358 ? 30.305 -16.259 -46.410 1.00 46.53 358 VAL A N 1
ATOM 2925 C CA . VAL A 1 358 ? 31.456 -15.885 -47.273 1.00 46.53 358 VAL A CA 1
ATOM 2926 C C . VAL A 1 358 ? 32.733 -16.698 -47.005 1.00 46.53 358 VAL A C 1
ATOM 2928 O O . VAL A 1 358 ? 33.669 -16.652 -47.803 1.00 46.53 358 VAL A O 1
ATOM 2931 N N . THR A 1 359 ? 32.791 -17.525 -45.956 1.00 36.59 359 THR A N 1
ATOM 2932 C CA . THR A 1 359 ? 33.984 -18.348 -45.686 1.00 36.59 359 THR A CA 1
ATOM 2933 C C . THR A 1 359 ? 33.662 -19.820 -45.454 1.00 36.59 359 THR A C 1
ATOM 2935 O O . THR A 1 359 ? 33.381 -20.230 -44.334 1.00 36.59 359 THR A O 1
ATOM 2938 N N . GLY A 1 360 ? 33.847 -20.621 -46.505 1.00 33.25 360 GLY A N 1
ATOM 2939 C CA . GLY A 1 360 ? 34.188 -22.041 -46.392 1.00 33.25 360 GLY A CA 1
ATOM 2940 C C . GLY A 1 360 ? 33.004 -23.000 -46.294 1.00 33.25 360 GLY A C 1
ATOM 2941 O O . GLY A 1 360 ? 32.226 -22.971 -45.350 1.00 33.25 360 GLY A O 1
ATOM 2942 N N . GLY A 1 361 ? 32.918 -23.910 -47.267 1.00 39.94 361 GLY A N 1
ATOM 2943 C CA . GLY A 1 361 ? 31.940 -24.991 -47.281 1.00 39.94 361 GLY A CA 1
ATOM 2944 C C . GLY A 1 361 ? 31.979 -25.847 -46.012 1.00 39.94 361 GLY A C 1
ATOM 2945 O O . GLY A 1 361 ? 33.029 -26.337 -45.601 1.00 39.94 361 GLY A O 1
ATOM 2946 N N . GLY A 1 362 ? 30.802 -26.061 -45.435 1.00 30.09 362 GLY A N 1
ATOM 2947 C CA . GLY A 1 362 ? 30.590 -26.939 -44.294 1.00 30.09 362 GLY A CA 1
ATOM 2948 C C . GLY A 1 362 ? 29.121 -26.932 -43.902 1.00 30.09 362 GLY A C 1
ATOM 2949 O O . GLY A 1 362 ? 28.617 -25.974 -43.336 1.00 30.09 362 GLY A O 1
ATOM 2950 N N . THR A 1 363 ? 28.416 -28.006 -44.233 1.00 41.16 363 THR A N 1
ATOM 2951 C CA . THR A 1 363 ? 27.054 -28.288 -43.777 1.00 41.16 363 THR A CA 1
ATOM 2952 C C . THR A 1 363 ? 26.944 -28.246 -42.248 1.00 41.16 363 THR A C 1
ATOM 2954 O O . THR A 1 363 ? 27.584 -29.069 -41.594 1.00 41.16 363 THR A O 1
ATOM 2957 N N . SER A 1 364 ? 26.049 -27.425 -41.689 1.00 33.53 364 SER A N 1
ATOM 2958 C CA . SER A 1 364 ? 25.364 -27.739 -40.422 1.00 33.53 364 SER A CA 1
ATOM 2959 C C . SER A 1 364 ? 24.132 -26.860 -40.167 1.00 33.53 364 SER A C 1
ATOM 2961 O O . SER A 1 364 ? 24.228 -25.699 -39.797 1.00 33.53 364 SER A O 1
ATOM 2963 N N . VAL A 1 365 ? 22.976 -27.491 -40.372 1.00 36.22 365 VAL A N 1
ATOM 2964 C CA . VAL A 1 365 ? 21.685 -27.385 -39.669 1.00 36.22 365 VAL A CA 1
ATOM 2965 C C . VAL A 1 365 ? 21.613 -26.390 -38.491 1.00 36.22 365 VAL A C 1
ATOM 2967 O O . VAL A 1 365 ? 22.260 -26.579 -37.463 1.00 36.22 365 VAL A O 1
ATOM 2970 N N . LEU A 1 366 ? 20.708 -25.409 -38.603 1.00 35.72 366 LEU A N 1
ATOM 2971 C CA . LEU A 1 366 ? 20.185 -24.611 -37.485 1.00 35.72 366 LEU A CA 1
ATOM 2972 C C . LEU A 1 366 ? 19.473 -25.515 -36.460 1.00 35.72 366 LEU A C 1
ATOM 2974 O O . LEU A 1 366 ? 18.627 -26.317 -36.871 1.00 35.72 366 LEU A O 1
ATOM 2978 N N . PRO A 1 367 ? 19.684 -25.369 -35.138 1.00 35.22 367 PRO A N 1
ATOM 2979 C CA . PRO A 1 367 ? 18.787 -25.985 -34.181 1.00 35.22 367 PRO A CA 1
ATOM 2980 C C . PRO A 1 367 ? 17.506 -25.150 -34.096 1.00 35.22 367 PRO A C 1
ATOM 2982 O O . PRO A 1 367 ? 17.462 -24.066 -33.520 1.00 35.22 367 PRO A O 1
ATOM 2985 N N . PHE A 1 368 ? 16.445 -25.699 -34.678 1.00 31.66 368 PHE A N 1
ATOM 2986 C CA . PHE A 1 368 ? 15.072 -25.454 -34.262 1.00 31.66 368 PHE A CA 1
ATOM 2987 C C . PHE A 1 368 ? 14.905 -25.924 -32.812 1.00 31.66 368 PHE A C 1
ATOM 2989 O O . PHE A 1 368 ? 15.078 -27.111 -32.543 1.00 31.66 368 PHE A O 1
ATOM 2996 N N . VAL A 1 369 ? 14.524 -25.031 -31.897 1.00 31.55 369 VAL A N 1
ATOM 2997 C CA . VAL A 1 369 ? 13.817 -25.410 -30.665 1.00 31.55 369 VAL A CA 1
ATOM 2998 C C . VAL A 1 369 ? 12.733 -24.372 -30.391 1.00 31.55 369 VAL A C 1
ATOM 3000 O O . VAL A 1 369 ? 12.968 -23.344 -29.761 1.00 31.55 369 VAL A O 1
ATOM 3003 N N . GLY A 1 370 ? 11.528 -24.678 -30.878 1.00 28.12 370 GLY A N 1
ATOM 3004 C CA . GLY A 1 370 ? 10.287 -24.251 -30.242 1.00 28.12 370 GLY A CA 1
ATOM 3005 C C . GLY A 1 370 ? 10.130 -24.940 -28.881 1.00 28.12 370 GLY A C 1
ATOM 3006 O O . GLY A 1 370 ? 10.617 -26.052 -28.667 1.00 28.12 370 GLY A O 1
ATOM 3007 N N . GLY A 1 371 ? 9.501 -24.238 -27.942 1.00 29.89 371 GLY A N 1
ATOM 3008 C CA . GLY A 1 371 ? 9.453 -24.609 -26.532 1.00 29.89 371 GLY A CA 1
ATOM 3009 C C . GLY A 1 371 ? 8.507 -25.753 -26.161 1.00 29.89 371 GLY A C 1
ATOM 3010 O O . GLY A 1 371 ? 7.630 -26.150 -26.922 1.00 29.89 371 GLY A O 1
ATOM 3011 N N . SER A 1 372 ? 8.671 -26.249 -24.932 1.00 28.56 372 SER A N 1
ATOM 3012 C CA . SER A 1 372 ? 7.595 -26.463 -23.944 1.00 28.56 372 SER A CA 1
ATOM 3013 C C . SER A 1 372 ? 8.155 -27.036 -22.629 1.00 28.56 372 SER A C 1
ATOM 3015 O O . SER A 1 372 ? 8.835 -28.054 -22.600 1.00 28.56 372 SER A O 1
ATOM 3017 N N . SER A 1 373 ? 7.868 -26.318 -21.538 1.00 30.91 373 SER A N 1
ATOM 3018 C CA . SER A 1 373 ? 7.580 -26.778 -20.166 1.00 30.91 373 SER A CA 1
ATOM 3019 C C . SER A 1 373 ? 8.138 -28.126 -19.664 1.00 30.91 373 SER A C 1
ATOM 3021 O O . SER A 1 373 ? 7.641 -29.187 -20.034 1.00 30.91 373 SER A O 1
ATOM 3023 N N . SER A 1 374 ? 8.981 -28.095 -18.623 1.00 28.69 374 SER A N 1
ATOM 3024 C CA . SER A 1 374 ? 8.573 -28.443 -17.240 1.00 28.69 374 SER A CA 1
ATOM 3025 C C . SER A 1 374 ? 9.752 -28.718 -16.287 1.00 28.69 374 SER A C 1
ATOM 3027 O O . SER A 1 374 ? 10.708 -29.416 -16.602 1.00 28.69 374 SER A O 1
ATOM 3029 N N . SER A 1 375 ? 9.576 -28.229 -15.056 1.00 36.28 375 SER A N 1
ATOM 3030 C CA . SER A 1 375 ? 10.191 -28.677 -13.796 1.00 36.28 375 SER A CA 1
ATOM 3031 C C . SER A 1 375 ? 11.700 -28.468 -13.596 1.00 36.28 375 SER A C 1
ATOM 3033 O O . SER A 1 375 ? 12.550 -29.149 -14.157 1.00 36.28 375 SER A O 1
ATOM 3035 N N . GLY A 1 376 ? 12.034 -27.549 -12.689 1.00 29.23 376 GLY A N 1
ATOM 3036 C CA . GLY A 1 376 ? 13.413 -27.356 -12.253 1.00 29.23 376 GLY A CA 1
ATOM 3037 C C . GLY A 1 376 ? 13.610 -26.170 -11.323 1.00 29.23 376 GLY A C 1
ATOM 3038 O O . GLY A 1 376 ? 14.530 -25.387 -11.523 1.00 29.23 376 GLY A O 1
ATOM 3039 N N . SER A 1 377 ? 12.749 -26.011 -10.316 1.00 37.66 377 SER A N 1
ATOM 3040 C CA . SER A 1 377 ? 12.987 -25.084 -9.210 1.00 37.66 377 SER A CA 1
ATOM 3041 C C . SER A 1 377 ? 14.342 -25.384 -8.564 1.00 37.66 377 SER A C 1
ATOM 3043 O O . SER A 1 377 ? 14.533 -26.465 -8.004 1.00 37.66 377 SER A O 1
ATOM 3045 N N . LYS A 1 378 ? 15.270 -24.423 -8.587 1.00 34.75 378 LYS A N 1
ATOM 3046 C CA . LYS A 1 378 ? 16.361 -24.356 -7.611 1.00 34.75 378 LYS A CA 1
ATOM 3047 C C . LYS A 1 378 ? 16.483 -22.927 -7.075 1.00 34.75 378 LYS A C 1
ATOM 3049 O O . LYS A 1 378 ? 16.672 -22.007 -7.866 1.00 34.75 378 LYS A O 1
ATOM 3054 N N . PRO A 1 379 ? 16.341 -22.739 -5.753 1.00 35.06 379 PRO A N 1
ATOM 3055 C CA . PRO A 1 379 ? 16.413 -21.434 -5.117 1.00 35.06 379 PRO A CA 1
ATOM 3056 C C . PRO A 1 379 ? 17.869 -20.978 -5.009 1.00 35.06 379 PRO A C 1
ATOM 3058 O O . PRO A 1 379 ? 18.744 -21.744 -4.602 1.00 35.06 379 PRO A O 1
ATOM 3061 N N . ILE A 1 380 ? 18.119 -19.709 -5.323 1.00 33.69 380 ILE A N 1
ATOM 3062 C CA . ILE A 1 380 ? 19.355 -19.029 -4.938 1.00 33.69 380 ILE A CA 1
ATOM 3063 C C . ILE A 1 380 ? 19.203 -18.676 -3.455 1.00 33.69 380 ILE A C 1
ATOM 3065 O O . ILE A 1 380 ? 18.542 -17.711 -3.086 1.00 33.69 380 ILE A O 1
ATOM 3069 N N . LEU A 1 381 ? 19.773 -19.522 -2.597 1.00 32.91 381 LEU A N 1
ATOM 3070 C CA . LEU A 1 381 ? 19.990 -19.231 -1.185 1.00 32.91 381 LEU A CA 1
ATOM 3071 C C . LEU A 1 381 ? 21.147 -18.230 -1.079 1.00 32.91 381 LEU A C 1
ATOM 3073 O O . LEU A 1 381 ? 22.311 -18.619 -1.166 1.00 32.91 381 LEU A O 1
ATOM 3077 N N . SER A 1 382 ? 20.848 -16.947 -0.870 1.00 33.19 382 SER A N 1
ATOM 3078 C CA . SER A 1 382 ? 21.837 -16.013 -0.332 1.00 33.19 382 SER A CA 1
ATOM 3079 C C . SER A 1 382 ? 22.032 -16.333 1.150 1.00 33.19 382 SER A C 1
ATOM 3081 O O . SER A 1 382 ? 21.137 -16.145 1.975 1.00 33.19 382 SER A O 1
ATOM 3083 N N . SER A 1 383 ? 23.199 -16.874 1.473 1.00 33.31 383 SER A N 1
ATOM 3084 C CA . SER A 1 383 ? 23.623 -17.249 2.815 1.00 33.31 383 SER A CA 1
ATOM 3085 C C . SER A 1 383 ? 23.639 -16.051 3.768 1.00 33.31 383 SER A C 1
ATOM 3087 O O . SER A 1 383 ? 24.472 -15.154 3.635 1.00 33.31 383 SER A O 1
ATOM 3089 N N . SER A 1 384 ? 22.772 -16.079 4.780 1.00 34.72 384 SER A N 1
ATOM 3090 C CA . SER A 1 384 ? 22.937 -15.298 6.004 1.00 34.72 384 SER A CA 1
ATOM 3091 C C . SER A 1 384 ? 24.174 -15.796 6.756 1.00 34.72 384 SER A C 1
ATOM 3093 O O . SER A 1 384 ? 24.221 -16.936 7.216 1.00 34.72 384 SER A O 1
ATOM 3095 N N . LEU A 1 385 ? 25.180 -14.937 6.905 1.00 35.47 385 LEU A N 1
ATOM 3096 C CA . LEU A 1 385 ? 26.286 -15.160 7.831 1.00 35.47 385 LEU A CA 1
ATOM 3097 C C . LEU A 1 385 ? 25.822 -14.822 9.251 1.00 35.47 385 LEU A C 1
ATOM 3099 O O . LEU A 1 385 ? 25.830 -13.669 9.676 1.00 35.47 385 LEU A O 1
ATOM 3103 N N . SER A 1 386 ? 25.435 -15.850 10.002 1.00 33.06 386 SER A N 1
ATOM 3104 C CA . SER A 1 386 ? 25.361 -15.787 11.458 1.00 33.06 386 SER A CA 1
ATOM 3105 C C . SER A 1 386 ? 26.781 -15.751 12.031 1.00 33.06 386 SER A C 1
ATOM 3107 O O . SER A 1 386 ? 27.518 -16.730 11.935 1.00 33.06 386 SER A O 1
ATOM 3109 N N . LYS A 1 387 ? 27.169 -14.639 12.665 1.00 39.16 387 LYS A N 1
ATOM 3110 C CA . LYS A 1 387 ? 28.297 -14.609 13.608 1.00 39.16 387 LYS A CA 1
ATOM 3111 C C . LYS A 1 387 ? 27.741 -14.667 15.026 1.00 39.16 387 LYS A C 1
ATOM 3113 O O . LYS A 1 387 ? 27.200 -13.693 15.538 1.00 39.16 387 LYS A O 1
ATOM 3118 N N . ILE A 1 388 ? 27.876 -15.839 15.639 1.00 37.91 388 ILE A N 1
ATOM 3119 C CA . ILE A 1 388 ? 27.671 -16.062 17.068 1.00 37.91 388 ILE A CA 1
ATOM 3120 C C . ILE A 1 388 ? 28.980 -15.735 17.796 1.00 37.91 388 ILE A C 1
ATOM 3122 O O . ILE A 1 388 ? 30.017 -16.307 17.481 1.00 37.91 388 ILE A O 1
ATOM 3126 N N . GLY A 1 389 ? 28.872 -14.841 18.783 1.00 36.47 389 GLY A N 1
ATOM 3127 C CA . GLY A 1 389 ? 29.525 -14.923 20.092 1.00 36.47 389 GLY A CA 1
ATOM 3128 C C . GLY A 1 389 ? 31.026 -14.662 20.189 1.00 36.47 389 GLY A C 1
ATOM 3129 O O . GLY A 1 389 ? 31.824 -15.528 19.859 1.00 36.47 389 GLY A O 1
ATOM 3130 N N . LEU A 1 390 ? 31.395 -13.562 20.853 1.00 35.88 390 LEU A N 1
ATOM 3131 C CA . LEU A 1 390 ? 32.470 -13.589 21.846 1.00 35.88 390 LEU A CA 1
ATOM 3132 C C . LEU A 1 390 ? 32.135 -12.662 23.022 1.00 35.88 390 LEU A C 1
ATOM 3134 O O . LEU A 1 390 ? 31.717 -11.519 22.862 1.00 35.88 390 LEU A O 1
ATOM 3138 N N . SER A 1 391 ? 32.285 -13.261 24.197 1.00 36.91 391 SER A N 1
ATOM 3139 C CA . SER A 1 391 ? 32.093 -12.747 25.546 1.00 36.91 391 SER A CA 1
ATOM 3140 C C . SER A 1 391 ? 33.062 -11.605 25.874 1.00 36.91 391 SER A C 1
ATOM 3142 O O . SER A 1 391 ? 34.211 -11.624 25.436 1.00 36.91 391 SER A O 1
ATOM 3144 N N . GLY A 1 392 ? 32.613 -10.643 26.681 1.00 34.31 392 GLY A N 1
ATOM 3145 C CA . GLY A 1 392 ? 33.402 -9.489 27.114 1.00 34.31 392 GLY A CA 1
ATOM 3146 C C . GLY A 1 392 ? 32.821 -8.839 28.365 1.00 34.31 392 GLY A C 1
ATOM 3147 O O . GLY A 1 392 ? 32.209 -7.782 28.306 1.00 34.31 392 GLY A O 1
ATOM 3148 N N . HIS A 1 393 ? 32.993 -9.526 29.489 1.00 38.62 393 HIS A N 1
ATOM 3149 C CA . HIS A 1 393 ? 32.795 -9.061 30.859 1.00 38.62 393 HIS A CA 1
ATOM 3150 C C . HIS A 1 393 ? 33.556 -7.751 31.136 1.00 38.62 393 HIS A C 1
ATOM 3152 O O . HIS A 1 393 ? 34.786 -7.754 31.102 1.00 38.62 393 HIS A O 1
ATOM 3158 N N . LEU A 1 394 ? 32.859 -6.678 31.524 1.00 38.19 394 LEU A N 1
ATOM 3159 C CA . LEU A 1 394 ? 33.442 -5.607 32.338 1.00 38.19 394 LEU A CA 1
ATOM 3160 C C . LEU A 1 394 ? 32.468 -5.158 33.428 1.00 38.19 394 LEU A C 1
ATOM 3162 O O . LEU A 1 394 ? 31.283 -4.915 33.212 1.00 38.19 394 LEU A O 1
ATOM 3166 N N . SER A 1 395 ? 33.036 -5.131 34.621 1.00 36.69 395 SER A N 1
ATOM 3167 C CA . SER A 1 395 ? 32.420 -5.027 35.926 1.00 36.69 395 SER A CA 1
ATOM 3168 C C . SER A 1 395 ? 32.108 -3.582 36.319 1.00 36.69 395 SER A C 1
ATOM 3170 O O . SER A 1 395 ? 32.897 -2.681 36.070 1.00 36.69 395 SER A O 1
ATOM 3172 N N . SER A 1 396 ? 30.999 -3.414 37.041 1.00 36.38 396 SER A N 1
ATOM 3173 C CA . SER A 1 396 ? 30.922 -2.757 38.357 1.00 36.38 396 SER A CA 1
ATOM 3174 C C . SER A 1 396 ? 31.931 -1.634 38.688 1.00 36.38 396 SER A C 1
ATOM 3176 O O . SER A 1 396 ? 33.039 -1.904 39.150 1.00 36.38 396 SER A O 1
ATOM 3178 N N . SER A 1 397 ? 31.437 -0.397 38.719 1.00 40.25 397 SER A N 1
ATOM 3179 C CA . SER A 1 397 ? 31.434 0.470 39.915 1.00 40.25 397 SER A CA 1
ATOM 3180 C C . SER A 1 397 ? 30.209 1.404 39.790 1.00 40.25 397 SER A C 1
ATOM 3182 O O . SER A 1 397 ? 29.797 1.714 38.681 1.00 40.25 397 SER A O 1
ATOM 3184 N N . GLY A 1 398 ? 29.475 1.838 40.810 1.00 33.69 398 GLY A N 1
ATOM 3185 C CA . GLY A 1 398 ? 29.672 1.773 42.247 1.00 33.69 398 GLY A CA 1
ATOM 3186 C C . GLY A 1 398 ? 29.238 3.099 42.888 1.00 33.69 398 GLY A C 1
ATOM 3187 O O . GLY A 1 398 ? 30.116 3.877 43.225 1.00 33.69 398 GLY A O 1
ATOM 3188 N N . ALA A 1 399 ? 27.916 3.274 43.086 1.00 45.69 399 ALA A N 1
ATOM 3189 C CA . ALA A 1 399 ? 27.246 4.099 44.124 1.00 45.69 399 ALA A CA 1
ATOM 3190 C C . ALA A 1 399 ? 27.446 5.654 44.126 1.00 45.69 399 ALA A C 1
ATOM 3192 O O . ALA A 1 399 ? 28.306 6.161 43.414 1.00 45.69 399 ALA A O 1
ATOM 3193 N N . PRO A 1 400 ? 26.746 6.431 44.992 1.00 56.25 400 PRO A N 1
ATOM 3194 C CA . PRO A 1 400 ? 25.288 6.490 45.219 1.00 56.25 400 PRO A CA 1
ATOM 3195 C C . PRO A 1 400 ? 24.721 7.937 45.360 1.00 56.25 400 PRO A C 1
ATOM 3197 O O . PRO A 1 400 ? 25.466 8.910 45.360 1.00 56.25 400 PRO A O 1
ATOM 3200 N N . ASP A 1 401 ? 23.395 8.006 45.552 1.00 42.41 401 ASP A N 1
ATOM 3201 C CA . ASP A 1 401 ? 22.591 8.994 46.304 1.00 42.41 401 ASP A CA 1
ATOM 3202 C C . ASP A 1 401 ? 22.654 10.492 45.964 1.00 42.41 401 ASP A C 1
ATOM 3204 O O . ASP A 1 401 ? 23.696 11.131 46.036 1.00 42.41 401 ASP A O 1
ATOM 3208 N N . THR A 1 402 ? 21.477 11.106 45.771 1.00 48.25 402 THR A N 1
ATOM 3209 C CA . THR A 1 402 ? 20.952 12.145 46.686 1.00 48.25 402 THR A CA 1
ATOM 3210 C C . THR A 1 402 ? 19.471 12.425 46.392 1.00 48.25 402 THR A C 1
ATOM 3212 O O . THR A 1 402 ? 19.073 12.738 45.274 1.00 48.25 402 THR A O 1
ATOM 3215 N N . ILE A 1 403 ? 18.686 12.286 47.457 1.00 49.00 403 ILE A N 1
ATOM 3216 C CA . ILE A 1 403 ? 17.295 12.692 47.677 1.00 49.00 403 ILE A CA 1
ATOM 3217 C C . ILE A 1 403 ? 17.183 14.225 47.685 1.00 49.00 403 ILE A C 1
ATOM 3219 O O . ILE A 1 403 ? 17.986 14.841 48.379 1.00 49.00 403 ILE A O 1
ATOM 3223 N N . VAL A 1 404 ? 16.167 14.802 47.025 1.00 53.91 404 VAL A N 1
ATOM 3224 C CA . VAL A 1 404 ? 15.124 15.697 47.598 1.00 53.91 404 VAL A CA 1
ATOM 3225 C C . VAL A 1 404 ? 13.885 15.607 46.717 1.00 53.91 404 VAL A C 1
ATOM 3227 O O . VAL A 1 404 ? 14.040 15.749 45.484 1.00 53.91 404 VAL A O 1
#

Secondary structure (DSSP, 8-state):
--TTSSSSSSSS---------HHHHHHHHHHHHHHHHHHHHHH-GGGTTTTHHHHHHHHHHHHHHHHHHHHHHHHHHHHHHHHHHHHHHHHHHHHHHHHHHHHHHHHHHHHHHHHHHHHHHHHHHHHHHHHHHHHHHHHHHHTTS--------HHHHHHHHHHHHHHHHHHHHHHHHHHHHHHHHHHHHHHHHHHHHHHHHHHHHHHHHHHHHHHHHHHHHHHHHHHHHHHHHHHHHHHHHHHHHHHHHHHHHHHHHHHHSS---TTTSS--TT-TTS----HHHHHHHHHHHHHHHHHHHHHHHHHHHHS--PPPP---------PPPPPPPPS--TTS----HHHHHHHHHHHTTSS---------------------------------------------

InterPro domains:
  IPR021563 Rab interacting lysosomal protein, dimerization domain [PF11461] (282-350)
  IPR034743 RH1 domain [PF09744] (24-88)
  IPR034743 RH1 domain [PS51776] (8-96)
  IPR034744 RH2 domain [PS51777] (278-349)
  IPR051241 DZIP and RILPL [PTHR21502] (19-349)

Foldseek 3Di:
DPPPVVPPPPPPDPPDDPQCALVNLVVVLVVVLVVLVVCCVPPNPVVCVVPVVVVLVVSVVVSVVNVVVVVVVVVVVVVVVVVVVVVVVVVVVVVVVVVVVVVVVVVVVVVVVVVVVVVVVVVVVVVVVVVVVVVVVVVVVVVPDDDDDDDDDVVVVVVVVVVVVVVVVVVVVVVVVVVVVVVVVVVVVVVVVVVVVVVVVVVVVVVVVVVVVVVVVVVVVVVVVVVVVVVVVVVVVVVVVVVVVVVVVVVVVVVVVVVVVPPPCPPVDPDDPPDPPPPDDDPVNVVVVVVVVVVVVVVVVVVVVVVVVVPDDDDDDDDDDDDDDDDDDDDDDDPDDPPPPPQPPSSVVSCVSVVVPPDDDDDDDDDDDDDDDDDDDDDDDPDDDDDDDDDDDDDDDDDDDDDD

Radius of gyration: 53.22 Å; chains: 1; bounding box: 138×61×145 Å

Sequence (404 aa):
MPYLEEQELEDTMDDSKPEVSVIDVYDIASEIGKEFEKMIDVYGTDAVINLMPKVINALEQLEGLATRNERENNQIQELKARIAQLEKDKIGKAEDRQRFEMELEQIEEHWREESRDLEAMVSHLQEENRKLSSVLAEKKQAEKAPDPGALLSPEVDMALVQRLRGLVDRLKDQLRQRDRELLSKQTEMESLSSQVEQLTIISRELRRKQRLGQTQIHSLIDERADFLAQLHDQQREVQSLRQRLGLAEKENEDLSISAQDSPDLTNKVIYDKDDPNRPRFTTQELKDILHERNELKARVSDLEDELEMYRPKEPPKSPQEEELIVEGPLPQEPDDAPWKKSDSGIRKFFRRLFSEGVTGGGTSVLPFVGGSSSSGSKPILSSSLSKIGLSGHLSSSGAPDTIV

Organism: Frankliniella occidentalis (NCBI:txid133901)